Protein AF-A0A972MTY5-F1 (afdb_monomer)

Sequence (420 aa):
MEPYIEKFKHFLEVAKEVNYDPSALYAKEPLMTQVVGGGALLVALIVILSISSSMKKSAAQAAVNALDEEALESFADYQSKWQKIIKKIKSLKPEFIEKLLENKEKHYKDQLETLQDLPLPEKLKNLKAMANLYAQLASGVRNEELRQYYSEKSNELLEDVVVKEIATYMKDFDFNDENVVVLEEIVAFANAQNEELKEKILQTVMDKLQSVDFGSSLEVYRFVQNLNPEKLGDIYTYCKEQQDKLFEDGEVVVAADVLEYLLENGEKEKVVAYIRSLKVPTHLQELYYRFFDQKDSQEIDFAFMQNPLEISQKYADYVETLITDNWRDAQKLQEILDKEFMTNIIGHDRVRIVIERVDQLHNEAKQEEQTNEALELAKEAHKIALEAKEIAQKQELKSSESVQTNSEESPEETLKEEKK

Structure (mmCIF, N/CA/C/O backbone):
data_AF-A0A972MTY5-F1
#
_entry.id   AF-A0A972MTY5-F1
#
loop_
_atom_site.group_PDB
_atom_site.id
_atom_site.type_symbol
_atom_site.label_atom_id
_atom_site.label_alt_id
_atom_site.label_comp_id
_atom_site.label_asym_id
_atom_site.label_entity_id
_atom_site.label_seq_id
_atom_site.pdbx_PDB_ins_code
_atom_site.Cartn_x
_atom_site.Cartn_y
_atom_site.Cartn_z
_atom_site.occupancy
_atom_site.B_iso_or_equiv
_atom_site.auth_seq_id
_atom_site.auth_comp_id
_atom_site.auth_asym_id
_atom_site.auth_atom_id
_atom_site.pdbx_PDB_model_num
ATOM 1 N N . MET A 1 1 ? 38.916 14.566 -79.591 1.00 49.50 1 MET A N 1
ATOM 2 C CA . MET A 1 1 ? 39.755 14.979 -78.442 1.00 49.50 1 MET A CA 1
ATOM 3 C C . MET A 1 1 ? 40.842 15.969 -78.854 1.00 49.50 1 MET A C 1
ATOM 5 O O . MET A 1 1 ? 40.941 16.994 -78.198 1.00 49.50 1 MET A O 1
ATOM 9 N N . GLU A 1 2 ? 41.575 15.743 -79.952 1.00 49.50 2 GLU A N 1
ATOM 10 C CA . GLU A 1 2 ? 42.583 16.686 -80.493 1.00 49.50 2 GLU A CA 1
ATOM 11 C C . GLU A 1 2 ? 42.155 18.168 -80.574 1.00 49.50 2 GLU A C 1
ATOM 13 O O . GLU A 1 2 ? 42.863 18.996 -80.001 1.00 49.50 2 GLU A O 1
ATOM 18 N N . PRO A 1 3 ? 40.979 18.541 -81.128 1.00 66.50 3 PRO A N 1
ATOM 19 C CA . PRO A 1 3 ? 40.599 19.957 -81.246 1.00 66.50 3 PRO A CA 1
ATOM 20 C C . PRO A 1 3 ? 40.300 20.645 -79.903 1.00 66.50 3 PRO A C 1
ATOM 22 O O . PRO A 1 3 ? 40.276 21.871 -79.825 1.00 66.50 3 PRO A O 1
ATOM 25 N N . TYR A 1 4 ? 40.067 19.883 -78.830 1.00 66.50 4 TYR A N 1
ATOM 26 C CA . TYR A 1 4 ? 39.872 20.434 -77.484 1.00 66.50 4 TYR A CA 1
ATOM 27 C C . TYR A 1 4 ? 41.201 20.637 -76.755 1.00 66.50 4 TYR A C 1
ATOM 29 O O . TYR A 1 4 ? 41.344 21.593 -75.998 1.00 66.50 4 TYR A O 1
ATOM 37 N N . ILE A 1 5 ? 42.183 19.768 -77.008 1.00 71.44 5 ILE A N 1
ATOM 38 C CA . ILE A 1 5 ? 43.525 19.869 -76.425 1.00 71.44 5 ILE A CA 1
ATOM 39 C C . ILE A 1 5 ? 44.247 21.100 -76.980 1.00 71.44 5 ILE A C 1
ATOM 41 O O . ILE A 1 5 ? 44.883 21.822 -76.217 1.00 71.44 5 ILE A O 1
ATOM 45 N N . GLU A 1 6 ? 44.115 21.380 -78.278 1.00 76.25 6 GLU A N 1
ATOM 46 C CA . GLU A 1 6 ? 44.693 22.587 -78.884 1.00 76.25 6 GLU A CA 1
ATOM 47 C C . GLU A 1 6 ? 44.053 23.871 -78.349 1.00 76.25 6 GLU A C 1
ATOM 49 O O . GLU A 1 6 ? 44.768 24.781 -77.937 1.00 76.25 6 GLU A O 1
ATOM 54 N N . LYS A 1 7 ? 42.718 23.917 -78.242 1.00 77.44 7 LYS A N 1
ATOM 55 C CA . LYS A 1 7 ? 42.008 25.054 -77.630 1.00 77.44 7 LYS A CA 1
ATOM 56 C C . LYS A 1 7 ? 42.395 25.273 -76.168 1.00 77.44 7 LYS A C 1
ATOM 58 O O . LYS A 1 7 ? 42.495 26.410 -75.720 1.00 77.44 7 LYS A O 1
ATOM 63 N N . PHE A 1 8 ? 42.644 24.199 -75.422 1.00 76.94 8 PHE A N 1
ATOM 64 C CA . PHE A 1 8 ? 43.100 24.290 -74.037 1.00 76.94 8 PHE A CA 1
ATOM 65 C C . PHE A 1 8 ? 44.555 24.767 -73.926 1.00 76.94 8 PHE A C 1
ATOM 67 O O . PHE A 1 8 ? 44.861 25.592 -73.069 1.00 76.94 8 PHE A O 1
ATOM 74 N N . LYS A 1 9 ? 45.451 24.308 -74.810 1.00 81.31 9 LYS A N 1
ATOM 75 C CA . LYS A 1 9 ? 46.829 24.821 -74.889 1.00 81.31 9 LYS A CA 1
ATOM 76 C C . LYS A 1 9 ? 46.846 26.314 -75.214 1.00 81.31 9 LYS A C 1
ATOM 78 O O . LYS A 1 9 ? 47.526 27.060 -74.519 1.00 81.31 9 LYS A O 1
ATOM 83 N N . HIS A 1 10 ? 46.033 26.739 -76.180 1.00 81.94 10 HIS A N 1
ATOM 84 C CA . HIS A 1 10 ? 45.881 28.150 -76.524 1.00 81.94 10 HIS A CA 1
ATOM 85 C C . HIS A 1 10 ? 45.360 28.977 -75.341 1.00 81.94 10 HIS A C 1
ATOM 87 O O . HIS A 1 10 ? 45.930 30.009 -75.001 1.00 81.94 10 HIS A O 1
ATOM 93 N N . PHE A 1 11 ? 44.343 28.481 -74.631 1.00 83.31 11 PHE A N 1
ATOM 94 C CA . PHE A 1 11 ? 43.848 29.120 -73.411 1.00 83.31 11 PHE A CA 1
ATOM 95 C C . PHE A 1 11 ? 44.940 29.279 -72.337 1.00 83.31 11 PHE A C 1
ATOM 97 O O . PHE A 1 11 ? 45.023 30.326 -71.702 1.00 83.31 11 PHE A O 1
ATOM 104 N N . LEU A 1 12 ? 45.809 28.279 -72.146 1.00 80.44 12 LEU A N 1
ATOM 105 C CA . LEU A 1 12 ? 46.932 28.363 -71.202 1.00 80.44 12 LEU A CA 1
ATOM 106 C C . LEU A 1 12 ? 48.017 29.357 -71.639 1.00 80.44 12 LEU A C 1
ATOM 108 O O . LEU A 1 12 ? 48.672 29.957 -70.787 1.00 80.44 12 LEU A O 1
ATOM 112 N N . GLU A 1 13 ? 48.227 29.530 -72.941 1.00 83.69 13 GLU A N 1
ATOM 113 C CA . GLU A 1 13 ? 49.128 30.553 -73.480 1.00 83.69 13 GLU A CA 1
ATOM 114 C C . GLU A 1 13 ? 48.566 31.954 -73.227 1.00 83.69 13 GLU A C 1
ATOM 116 O O . GLU A 1 13 ? 49.252 32.778 -72.623 1.00 83.69 13 GLU A O 1
ATOM 121 N N . VAL A 1 14 ? 47.287 32.182 -73.546 1.00 81.62 14 VAL A N 1
ATOM 122 C CA . VAL A 1 14 ? 46.585 33.442 -73.247 1.00 81.62 14 VAL A CA 1
ATOM 123 C C . VAL A 1 14 ? 46.583 33.724 -71.743 1.00 81.62 14 VAL A C 1
ATOM 125 O O . VAL A 1 14 ? 46.808 34.860 -71.327 1.00 81.62 14 VAL A O 1
ATOM 128 N N . ALA A 1 15 ? 46.399 32.693 -70.915 1.00 78.06 15 ALA A N 1
ATOM 129 C CA . ALA A 1 15 ? 46.459 32.811 -69.464 1.00 78.06 15 ALA A CA 1
ATOM 130 C C . ALA A 1 15 ? 47.834 33.276 -68.970 1.00 78.06 15 ALA A C 1
ATOM 132 O O . ALA A 1 15 ? 47.914 34.148 -68.107 1.00 78.06 15 ALA A O 1
ATOM 133 N N . LYS A 1 16 ? 48.919 32.735 -69.538 1.00 84.56 16 LYS A N 1
ATOM 134 C CA . LYS A 1 16 ? 50.290 33.161 -69.221 1.00 84.56 16 LYS A CA 1
ATOM 135 C C . LYS A 1 16 ? 50.556 34.598 -69.649 1.00 84.56 16 LYS A C 1
ATOM 137 O O . LYS A 1 16 ? 51.180 35.336 -68.893 1.00 84.56 16 LYS A O 1
ATOM 142 N N . GLU A 1 17 ? 50.072 35.002 -70.821 1.00 86.62 17 GLU A N 1
ATOM 143 C CA . GLU A 1 17 ? 50.238 36.371 -71.324 1.00 86.62 17 GLU A CA 1
ATOM 144 C C . GLU A 1 17 ? 49.591 37.419 -70.416 1.00 86.62 17 GLU A C 1
ATOM 146 O O . GLU A 1 17 ? 50.149 38.496 -70.227 1.00 86.62 17 GLU A O 1
ATOM 151 N N . VAL A 1 18 ? 48.427 37.114 -69.836 1.00 85.56 18 VAL A N 1
ATOM 152 C CA . VAL A 1 18 ? 47.725 38.027 -68.916 1.00 85.56 18 VAL A CA 1
ATOM 153 C C . VAL A 1 18 ? 48.113 37.818 -67.449 1.00 85.56 18 VAL A C 1
ATOM 155 O O . VAL A 1 18 ? 47.413 38.287 -66.554 1.00 85.56 18 VAL A O 1
ATOM 158 N N . ASN A 1 19 ? 49.211 37.101 -67.184 1.00 83.75 19 ASN A N 1
ATOM 159 C CA . ASN A 1 19 ? 49.674 36.744 -65.840 1.00 83.75 19 ASN A CA 1
ATOM 160 C C . ASN A 1 19 ? 48.569 36.123 -64.960 1.00 83.75 19 ASN A C 1
ATOM 162 O O . ASN A 1 19 ? 48.495 36.368 -63.757 1.00 83.75 19 ASN A O 1
ATOM 166 N N . TYR A 1 20 ? 47.699 35.322 -65.577 1.00 79.12 20 TYR A N 1
ATOM 167 C CA . TYR A 1 20 ? 46.580 34.627 -64.947 1.00 79.12 20 TYR A CA 1
ATOM 168 C C . TYR A 1 20 ? 45.539 35.536 -64.268 1.00 79.12 20 TYR A C 1
ATOM 170 O O . TYR A 1 20 ? 44.773 35.041 -63.442 1.00 79.12 20 TYR A O 1
ATOM 178 N N . ASP A 1 21 ? 45.459 36.830 -64.617 1.00 81.75 21 ASP A N 1
ATOM 179 C CA . ASP A 1 21 ? 44.379 37.705 -64.140 1.00 81.75 21 ASP A CA 1
ATOM 180 C C . ASP A 1 21 ? 43.020 37.212 -64.680 1.00 81.75 21 ASP A C 1
ATOM 182 O O . ASP A 1 21 ? 42.790 37.279 -65.894 1.00 81.75 21 ASP A O 1
ATOM 186 N N . PRO A 1 22 ? 42.095 36.746 -63.814 1.00 73.75 22 PRO A N 1
ATOM 187 C CA . PRO A 1 22 ? 40.811 36.190 -64.233 1.00 73.75 22 PRO A CA 1
ATOM 188 C C . PRO A 1 22 ? 39.949 37.169 -65.034 1.00 73.75 22 PRO A C 1
ATOM 190 O O . PRO A 1 22 ? 39.215 36.746 -65.927 1.00 73.75 22 PRO A O 1
ATOM 193 N N . SER A 1 23 ? 40.044 38.471 -64.740 1.00 78.38 23 SER A N 1
ATOM 194 C CA . SER A 1 23 ? 39.240 39.499 -65.413 1.00 78.38 23 SER A CA 1
ATOM 195 C C . SER A 1 23 ? 39.732 39.724 -66.842 1.00 78.38 23 SER A C 1
ATOM 197 O O . SER A 1 23 ? 38.937 39.772 -67.782 1.00 78.38 23 SER A O 1
ATOM 199 N N . ALA A 1 24 ? 41.054 39.790 -67.020 1.00 80.06 24 ALA A N 1
ATOM 200 C CA . ALA A 1 24 ? 41.692 39.906 -68.327 1.00 80.06 24 ALA A CA 1
ATOM 201 C C . ALA A 1 24 ? 41.541 38.626 -69.173 1.00 80.06 24 ALA A C 1
ATOM 203 O O . ALA A 1 24 ? 41.353 38.706 -70.388 1.00 80.06 24 ALA A O 1
ATOM 204 N N . LEU A 1 25 ? 41.569 37.451 -68.536 1.00 79.75 25 LEU A N 1
ATOM 205 C CA . LEU A 1 25 ? 41.324 36.153 -69.174 1.00 79.75 25 LEU A CA 1
ATOM 206 C C . LEU A 1 25 ? 39.889 36.023 -69.681 1.00 79.75 25 LEU A C 1
ATOM 208 O O . LEU A 1 25 ? 39.675 35.642 -70.829 1.00 79.75 25 LEU A O 1
ATOM 212 N N . TYR A 1 26 ? 38.912 36.396 -68.852 1.00 78.88 26 TYR A N 1
ATOM 213 C CA . TYR A 1 26 ? 37.501 36.375 -69.228 1.00 78.88 26 TYR A CA 1
ATOM 214 C C . TYR A 1 26 ? 37.202 37.338 -70.383 1.00 78.88 26 TYR A C 1
ATOM 216 O O . TYR A 1 26 ? 36.397 37.021 -71.254 1.00 78.88 26 TYR A O 1
ATOM 224 N N . ALA A 1 27 ? 37.869 38.495 -70.421 1.00 82.44 27 ALA A N 1
ATOM 225 C CA . ALA A 1 27 ? 37.710 39.469 -71.498 1.00 82.44 27 ALA A CA 1
ATOM 226 C C . ALA A 1 27 ? 38.254 38.972 -72.852 1.00 82.44 27 ALA A C 1
ATOM 228 O O . ALA A 1 27 ? 37.674 39.294 -73.888 1.00 82.44 27 ALA A O 1
ATOM 229 N N . LYS A 1 28 ? 39.350 38.196 -72.856 1.00 81.25 28 LYS A N 1
ATOM 230 C CA . LYS A 1 28 ? 39.958 37.645 -74.083 1.00 81.25 28 LYS A CA 1
ATOM 231 C C . LYS A 1 28 ? 39.334 36.319 -74.525 1.00 81.25 28 LYS A C 1
ATOM 233 O O . LYS A 1 28 ? 39.113 36.118 -75.711 1.00 81.25 28 LYS A O 1
ATOM 238 N N . GLU A 1 29 ? 39.047 35.428 -73.580 1.00 81.12 29 GLU A N 1
ATOM 239 C CA . GLU A 1 29 ? 38.586 34.055 -73.822 1.00 81.12 29 GLU A CA 1
ATOM 240 C C . GLU A 1 29 ? 37.405 33.700 -72.889 1.00 81.12 29 GLU A C 1
ATOM 242 O O . GLU A 1 29 ? 37.536 32.867 -71.981 1.00 81.12 29 GLU A O 1
ATOM 247 N N . PRO A 1 30 ? 36.222 34.324 -73.070 1.00 79.88 30 PRO A N 1
ATOM 248 C CA . PRO A 1 30 ? 35.095 34.204 -72.138 1.00 79.88 30 PRO A CA 1
ATOM 249 C C . PRO A 1 30 ? 34.544 32.776 -72.047 1.00 79.88 30 PRO A C 1
ATOM 251 O O . PRO A 1 30 ? 34.302 32.269 -70.953 1.00 79.88 30 PRO A O 1
ATOM 254 N N . LEU A 1 31 ? 34.391 32.095 -73.187 1.00 78.81 31 LEU A N 1
ATOM 255 C CA . LEU A 1 31 ? 33.861 30.729 -73.257 1.00 78.81 31 LEU A CA 1
ATOM 256 C C . LEU A 1 31 ? 34.776 29.722 -72.548 1.00 78.81 31 LEU A C 1
ATOM 258 O O . LEU A 1 31 ? 34.306 28.938 -71.726 1.00 78.81 31 LEU A O 1
ATOM 262 N N . MET A 1 32 ? 36.083 29.754 -72.819 1.00 78.31 32 MET A N 1
ATOM 263 C CA . MET A 1 32 ? 37.030 28.833 -72.181 1.00 78.31 32 MET A CA 1
ATOM 264 C C . MET A 1 32 ? 37.228 29.151 -70.696 1.00 78.31 32 MET A C 1
ATOM 266 O O . MET A 1 32 ? 37.319 28.224 -69.894 1.00 78.31 32 MET A O 1
ATOM 270 N N . THR A 1 33 ? 37.189 30.428 -70.300 1.00 79.06 33 THR A N 1
ATOM 271 C CA . THR A 1 33 ? 37.231 30.822 -68.881 1.00 79.06 33 THR A CA 1
ATOM 272 C C . THR A 1 33 ? 36.019 30.283 -68.114 1.00 79.06 33 THR A C 1
ATOM 274 O O . THR A 1 33 ? 36.180 29.742 -67.020 1.00 79.06 33 THR A O 1
ATOM 277 N N . GLN A 1 34 ? 34.812 30.344 -68.694 1.00 77.81 34 GLN A N 1
ATOM 278 C CA . GLN A 1 34 ? 33.605 29.750 -68.101 1.00 77.81 34 GLN A CA 1
ATOM 279 C C . GLN A 1 34 ? 33.682 28.220 -68.023 1.00 77.81 34 GLN A C 1
ATOM 281 O O . GLN A 1 34 ? 33.310 27.645 -67.002 1.00 77.81 34 GLN A O 1
ATOM 286 N N . VAL A 1 35 ? 34.191 27.550 -69.064 1.00 80.62 35 VAL A N 1
ATOM 287 C CA . VAL A 1 35 ? 34.348 26.084 -69.086 1.00 80.62 35 VAL A CA 1
ATOM 288 C C . VAL A 1 35 ? 35.364 25.616 -68.040 1.00 80.62 35 VAL A C 1
ATOM 290 O O . VAL A 1 35 ? 35.087 24.676 -67.296 1.00 80.62 35 VAL A O 1
ATOM 293 N N . VAL A 1 36 ? 36.518 26.280 -67.935 1.00 79.94 36 VAL A N 1
ATOM 294 C CA . VAL A 1 36 ? 37.560 25.944 -66.951 1.00 79.94 36 VAL A CA 1
ATOM 295 C C . VAL A 1 36 ? 37.106 26.282 -65.529 1.00 79.94 36 VAL A C 1
ATOM 297 O O . VAL A 1 36 ? 37.266 25.455 -64.631 1.00 79.94 36 VAL A O 1
ATOM 300 N N . GLY A 1 37 ? 36.475 27.441 -65.319 1.00 79.38 37 GLY A N 1
ATOM 301 C CA . GLY A 1 37 ? 35.906 27.827 -64.024 1.00 79.38 37 GLY A CA 1
ATOM 302 C C . GLY A 1 37 ? 34.777 26.895 -63.567 1.00 79.38 37 GLY A C 1
ATOM 303 O O . GLY A 1 37 ? 34.763 26.455 -62.418 1.00 79.38 37 GLY A O 1
ATOM 304 N N . GLY A 1 38 ? 33.874 26.519 -64.477 1.00 79.44 38 GLY A N 1
ATOM 305 C CA . GLY A 1 38 ? 32.815 25.541 -64.220 1.00 79.44 38 GLY A CA 1
ATOM 306 C C . GLY A 1 38 ? 33.365 24.148 -63.905 1.00 79.44 38 GLY A C 1
ATOM 307 O O . GLY A 1 38 ? 32.914 23.508 -62.955 1.00 79.44 38 GLY A O 1
ATOM 308 N N . GLY A 1 39 ? 34.394 23.704 -64.635 1.00 81.12 39 GLY A N 1
ATOM 309 C CA . GLY A 1 39 ? 35.110 22.460 -64.347 1.00 81.12 39 GLY A CA 1
ATOM 310 C C . GLY A 1 39 ? 35.770 22.464 -62.965 1.00 81.12 39 GLY A C 1
ATOM 311 O O . GLY A 1 39 ? 35.627 21.499 -62.215 1.00 81.12 39 GLY A O 1
ATOM 312 N N . ALA A 1 40 ? 36.425 23.563 -62.584 1.00 80.75 40 ALA A N 1
ATOM 313 C CA . ALA A 1 40 ? 37.043 23.715 -61.266 1.00 80.75 40 ALA A CA 1
ATOM 314 C C . ALA A 1 40 ? 36.010 23.682 -60.124 1.00 80.75 40 ALA A C 1
ATOM 316 O O . ALA A 1 40 ? 36.234 23.007 -59.119 1.00 80.75 40 ALA A O 1
ATOM 317 N N . LEU A 1 41 ? 34.855 24.337 -60.292 1.00 80.50 41 LEU A N 1
ATOM 318 C CA . LEU A 1 41 ? 33.742 24.275 -59.334 1.00 80.50 41 LEU A CA 1
ATOM 319 C C . LEU A 1 41 ? 33.189 22.856 -59.174 1.00 80.50 41 LEU A C 1
ATOM 321 O O . LEU A 1 41 ? 32.918 22.419 -58.057 1.00 80.50 41 LEU A O 1
ATOM 325 N N . LEU A 1 42 ? 33.044 22.121 -60.277 1.00 81.75 42 LEU A N 1
ATOM 326 C CA . LEU A 1 42 ? 32.533 20.753 -60.260 1.00 81.75 42 LEU A CA 1
ATOM 327 C C . LEU A 1 42 ? 33.518 19.800 -59.563 1.00 81.75 42 LEU A C 1
ATOM 329 O O . LEU A 1 42 ? 33.106 18.984 -58.741 1.00 81.75 42 LEU A O 1
ATOM 333 N N . VAL A 1 43 ? 34.824 19.960 -59.801 1.00 82.62 43 VAL A N 1
ATOM 334 C CA . VAL A 1 43 ? 35.873 19.234 -59.066 1.00 82.62 43 VAL A CA 1
ATOM 335 C C . VAL A 1 43 ? 35.855 19.594 -57.579 1.00 82.62 43 VAL A C 1
ATOM 337 O O . VAL A 1 43 ? 35.889 18.695 -56.741 1.00 82.62 43 VAL A O 1
ATOM 340 N N . ALA A 1 44 ? 35.730 20.877 -57.227 1.00 78.81 44 ALA A N 1
ATOM 341 C CA . ALA A 1 44 ? 35.631 21.311 -55.834 1.00 78.81 44 ALA A CA 1
ATOM 342 C C . ALA A 1 44 ? 34.403 20.706 -55.130 1.00 78.81 44 ALA A C 1
ATOM 344 O O . ALA A 1 44 ? 34.522 20.201 -54.014 1.00 78.81 44 ALA A O 1
ATOM 345 N N . LEU A 1 45 ? 33.244 20.668 -55.796 1.00 79.69 45 LEU A N 1
ATOM 346 C CA . LEU A 1 45 ? 32.039 20.005 -55.289 1.00 79.69 45 LEU A CA 1
ATOM 347 C C . LEU A 1 45 ? 32.255 18.500 -55.086 1.00 79.69 45 LEU A C 1
ATOM 349 O O . LEU A 1 45 ? 31.899 17.980 -54.031 1.00 79.69 45 LEU A O 1
ATOM 353 N N . ILE A 1 46 ? 32.882 17.801 -56.038 1.00 80.75 46 ILE A N 1
ATOM 354 C CA . ILE A 1 46 ? 33.210 16.372 -55.900 1.00 80.75 46 ILE A CA 1
ATOM 355 C C . ILE A 1 46 ? 34.145 16.139 -54.709 1.00 80.75 46 ILE A C 1
ATOM 357 O O . ILE A 1 46 ? 33.938 15.194 -53.946 1.00 80.75 46 ILE A O 1
ATOM 361 N N . VAL A 1 47 ? 35.152 16.994 -54.519 1.00 76.69 47 VAL A N 1
ATOM 362 C CA . VAL A 1 47 ? 36.095 16.910 -53.394 1.00 76.69 47 VAL A CA 1
ATOM 363 C C . VAL A 1 47 ? 35.373 17.147 -52.066 1.00 76.69 47 VAL A C 1
ATOM 365 O O . VAL A 1 47 ? 35.509 16.335 -51.154 1.00 76.69 47 VAL A O 1
ATOM 368 N N . ILE A 1 48 ? 34.534 18.181 -51.959 1.00 77.25 48 ILE A N 1
ATOM 369 C CA . ILE A 1 48 ? 33.741 18.473 -50.752 1.00 77.25 48 ILE A CA 1
ATOM 370 C C . ILE A 1 48 ? 32.766 17.326 -50.434 1.00 77.25 48 ILE A C 1
ATOM 372 O O . ILE A 1 48 ? 32.662 16.887 -49.283 1.00 77.25 48 ILE A O 1
ATOM 376 N N . LEU A 1 49 ? 32.071 16.789 -51.439 1.00 73.31 49 LEU A N 1
ATOM 377 C CA . LEU A 1 49 ? 31.161 15.651 -51.275 1.00 73.31 49 LEU A CA 1
ATOM 378 C C . LEU A 1 49 ? 31.911 14.379 -50.851 1.00 73.31 49 LEU A C 1
ATOM 380 O O . LEU A 1 49 ? 31.427 13.613 -50.017 1.00 73.31 49 LEU A O 1
ATOM 384 N N . SER A 1 50 ? 33.127 14.186 -51.355 1.00 66.19 50 SER A N 1
ATOM 385 C CA . SER A 1 50 ? 33.978 13.043 -51.025 1.00 66.19 50 SER A CA 1
ATOM 386 C C . SER A 1 50 ? 34.573 13.151 -49.615 1.00 66.19 50 SER A C 1
ATOM 388 O O . SER A 1 50 ? 34.527 12.178 -48.860 1.00 66.19 50 SER A O 1
ATOM 390 N N . ILE A 1 51 ? 35.047 14.335 -49.205 1.00 68.56 51 ILE A N 1
ATOM 391 C CA . ILE A 1 51 ? 35.529 14.609 -47.840 1.00 68.56 51 ILE A CA 1
ATOM 392 C C . ILE A 1 51 ? 34.383 14.460 -46.833 1.00 68.56 51 ILE A C 1
ATOM 394 O O . ILE A 1 51 ? 34.523 13.749 -45.839 1.00 68.56 51 ILE A O 1
ATOM 398 N N . SER A 1 52 ? 33.215 15.049 -47.107 1.00 65.50 52 SER A N 1
ATOM 399 C CA . SER A 1 52 ? 32.040 14.916 -46.234 1.00 65.50 52 SER A CA 1
ATOM 400 C C . SER A 1 52 ? 31.537 13.471 -46.130 1.00 65.50 52 SER A C 1
ATOM 402 O O . SER A 1 52 ? 31.187 13.024 -45.036 1.00 65.50 52 SER A O 1
ATOM 404 N N . SER A 1 53 ? 31.561 12.701 -47.223 1.00 67.19 53 SER A N 1
ATOM 405 C CA . SER A 1 53 ? 31.273 11.261 -47.205 1.00 67.19 53 SER A CA 1
ATOM 406 C C . SER A 1 53 ? 32.294 10.484 -46.365 1.00 67.19 53 SER A C 1
ATOM 408 O O . SER A 1 53 ? 31.912 9.641 -45.555 1.00 67.19 53 SER A O 1
ATOM 410 N N . SER A 1 54 ? 33.587 10.791 -46.502 1.00 62.47 54 SER A N 1
ATOM 411 C CA . SER A 1 54 ? 34.671 10.140 -45.754 1.00 62.47 54 SER A CA 1
ATOM 412 C C . SER A 1 54 ? 34.603 10.419 -44.247 1.00 62.47 54 SER A C 1
ATOM 414 O O . SER A 1 54 ? 34.676 9.494 -43.438 1.00 62.47 54 SER A O 1
ATOM 416 N N . MET A 1 55 ? 34.349 11.670 -43.848 1.00 62.62 55 MET A N 1
ATOM 417 C CA . MET A 1 55 ? 34.172 12.038 -42.436 1.00 62.62 55 MET A CA 1
ATOM 418 C C . MET A 1 55 ? 32.968 11.327 -41.802 1.00 62.62 55 MET A C 1
ATOM 420 O O . MET A 1 55 ? 33.063 10.819 -40.684 1.00 62.62 55 MET A O 1
ATOM 424 N N . LYS A 1 56 ? 31.845 11.217 -42.529 1.00 59.31 56 LYS A N 1
ATOM 425 C CA . LYS A 1 56 ? 30.673 10.451 -42.070 1.00 59.31 56 LYS A CA 1
ATOM 426 C C . LYS A 1 56 ? 31.006 8.969 -41.855 1.00 59.31 56 LYS A C 1
ATOM 428 O O . LYS A 1 56 ? 30.546 8.400 -40.866 1.00 59.31 56 LYS A O 1
ATOM 433 N N . LYS A 1 57 ? 31.835 8.379 -42.728 1.00 59.31 57 LYS A N 1
ATOM 434 C CA . LYS A 1 57 ? 32.300 6.981 -42.644 1.00 59.31 57 LYS A CA 1
ATOM 435 C C . LYS A 1 57 ? 33.215 6.737 -41.438 1.00 59.31 57 LYS A C 1
ATOM 437 O O . LYS A 1 57 ? 32.937 5.828 -40.663 1.00 59.31 57 LYS A O 1
ATOM 442 N N . SER A 1 58 ? 34.239 7.569 -41.229 1.00 63.62 58 SER A N 1
ATOM 443 C CA . SER A 1 58 ? 35.155 7.461 -40.073 1.00 63.62 58 SER A CA 1
ATOM 444 C C . SER A 1 58 ? 34.405 7.550 -38.738 1.00 63.62 58 SER A C 1
ATOM 446 O O . SER A 1 58 ? 34.573 6.729 -37.837 1.00 63.62 58 SER A O 1
ATOM 448 N N . ALA A 1 59 ? 33.458 8.481 -38.643 1.00 63.47 59 ALA A N 1
ATOM 449 C CA . ALA A 1 59 ? 32.692 8.667 -37.423 1.00 63.47 59 ALA A CA 1
ATOM 450 C C . ALA A 1 59 ? 31.603 7.592 -37.197 1.00 63.47 59 ALA A C 1
ATOM 452 O O . ALA A 1 59 ? 31.026 7.549 -36.113 1.00 63.47 59 ALA A O 1
ATOM 453 N N . ALA A 1 60 ? 31.230 6.793 -38.205 1.00 62.03 60 ALA A N 1
ATOM 454 C CA . ALA A 1 60 ? 30.372 5.615 -38.015 1.00 62.03 60 ALA A CA 1
ATOM 455 C C . ALA A 1 60 ? 31.180 4.447 -37.432 1.00 62.03 60 ALA A C 1
ATOM 457 O O . ALA A 1 60 ? 30.713 3.760 -36.530 1.00 62.03 60 ALA A O 1
ATOM 458 N N . GLN A 1 61 ? 32.425 4.299 -37.885 1.00 65.44 61 GLN A N 1
ATOM 459 C CA . GLN A 1 61 ? 33.351 3.293 -37.381 1.00 65.44 61 GLN A CA 1
ATOM 460 C C . GLN A 1 61 ? 33.751 3.525 -35.923 1.00 65.44 61 GLN A C 1
ATOM 462 O O . GLN A 1 61 ? 33.711 2.593 -35.125 1.00 65.44 61 GLN A O 1
ATOM 467 N N . ALA A 1 62 ? 34.063 4.770 -35.556 1.00 69.56 62 ALA A N 1
ATOM 468 C CA . ALA A 1 62 ? 34.315 5.118 -34.160 1.00 69.56 62 ALA A CA 1
ATOM 469 C C . ALA A 1 62 ? 33.110 4.791 -33.256 1.00 69.56 62 ALA A C 1
ATOM 471 O O . ALA A 1 62 ? 33.297 4.398 -32.115 1.00 69.56 62 ALA A O 1
ATOM 472 N N . ALA A 1 63 ? 31.876 4.907 -33.764 1.00 67.75 63 ALA A N 1
ATOM 473 C CA . ALA A 1 63 ? 30.673 4.650 -32.972 1.00 67.75 63 ALA A CA 1
ATOM 474 C C . ALA A 1 63 ? 30.434 3.155 -32.698 1.00 67.75 63 ALA A C 1
ATOM 476 O O . ALA A 1 63 ? 30.049 2.820 -31.586 1.00 67.75 63 ALA A O 1
ATOM 477 N N . VAL A 1 64 ? 30.676 2.274 -33.679 1.00 72.81 64 VAL A N 1
ATOM 478 C CA . VAL A 1 64 ? 30.533 0.815 -33.494 1.00 72.81 64 VAL A CA 1
ATOM 479 C C . VAL A 1 64 ? 31.669 0.259 -32.641 1.00 72.81 64 VAL A C 1
ATOM 481 O O . VAL A 1 64 ? 31.419 -0.517 -31.732 1.00 72.81 64 VAL A O 1
ATOM 484 N N . ASN A 1 65 ? 32.910 0.693 -32.873 1.00 74.44 65 ASN A N 1
ATOM 485 C CA . ASN A 1 65 ? 34.038 0.251 -32.049 1.00 74.44 65 ASN A CA 1
ATOM 486 C C . ASN A 1 65 ? 33.914 0.708 -30.593 1.00 74.44 65 ASN A C 1
ATOM 488 O O . ASN A 1 65 ? 34.309 -0.034 -29.703 1.00 74.44 65 ASN A O 1
ATOM 492 N N . ALA A 1 66 ? 33.312 1.874 -30.350 1.00 72.38 66 ALA A N 1
ATOM 493 C CA . ALA A 1 66 ? 33.072 2.356 -28.999 1.00 72.38 66 ALA A CA 1
ATOM 494 C C . ALA A 1 66 ? 32.055 1.507 -28.211 1.00 72.38 66 ALA A C 1
ATOM 496 O O . ALA A 1 66 ? 31.990 1.662 -26.995 1.00 72.38 66 ALA A O 1
ATOM 497 N N . LEU A 1 67 ? 31.263 0.634 -28.856 1.00 72.56 67 LEU A N 1
ATOM 498 C CA . LEU A 1 67 ? 30.420 -0.339 -28.144 1.00 72.56 67 LEU A CA 1
ATOM 499 C C . LEU A 1 67 ? 31.230 -1.486 -27.531 1.00 72.56 67 LEU A C 1
ATOM 501 O O . LEU A 1 67 ? 30.773 -2.094 -26.576 1.00 72.56 67 LEU A O 1
ATOM 505 N N . ASP A 1 68 ? 32.410 -1.781 -28.077 1.00 70.69 68 ASP A N 1
ATOM 506 C CA . ASP A 1 68 ? 33.260 -2.882 -27.614 1.00 70.69 68 ASP A CA 1
ATOM 507 C C . ASP A 1 68 ? 34.384 -2.405 -26.672 1.00 70.69 68 ASP A C 1
ATOM 509 O O . ASP A 1 68 ? 35.229 -3.202 -26.272 1.00 70.69 68 ASP A O 1
ATOM 513 N N . GLU A 1 69 ? 34.427 -1.108 -26.342 1.00 67.12 69 GLU A N 1
ATOM 514 C CA . GLU A 1 69 ? 35.367 -0.545 -25.365 1.00 67.12 69 GLU A CA 1
ATOM 515 C C . GLU A 1 69 ? 34.973 -0.969 -23.938 1.00 67.12 69 GLU A C 1
ATOM 517 O O . GLU A 1 69 ? 33.821 -0.799 -23.546 1.00 67.12 69 GLU A O 1
ATOM 522 N N . GLU A 1 70 ? 35.942 -1.459 -23.154 1.00 54.88 70 GLU A N 1
ATOM 523 C CA . GLU A 1 70 ? 35.785 -2.064 -21.809 1.00 54.88 70 GLU A CA 1
ATOM 524 C C . GLU A 1 70 ? 35.147 -1.165 -20.723 1.00 54.88 70 GLU A C 1
ATOM 526 O O . GLU A 1 70 ? 34.913 -1.631 -19.615 1.00 54.88 70 GLU A O 1
ATOM 531 N N . ALA A 1 71 ? 34.835 0.101 -21.011 1.00 50.88 71 ALA A N 1
ATOM 532 C CA . ALA A 1 71 ? 34.354 1.086 -20.038 1.00 50.88 71 ALA A CA 1
ATOM 533 C C . ALA A 1 71 ? 32.975 1.645 -20.415 1.00 50.88 71 ALA A C 1
ATOM 535 O O . ALA A 1 71 ? 32.799 2.842 -20.656 1.00 50.88 71 ALA A O 1
ATOM 536 N N . LEU A 1 72 ? 31.979 0.772 -20.525 1.00 61.41 72 LEU A N 1
ATOM 537 C CA . LEU A 1 72 ? 30.586 1.200 -20.567 1.00 61.41 72 LEU A CA 1
ATOM 538 C C . LEU A 1 72 ? 29.981 1.093 -19.169 1.00 61.41 72 LEU A C 1
ATOM 540 O O . LEU A 1 72 ? 29.231 0.175 -18.864 1.00 61.41 72 LEU A O 1
ATOM 544 N N . GLU A 1 73 ? 30.364 2.047 -18.323 1.00 68.19 73 GLU A N 1
ATOM 545 C CA . GLU A 1 73 ? 30.054 2.054 -16.889 1.00 68.19 73 GLU A CA 1
ATOM 546 C C . GLU A 1 73 ? 28.587 2.413 -16.587 1.00 68.19 73 GLU A C 1
ATOM 548 O O . GLU A 1 73 ? 28.113 2.152 -15.486 1.00 68.19 73 GLU A O 1
ATOM 553 N N . SER A 1 74 ? 27.847 3.000 -17.542 1.00 79.69 74 SER A N 1
ATOM 554 C CA . SER A 1 74 ? 26.463 3.438 -17.323 1.00 79.69 74 SER A CA 1
ATOM 555 C C . SER A 1 74 ? 25.522 3.199 -18.511 1.00 79.69 74 SER A C 1
ATOM 557 O O . SER A 1 74 ? 25.917 3.237 -19.683 1.00 79.69 74 SER A O 1
ATOM 559 N N . PHE A 1 75 ? 24.225 3.042 -18.216 1.00 85.19 75 PHE A N 1
ATOM 560 C CA . PHE A 1 75 ? 23.173 2.945 -19.236 1.00 85.19 75 PHE A CA 1
ATOM 561 C C . PHE A 1 75 ? 23.129 4.181 -20.153 1.00 85.19 75 PHE A C 1
ATOM 563 O O . PHE A 1 75 ? 22.909 4.062 -21.361 1.00 85.19 75 PHE A O 1
ATOM 570 N N . ALA A 1 76 ? 23.371 5.376 -19.604 1.00 85.56 76 ALA A N 1
ATOM 571 C CA . ALA A 1 76 ? 23.368 6.624 -20.366 1.00 85.56 76 ALA A CA 1
ATOM 572 C C . ALA A 1 76 ? 24.485 6.653 -21.425 1.00 85.56 76 ALA A C 1
ATOM 574 O O . ALA A 1 76 ? 24.262 7.107 -22.556 1.00 85.56 76 ALA A O 1
ATOM 575 N N . ASP A 1 77 ? 25.661 6.114 -21.094 1.00 82.19 77 ASP A N 1
ATOM 576 C CA . ASP A 1 77 ? 26.772 5.990 -22.037 1.00 82.19 77 ASP A CA 1
ATOM 577 C C . ASP A 1 77 ? 26.431 5.012 -23.161 1.00 82.19 77 ASP A C 1
ATOM 579 O O . ASP A 1 77 ? 26.582 5.357 -24.341 1.00 82.19 77 ASP A O 1
ATOM 583 N N . TYR A 1 78 ? 25.877 3.844 -22.816 1.00 84.12 78 TYR A N 1
ATOM 584 C CA . TYR A 1 78 ? 25.355 2.879 -23.790 1.00 84.12 78 TYR A CA 1
ATOM 585 C C . TYR A 1 78 ? 24.339 3.530 -24.731 1.00 84.12 78 TYR A C 1
ATOM 587 O O . TYR A 1 78 ? 24.479 3.466 -25.957 1.00 84.12 78 TYR A O 1
ATOM 595 N N . GLN A 1 79 ? 23.341 4.217 -24.175 1.00 85.81 79 GLN A N 1
ATOM 596 C CA . GLN A 1 79 ? 22.284 4.864 -24.941 1.00 85.81 79 GLN A CA 1
ATOM 597 C C . GLN A 1 79 ? 22.848 5.931 -25.891 1.00 85.81 79 GLN A C 1
ATOM 599 O O . GLN A 1 79 ? 22.475 5.978 -27.065 1.00 85.81 79 GLN A O 1
ATOM 604 N N . SER A 1 80 ? 23.787 6.761 -25.429 1.00 85.88 80 SER A N 1
ATOM 605 C CA . SER A 1 80 ? 24.441 7.791 -26.247 1.00 85.88 80 SER A CA 1
ATOM 606 C C . SER A 1 80 ? 25.229 7.194 -27.418 1.00 85.88 80 SER A C 1
ATOM 608 O O . SER A 1 80 ? 25.145 7.692 -28.550 1.00 85.88 80 SER A O 1
ATOM 610 N N . LYS A 1 81 ? 25.974 6.103 -27.186 1.00 85.75 81 LYS A N 1
ATOM 611 C CA . LYS A 1 81 ? 26.726 5.407 -28.244 1.00 85.75 81 LYS A CA 1
ATOM 612 C C . LYS A 1 81 ? 25.784 4.777 -29.270 1.00 85.75 81 LYS A C 1
ATOM 614 O O . LYS A 1 81 ? 25.937 5.024 -30.470 1.00 85.75 81 LYS A O 1
ATOM 619 N N . TRP A 1 82 ? 24.742 4.090 -28.820 1.00 88.06 82 TRP A N 1
ATOM 620 C CA . TRP A 1 82 ? 23.726 3.522 -29.702 1.00 88.06 82 TRP A CA 1
ATOM 621 C C . TRP A 1 82 ? 22.965 4.573 -30.521 1.00 88.06 82 TRP A C 1
ATOM 623 O O . TRP A 1 82 ? 22.743 4.392 -31.719 1.00 88.06 82 TRP A O 1
ATOM 633 N N . GLN A 1 83 ? 22.641 5.728 -29.937 1.00 88.19 83 GLN A N 1
ATOM 634 C CA . GLN A 1 83 ? 22.020 6.844 -30.660 1.00 88.19 83 GLN A CA 1
ATOM 635 C C . GLN A 1 83 ? 22.909 7.373 -31.801 1.00 88.19 83 GLN A C 1
ATOM 637 O O . GLN A 1 83 ? 22.413 7.750 -32.869 1.00 88.19 83 GLN A O 1
ATOM 642 N N . LYS A 1 84 ? 24.240 7.373 -31.631 1.00 85.50 84 LYS A N 1
ATOM 643 C CA . LYS A 1 84 ? 25.179 7.716 -32.718 1.00 85.50 84 LYS A CA 1
ATOM 644 C C . LYS A 1 84 ? 25.136 6.684 -33.848 1.00 85.50 84 LYS A C 1
ATOM 646 O O . LYS A 1 84 ? 25.261 7.076 -35.012 1.00 85.50 84 LYS A O 1
ATOM 651 N N . ILE A 1 85 ? 24.941 5.407 -33.517 1.00 84.88 85 ILE A N 1
ATOM 652 C CA . ILE A 1 85 ? 24.808 4.313 -34.488 1.00 84.88 85 ILE A CA 1
ATOM 653 C C . ILE A 1 85 ? 23.493 4.442 -35.256 1.00 84.88 85 ILE A C 1
ATOM 655 O O . ILE A 1 85 ? 23.532 4.470 -36.485 1.00 84.88 85 ILE A O 1
ATOM 659 N N . ILE A 1 86 ? 22.360 4.645 -34.573 1.00 86.31 86 ILE A N 1
ATOM 660 C CA . ILE A 1 86 ? 21.040 4.852 -35.202 1.00 86.31 86 ILE A CA 1
ATOM 661 C C . ILE A 1 86 ? 21.099 5.960 -36.259 1.00 86.31 86 ILE A C 1
ATOM 663 O O . ILE A 1 86 ? 20.667 5.766 -37.395 1.00 86.31 86 ILE A O 1
ATOM 667 N N . LYS A 1 87 ? 21.720 7.104 -35.945 1.00 84.81 87 LYS A N 1
ATOM 668 C CA . LYS A 1 87 ? 21.852 8.232 -36.889 1.00 84.81 87 LYS A CA 1
ATOM 669 C C . LYS A 1 87 ? 22.596 7.878 -38.181 1.00 84.81 87 LYS A C 1
ATOM 671 O O . LYS A 1 87 ? 22.446 8.579 -39.181 1.00 84.81 87 LYS A O 1
ATOM 676 N N . LYS A 1 88 ? 23.421 6.827 -38.173 1.00 82.94 88 LYS A N 1
ATOM 677 C CA . LYS A 1 88 ? 24.289 6.435 -39.295 1.00 82.94 88 LYS A CA 1
ATOM 678 C C . LYS A 1 88 ? 23.976 5.052 -39.852 1.00 82.94 88 LYS A C 1
ATOM 680 O O . LYS A 1 88 ? 24.597 4.670 -40.846 1.00 82.94 88 LYS A O 1
ATOM 685 N N . ILE A 1 89 ? 23.003 4.339 -39.285 1.00 81.88 89 ILE A N 1
ATOM 686 C CA . ILE A 1 89 ? 22.773 2.912 -39.535 1.00 81.88 89 ILE A CA 1
ATOM 687 C C . ILE A 1 89 ? 22.529 2.585 -41.013 1.00 81.88 89 ILE A C 1
ATOM 689 O O . ILE A 1 89 ? 23.096 1.637 -41.545 1.00 81.88 89 ILE A O 1
ATOM 693 N N . LYS A 1 90 ? 21.809 3.457 -41.733 1.00 78.25 90 LYS A N 1
ATOM 694 C CA . LYS A 1 90 ? 21.538 3.326 -43.180 1.00 78.25 90 LYS A CA 1
ATOM 695 C C . LYS A 1 90 ? 22.778 3.486 -44.070 1.00 78.25 90 LYS A C 1
ATOM 697 O O . LYS A 1 90 ? 22.733 3.137 -45.248 1.00 78.25 90 LYS A O 1
ATOM 702 N N . SER A 1 91 ? 23.849 4.063 -43.527 1.00 76.06 91 SER A N 1
ATOM 703 C CA . SER A 1 91 ? 25.115 4.355 -44.211 1.00 76.06 91 SER A CA 1
ATOM 704 C C . SER A 1 91 ? 26.298 3.541 -43.677 1.00 76.06 91 SER A C 1
ATOM 706 O O . SER A 1 91 ? 27.433 3.791 -44.087 1.00 76.06 91 SER A O 1
ATOM 708 N N . LEU A 1 92 ? 26.049 2.591 -42.765 1.00 75.75 92 LEU A N 1
ATOM 709 C CA . LEU A 1 92 ? 27.071 1.667 -42.275 1.00 75.75 92 LEU A CA 1
ATOM 710 C C . LEU A 1 92 ? 27.574 0.786 -43.420 1.00 75.75 92 LEU A C 1
ATOM 712 O O . LEU A 1 92 ? 26.807 0.345 -44.278 1.00 75.75 92 LEU A O 1
ATOM 716 N N . LYS A 1 93 ? 28.884 0.541 -43.434 1.00 75.38 93 LYS A N 1
ATOM 717 C CA . LYS A 1 93 ? 29.492 -0.401 -44.373 1.00 75.38 93 LYS A CA 1
ATOM 718 C C . LYS A 1 93 ? 29.174 -1.850 -43.966 1.00 75.38 93 LYS A C 1
ATOM 720 O O . LYS A 1 93 ? 28.984 -2.089 -42.773 1.00 75.38 93 LYS A O 1
ATOM 725 N N . PRO A 1 94 ? 29.206 -2.806 -44.915 1.00 80.25 94 PRO A N 1
ATOM 726 C CA . PRO A 1 94 ? 28.970 -4.225 -44.638 1.00 80.25 94 PRO A CA 1
ATOM 727 C C . PRO A 1 94 ? 29.823 -4.794 -43.495 1.00 80.25 94 PRO A C 1
ATOM 729 O O . PRO A 1 94 ? 29.266 -5.415 -42.605 1.00 80.25 94 PRO A O 1
ATOM 732 N N . GLU A 1 95 ? 31.118 -4.464 -43.440 1.00 78.81 95 GLU A N 1
ATOM 733 C CA . GLU A 1 95 ? 32.042 -4.909 -42.376 1.00 78.81 95 GLU A CA 1
ATOM 734 C C . GLU A 1 95 ? 31.563 -4.563 -40.946 1.00 78.81 95 GLU A C 1
ATOM 736 O O . GLU A 1 95 ? 31.769 -5.326 -40.009 1.00 78.81 95 GLU A O 1
ATOM 741 N N . PHE A 1 96 ? 30.863 -3.435 -40.755 1.00 78.50 96 PHE A N 1
ATOM 742 C CA . PHE A 1 96 ? 30.299 -3.068 -39.444 1.00 78.50 96 PHE A CA 1
ATOM 743 C C . PHE A 1 96 ? 28.950 -3.706 -39.175 1.00 78.50 96 PHE A C 1
ATOM 745 O O . PHE A 1 96 ? 28.585 -3.893 -38.020 1.00 78.50 96 PHE A O 1
ATOM 752 N N . ILE A 1 97 ? 28.197 -4.001 -40.231 1.00 83.12 97 ILE A N 1
ATOM 753 C CA . ILE A 1 97 ? 26.958 -4.761 -40.117 1.00 83.12 97 ILE A CA 1
ATOM 754 C C . ILE A 1 97 ? 27.298 -6.188 -39.673 1.00 83.12 97 ILE A C 1
ATOM 756 O O . ILE A 1 97 ? 26.650 -6.691 -38.766 1.00 83.12 97 ILE A O 1
ATOM 760 N N . GLU A 1 98 ? 28.345 -6.793 -40.239 1.00 84.12 98 GLU A N 1
ATOM 761 C CA . GLU A 1 98 ? 28.875 -8.094 -39.810 1.00 84.12 98 GLU A CA 1
ATOM 762 C C . GLU A 1 98 ? 29.343 -8.051 -38.353 1.00 84.12 98 GLU A C 1
ATOM 764 O O . GLU A 1 98 ? 28.904 -8.871 -37.556 1.00 84.12 98 GLU A O 1
ATOM 769 N N . LYS A 1 99 ? 30.110 -7.029 -37.953 1.00 84.19 99 LYS A N 1
ATOM 770 C CA . LYS A 1 99 ? 30.535 -6.877 -36.551 1.00 84.19 99 LYS A CA 1
ATOM 771 C C . LYS A 1 99 ? 29.362 -6.733 -35.570 1.00 84.19 99 LYS A C 1
ATOM 773 O O . LYS A 1 99 ? 29.373 -7.326 -34.495 1.00 84.19 99 LYS A O 1
ATOM 778 N N . LEU A 1 100 ? 28.343 -5.942 -35.923 1.00 87.31 100 LEU A N 1
ATOM 779 C CA . LEU A 1 100 ? 27.121 -5.832 -35.118 1.00 87.31 100 LEU A CA 1
ATOM 780 C C . LEU A 1 100 ? 26.387 -7.170 -35.042 1.00 87.31 100 LEU A C 1
ATOM 782 O O . LEU A 1 100 ? 25.847 -7.492 -33.993 1.00 87.31 100 LEU A O 1
ATOM 786 N N . LEU A 1 101 ? 26.373 -7.942 -36.129 1.00 89.19 101 LEU A N 1
ATOM 787 C CA . LEU A 1 101 ? 25.748 -9.259 -36.175 1.00 89.19 101 LEU A CA 1
ATOM 788 C C . LEU A 1 101 ? 26.469 -10.269 -35.276 1.00 89.19 101 LEU A C 1
ATOM 790 O O . LEU A 1 101 ? 25.808 -10.981 -34.525 1.00 89.19 101 LEU A O 1
ATOM 794 N N . GLU A 1 102 ? 27.802 -10.288 -35.310 1.00 89.06 102 GLU A N 1
ATOM 795 C CA . GLU A 1 102 ? 28.643 -11.152 -34.473 1.00 89.06 102 GLU A CA 1
ATOM 796 C C . GLU A 1 102 ? 28.47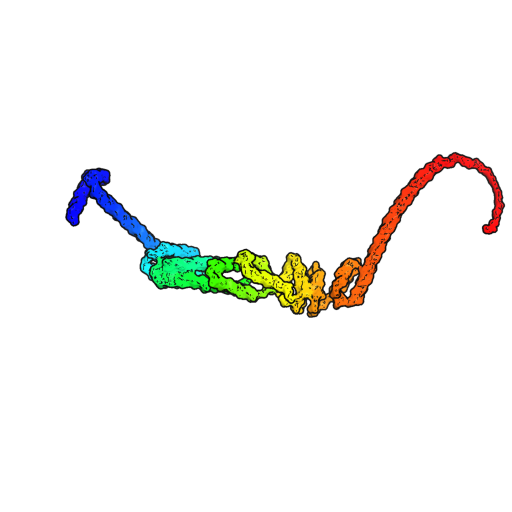7 -10.846 -32.975 1.00 89.06 102 GLU A C 1
ATOM 798 O O . GLU A 1 102 ? 28.407 -11.766 -32.162 1.00 89.06 102 GLU A O 1
ATOM 803 N N . ASN A 1 103 ? 28.352 -9.564 -32.609 1.00 89.12 103 ASN A N 1
ATOM 804 C CA . ASN A 1 103 ? 28.316 -9.117 -31.211 1.00 89.12 103 ASN A CA 1
ATOM 805 C C . ASN A 1 103 ? 26.908 -8.792 -30.673 1.00 89.12 103 ASN A C 1
ATOM 807 O O . ASN A 1 103 ? 26.788 -8.370 -29.521 1.00 89.12 103 ASN A O 1
ATOM 811 N N . LYS A 1 104 ? 25.837 -8.994 -31.455 1.00 91.06 104 LYS A N 1
ATOM 812 C CA . LYS A 1 104 ? 24.464 -8.553 -31.120 1.00 91.06 104 LYS A CA 1
ATOM 813 C C . LYS A 1 104 ? 23.962 -9.032 -29.751 1.00 91.06 104 LYS A C 1
ATOM 815 O O . LYS A 1 104 ? 23.302 -8.278 -29.037 1.00 91.06 104 LYS A O 1
ATOM 820 N N . GLU A 1 105 ? 24.297 -10.267 -29.383 1.00 92.00 105 GLU A N 1
ATOM 821 C CA . GLU A 1 105 ? 23.930 -10.879 -28.098 1.00 92.00 105 GLU A CA 1
ATOM 822 C C . GLU A 1 105 ? 24.728 -10.289 -26.939 1.00 92.00 105 GLU A C 1
ATOM 824 O O . GLU A 1 105 ? 24.176 -10.012 -25.876 1.00 92.00 105 GLU A O 1
ATOM 829 N N . LYS A 1 106 ? 26.032 -10.073 -27.152 1.00 89.56 106 LYS A N 1
ATOM 830 C CA . LYS A 1 106 ? 26.908 -9.458 -26.158 1.00 89.56 106 LYS A CA 1
ATOM 831 C C . LYS A 1 106 ? 26.412 -8.050 -25.836 1.00 89.56 106 LYS A C 1
ATOM 833 O O . LYS A 1 106 ? 26.146 -7.753 -24.683 1.00 89.56 106 LYS A O 1
ATOM 838 N N . HIS A 1 107 ? 26.184 -7.216 -26.854 1.00 88.38 107 HIS A N 1
ATOM 839 C CA . HIS A 1 107 ? 25.736 -5.840 -26.623 1.00 88.38 107 HIS A CA 1
ATOM 840 C C . HIS A 1 107 ? 24.377 -5.755 -25.921 1.00 88.38 107 HIS A C 1
ATOM 842 O O . HIS A 1 107 ? 24.151 -4.825 -25.152 1.00 88.38 107 HIS A O 1
ATOM 848 N N . TYR A 1 108 ? 23.474 -6.703 -26.185 1.00 90.88 108 TYR A N 1
ATOM 849 C CA . TYR A 1 108 ? 22.194 -6.786 -25.482 1.00 90.88 108 TYR A CA 1
ATOM 850 C C . TYR A 1 108 ? 22.382 -7.122 -24.001 1.00 90.88 108 TYR A C 1
ATOM 852 O O . TYR A 1 108 ? 21.831 -6.430 -23.146 1.00 90.88 108 TYR A O 1
ATOM 860 N N . LYS A 1 109 ? 23.193 -8.143 -23.700 1.00 89.88 109 LYS A N 1
ATOM 861 C CA . LYS A 1 109 ? 23.492 -8.562 -22.324 1.00 89.88 109 LYS A CA 1
ATOM 862 C C . LYS A 1 109 ? 24.206 -7.476 -21.538 1.00 89.88 109 LYS A C 1
ATOM 864 O O . LYS A 1 109 ? 23.718 -7.106 -20.479 1.00 89.88 109 LYS A O 1
ATOM 869 N N . ASP A 1 110 ? 25.276 -6.913 -22.089 1.00 87.38 110 ASP A N 1
ATOM 870 C CA . ASP A 1 110 ? 26.049 -5.876 -21.410 1.00 87.38 110 ASP A CA 1
ATOM 871 C C . ASP A 1 110 ? 25.162 -4.652 -21.102 1.00 87.38 110 ASP A C 1
ATOM 873 O O . ASP A 1 110 ? 25.263 -4.042 -20.040 1.00 87.38 110 ASP A O 1
ATOM 877 N N . GLN A 1 111 ? 24.231 -4.305 -22.001 1.00 88.62 111 GLN A N 1
ATOM 878 C CA . GLN A 1 111 ? 23.287 -3.217 -21.753 1.00 88.62 111 GLN A CA 1
ATOM 879 C C . GLN A 1 111 ? 22.265 -3.560 -20.656 1.00 88.62 111 GLN A C 1
ATOM 881 O O . GLN A 1 111 ? 21.940 -2.684 -19.855 1.00 88.62 111 GLN A O 1
ATOM 886 N N . LEU A 1 112 ? 21.771 -4.801 -20.588 1.00 90.44 112 LEU A N 1
ATOM 887 C CA . LEU A 1 112 ? 20.905 -5.251 -19.491 1.00 90.44 112 LEU A CA 1
ATOM 888 C C . LEU A 1 112 ? 21.637 -5.266 -18.144 1.00 90.44 112 LEU A C 1
ATOM 890 O O . LEU A 1 112 ? 21.049 -4.872 -17.140 1.00 90.44 112 LEU A O 1
ATOM 894 N N . GLU A 1 113 ? 22.910 -5.665 -18.116 1.00 89.06 113 GLU A N 1
ATOM 895 C CA . GLU A 1 113 ? 23.733 -5.665 -16.899 1.00 89.06 113 GLU A CA 1
ATOM 896 C C . GLU A 1 113 ? 23.830 -4.262 -16.285 1.00 89.06 113 GLU A C 1
ATOM 898 O O . GLU A 1 113 ? 23.731 -4.120 -15.068 1.00 89.06 113 GLU A O 1
ATOM 903 N N . THR A 1 114 ? 23.876 -3.201 -17.104 1.00 88.56 114 THR A N 1
ATOM 904 C CA . THR A 1 114 ? 23.868 -1.813 -16.592 1.00 88.56 114 THR A CA 1
ATOM 905 C C . THR A 1 114 ? 22.588 -1.405 -15.853 1.00 88.56 114 THR A C 1
ATOM 907 O O . THR A 1 114 ? 22.541 -0.326 -15.263 1.00 88.56 114 THR A O 1
ATOM 910 N N . LEU A 1 115 ? 21.539 -2.231 -15.900 1.00 90.69 115 LEU A N 1
ATOM 911 C CA . LEU A 1 115 ? 20.257 -1.974 -15.249 1.00 90.69 115 LEU A CA 1
ATOM 912 C C . LEU A 1 115 ? 20.064 -2.763 -13.954 1.00 90.69 115 LEU A C 1
ATOM 914 O O . LEU A 1 115 ? 19.101 -2.485 -13.242 1.00 90.69 115 LEU A O 1
ATOM 918 N N . GLN A 1 116 ? 20.922 -3.743 -13.656 1.00 86.12 116 GLN A N 1
ATOM 919 C CA . GLN A 1 116 ? 20.669 -4.751 -12.623 1.00 86.12 116 GLN A CA 1
ATOM 920 C C . GLN A 1 116 ? 20.404 -4.135 -11.240 1.00 86.12 116 GLN A C 1
ATOM 922 O O . GLN A 1 116 ? 19.401 -4.481 -10.609 1.00 86.12 116 GLN A O 1
ATOM 927 N N . ASP A 1 117 ? 21.242 -3.179 -10.836 1.00 87.31 117 ASP A N 1
ATOM 928 C CA . ASP A 1 117 ? 21.221 -2.557 -9.504 1.00 87.31 117 ASP A CA 1
ATOM 929 C C . ASP A 1 117 ? 20.355 -1.286 -9.423 1.00 87.31 117 ASP A C 1
ATOM 931 O O . ASP A 1 117 ? 20.311 -0.623 -8.386 1.00 87.31 117 ASP A O 1
ATOM 935 N N . LEU A 1 118 ? 19.667 -0.916 -10.509 1.00 91.75 118 LEU A N 1
ATOM 936 C CA . LEU A 1 118 ? 18.804 0.264 -10.513 1.00 91.75 118 LEU A CA 1
ATOM 937 C C . LEU A 1 118 ? 17.469 -0.015 -9.807 1.00 91.75 118 LEU A C 1
ATOM 939 O O . LEU A 1 118 ? 16.905 -1.107 -9.965 1.00 91.75 118 LEU A O 1
ATOM 943 N N . PRO A 1 119 ? 16.904 0.986 -9.102 1.00 93.06 119 PRO A N 1
ATOM 944 C CA . PRO A 1 119 ? 15.566 0.869 -8.540 1.00 93.06 119 PRO A CA 1
ATOM 945 C C . PRO A 1 119 ? 14.540 0.656 -9.660 1.00 93.06 119 PRO A C 1
ATOM 947 O O . PRO A 1 119 ? 14.713 1.146 -10.783 1.00 93.06 119 PRO A O 1
ATOM 950 N N . LEU A 1 120 ? 13.459 -0.075 -9.360 1.00 94.56 120 LEU A N 1
ATOM 951 C CA . LEU A 1 120 ? 12.469 -0.486 -10.362 1.00 94.56 120 LEU A CA 1
ATOM 952 C C . LEU A 1 120 ? 11.974 0.678 -11.246 1.00 94.56 120 LEU A C 1
ATOM 954 O O . LEU A 1 120 ? 11.968 0.504 -12.463 1.00 94.56 120 LEU A O 1
ATOM 958 N N . PRO A 1 121 ? 11.638 1.870 -10.721 1.00 94.31 121 PRO A N 1
ATOM 959 C CA . PRO A 1 121 ? 11.196 2.987 -11.558 1.00 94.31 121 PRO A CA 1
ATOM 960 C C . PRO A 1 121 ? 12.191 3.406 -12.643 1.00 94.31 121 PRO A C 1
ATOM 962 O O . PRO A 1 121 ? 11.841 3.573 -13.817 1.00 94.31 121 PRO A O 1
ATOM 965 N N . GLU A 1 122 ? 13.464 3.534 -12.267 1.00 94.12 122 GLU A N 1
ATOM 966 C CA . GLU A 1 122 ? 14.535 3.868 -13.202 1.00 94.12 122 GLU A CA 1
ATOM 967 C C . GLU A 1 122 ? 14.765 2.733 -14.195 1.00 94.12 122 GLU A C 1
ATOM 969 O O . GLU A 1 122 ? 14.933 2.977 -15.395 1.00 94.12 122 GLU A O 1
ATOM 974 N N . LYS A 1 123 ? 14.695 1.488 -13.715 1.00 94.62 123 LYS A N 1
ATOM 975 C CA . LYS A 1 123 ? 14.795 0.289 -14.542 1.00 94.62 123 LYS A CA 1
ATOM 976 C C . LYS A 1 123 ? 13.691 0.254 -15.604 1.00 94.62 123 LYS A C 1
ATOM 978 O O . LYS A 1 123 ? 14.007 0.104 -16.780 1.00 94.62 123 LYS A O 1
ATOM 983 N N . LEU A 1 124 ? 12.427 0.499 -15.248 1.00 95.06 124 LEU A N 1
ATOM 984 C CA . LEU A 1 124 ? 11.297 0.550 -16.190 1.00 95.06 124 LEU A CA 1
ATOM 985 C C . LEU A 1 124 ? 11.474 1.646 -17.248 1.00 95.06 124 LEU A C 1
ATOM 987 O O . LEU A 1 124 ? 11.279 1.412 -18.447 1.00 95.06 124 LEU A O 1
ATOM 991 N N . LYS A 1 125 ? 11.891 2.844 -16.824 1.00 94.44 125 LYS A N 1
ATOM 992 C CA . LYS A 1 125 ? 12.182 3.961 -17.731 1.00 94.44 125 LYS A CA 1
ATOM 993 C C . LYS A 1 125 ? 13.287 3.602 -18.727 1.00 94.44 125 LYS A C 1
ATOM 995 O O . LYS A 1 125 ? 13.140 3.857 -19.927 1.00 94.44 125 LYS A O 1
ATOM 1000 N N . ASN A 1 126 ? 14.374 3.004 -18.247 1.00 94.44 126 ASN A N 1
ATOM 1001 C CA . ASN A 1 126 ? 15.519 2.643 -19.075 1.00 94.44 126 ASN A CA 1
ATOM 1002 C C . ASN A 1 126 ? 15.223 1.440 -19.983 1.00 94.44 126 ASN A C 1
ATOM 1004 O O . ASN A 1 126 ? 15.584 1.480 -21.157 1.00 94.44 126 ASN A O 1
ATOM 1008 N N . LEU A 1 127 ? 14.471 0.437 -19.521 1.00 94.88 127 LEU A N 1
ATOM 1009 C CA . LEU A 1 127 ? 13.985 -0.670 -20.356 1.00 94.88 127 LEU A CA 1
ATOM 1010 C C . LEU A 1 127 ? 13.106 -0.158 -21.504 1.00 94.88 127 LEU A C 1
ATOM 1012 O O . LEU A 1 127 ? 13.316 -0.539 -22.654 1.00 94.88 127 LEU A O 1
ATOM 1016 N N . LYS A 1 128 ? 12.195 0.792 -21.247 1.00 94.38 128 LYS A N 1
ATOM 1017 C CA . LYS A 1 128 ? 11.406 1.441 -22.312 1.00 94.38 128 LYS A CA 1
ATOM 1018 C C . LYS A 1 128 ? 12.281 2.227 -23.286 1.00 94.38 128 LYS A C 1
ATOM 1020 O O . LYS A 1 128 ? 12.048 2.201 -24.496 1.00 94.38 128 LYS A O 1
ATOM 1025 N N . ALA A 1 129 ? 13.297 2.930 -22.789 1.00 93.94 129 ALA A N 1
ATOM 1026 C CA . ALA A 1 129 ? 14.256 3.624 -23.644 1.00 93.94 129 ALA A CA 1
ATOM 1027 C C . ALA A 1 129 ? 15.067 2.645 -24.512 1.00 93.94 129 ALA A C 1
ATOM 1029 O O . ALA A 1 129 ? 15.293 2.925 -25.691 1.00 93.94 129 ALA A O 1
ATOM 1030 N N . MET A 1 130 ? 15.455 1.496 -23.954 1.00 94.50 130 MET A N 1
ATOM 1031 C CA . MET A 1 130 ? 16.152 0.418 -24.652 1.00 94.50 130 MET A CA 1
ATOM 1032 C C . MET A 1 130 ? 15.259 -0.226 -25.717 1.00 94.50 130 MET A C 1
ATOM 1034 O O . MET A 1 130 ? 15.678 -0.320 -26.866 1.00 94.50 130 MET A O 1
ATOM 1038 N N . ALA A 1 131 ? 14.005 -0.557 -25.403 1.00 95.00 131 ALA A N 1
ATOM 1039 C CA . ALA A 1 131 ? 13.049 -1.079 -26.380 1.00 95.00 131 ALA A CA 1
ATOM 1040 C C . ALA A 1 131 ? 12.875 -0.113 -27.566 1.00 95.00 131 ALA A C 1
ATOM 1042 O O . ALA A 1 131 ? 13.090 -0.476 -28.721 1.00 95.00 131 ALA A O 1
ATOM 1043 N N . ASN A 1 132 ? 12.633 1.174 -27.290 1.00 94.69 132 ASN A N 1
ATOM 1044 C CA . ASN A 1 132 ? 12.530 2.207 -28.329 1.00 94.69 132 ASN A CA 1
ATOM 1045 C C . ASN A 1 132 ? 13.793 2.327 -29.193 1.00 94.69 132 ASN A C 1
ATOM 1047 O O . ASN A 1 132 ? 13.715 2.619 -30.389 1.00 94.69 132 ASN A O 1
ATOM 1051 N N . LEU A 1 133 ? 14.964 2.143 -28.588 1.00 93.88 133 LEU A N 1
ATOM 1052 C CA . LEU A 1 133 ? 16.242 2.153 -29.284 1.00 93.88 133 LEU A CA 1
ATOM 1053 C C . LEU A 1 133 ? 16.332 0.972 -30.256 1.00 93.88 133 LEU A C 1
ATOM 1055 O O . LEU A 1 133 ? 16.688 1.162 -31.419 1.00 93.88 133 LEU A O 1
ATOM 1059 N N . TYR A 1 134 ? 15.969 -0.226 -29.805 1.00 94.75 134 TYR A N 1
ATOM 1060 C CA . TYR A 1 134 ? 16.009 -1.445 -30.610 1.00 94.75 134 TYR A CA 1
ATOM 1061 C C . TYR A 1 134 ? 14.983 -1.396 -31.750 1.00 94.75 134 TYR A C 1
ATOM 1063 O O . TYR A 1 134 ? 15.332 -1.685 -32.894 1.00 94.75 134 TYR A O 1
ATOM 1071 N N . ALA A 1 135 ? 13.778 -0.874 -31.506 1.00 95.25 135 ALA A N 1
ATOM 1072 C CA . ALA A 1 135 ? 12.803 -0.593 -32.562 1.00 95.25 135 ALA A CA 1
ATOM 1073 C C . ALA A 1 135 ? 13.365 0.357 -33.642 1.00 95.25 135 ALA A C 1
ATOM 1075 O O . ALA A 1 135 ? 13.209 0.129 -34.847 1.00 95.25 135 ALA A O 1
ATOM 1076 N N . GLN A 1 136 ? 14.081 1.413 -33.235 1.00 94.19 136 GLN A N 1
ATOM 1077 C CA . GLN A 1 136 ? 14.734 2.331 -34.175 1.00 94.19 136 GLN A CA 1
ATOM 1078 C C . GLN A 1 136 ? 15.852 1.646 -34.970 1.00 94.19 136 GLN A C 1
ATOM 1080 O O . GLN A 1 136 ? 15.939 1.854 -36.184 1.00 94.19 136 GLN A O 1
ATOM 1085 N N . LEU A 1 137 ? 16.677 0.813 -34.326 1.00 91.50 137 LEU A N 1
ATOM 1086 C CA . LEU A 1 137 ? 17.710 0.022 -35.003 1.00 91.50 137 LEU A CA 1
ATOM 1087 C C . LEU A 1 137 ? 17.095 -0.917 -36.050 1.00 91.50 137 LEU A C 1
ATOM 1089 O O . LEU A 1 137 ? 17.543 -0.911 -37.200 1.00 91.50 137 LEU A O 1
ATOM 1093 N N . ALA A 1 138 ? 16.028 -1.639 -35.693 1.00 93.62 138 ALA A N 1
ATOM 1094 C CA . ALA A 1 138 ? 15.300 -2.527 -36.597 1.00 93.62 138 ALA A CA 1
ATOM 1095 C C . ALA A 1 138 ? 14.797 -1.775 -37.841 1.00 93.62 138 ALA A C 1
ATOM 1097 O O . ALA A 1 138 ? 15.051 -2.180 -38.977 1.00 93.62 138 ALA A O 1
ATOM 1098 N N . SER A 1 139 ? 14.171 -0.610 -37.647 1.00 91.06 139 SER A N 1
ATOM 1099 C CA . SER A 1 139 ? 13.662 0.216 -38.753 1.00 91.06 139 SER A CA 1
ATOM 1100 C C . SER A 1 139 ? 14.763 0.777 -39.673 1.00 91.06 139 SER A C 1
ATOM 1102 O O . SER A 1 139 ? 14.518 1.119 -40.835 1.00 91.06 139 SER A O 1
ATOM 1104 N N . GLY A 1 140 ? 15.984 0.920 -39.152 1.00 86.00 140 GLY A N 1
ATOM 1105 C CA . GLY A 1 140 ? 17.093 1.570 -39.840 1.00 86.00 140 GLY A CA 1
ATOM 1106 C C . GLY A 1 140 ? 18.038 0.615 -40.567 1.00 86.00 140 GLY A C 1
ATOM 1107 O O . GLY A 1 140 ? 18.662 1.018 -41.556 1.00 86.00 140 GLY A O 1
ATOM 1108 N N . VAL A 1 141 ? 18.169 -0.625 -40.093 1.00 87.94 141 VAL A N 1
ATOM 1109 C CA . VAL A 1 141 ? 19.140 -1.593 -40.613 1.00 87.94 141 VAL A CA 1
ATOM 1110 C C . VAL A 1 141 ? 18.639 -2.278 -41.888 1.00 87.94 141 VAL A C 1
ATOM 1112 O O . VAL A 1 141 ? 17.471 -2.642 -42.032 1.00 87.94 141 VAL A O 1
ATOM 1115 N N . ARG A 1 142 ? 19.536 -2.437 -42.868 1.00 86.00 142 ARG A N 1
ATOM 1116 C CA . ARG A 1 142 ? 19.217 -3.093 -44.151 1.00 86.00 142 ARG A CA 1
ATOM 1117 C C . ARG A 1 142 ? 19.331 -4.613 -44.096 1.00 86.00 142 ARG A C 1
ATOM 1119 O O . ARG A 1 142 ? 18.659 -5.277 -44.873 1.00 86.00 142 ARG A O 1
ATOM 1126 N N . ASN A 1 143 ? 20.196 -5.131 -43.227 1.00 90.69 143 ASN A N 1
ATOM 1127 C CA . ASN A 1 143 ? 20.372 -6.563 -43.022 1.00 90.69 143 ASN A CA 1
ATOM 1128 C C . ASN A 1 143 ? 19.136 -7.138 -42.316 1.00 90.69 143 ASN A C 1
ATOM 1130 O O . ASN A 1 143 ? 18.718 -6.603 -41.290 1.00 90.69 143 ASN A O 1
ATOM 1134 N N . GLU A 1 144 ? 18.553 -8.187 -42.895 1.00 91.69 144 GLU A N 1
ATOM 1135 C CA . GLU A 1 144 ? 17.284 -8.750 -42.427 1.00 91.69 144 GLU A CA 1
ATOM 1136 C C . GLU A 1 144 ? 17.421 -9.455 -41.075 1.00 91.69 144 GLU A C 1
ATOM 1138 O O . GLU A 1 144 ? 16.564 -9.293 -40.217 1.00 91.69 144 GLU A O 1
ATOM 1143 N N . GLU A 1 145 ? 18.533 -10.153 -40.840 1.00 93.88 145 GLU A N 1
ATOM 1144 C CA . GLU A 1 145 ? 18.771 -10.866 -39.583 1.00 93.88 145 GLU A CA 1
ATOM 1145 C C . GLU A 1 145 ? 18.901 -9.900 -38.397 1.00 93.88 145 GLU A C 1
ATOM 1147 O O . GLU A 1 145 ? 18.275 -10.100 -37.360 1.00 93.88 145 GLU A O 1
ATOM 1152 N N . LEU A 1 146 ? 19.657 -8.806 -38.555 1.00 92.88 146 LEU A N 1
ATOM 1153 C CA . LEU A 1 146 ? 19.724 -7.748 -37.542 1.00 92.88 146 LEU A CA 1
ATOM 1154 C C . LEU A 1 146 ? 18.378 -7.050 -37.357 1.00 92.88 146 LEU A C 1
ATOM 1156 O O . LEU A 1 146 ? 18.028 -6.698 -36.233 1.00 92.88 146 LEU A O 1
ATOM 1160 N N . ARG A 1 147 ? 17.627 -6.829 -38.443 1.00 94.44 147 ARG A N 1
ATOM 1161 C CA . ARG A 1 147 ? 16.297 -6.218 -38.354 1.00 94.44 147 ARG A CA 1
ATOM 1162 C C . ARG A 1 147 ? 15.371 -7.076 -37.504 1.00 94.44 147 ARG A C 1
ATOM 1164 O O . ARG A 1 147 ? 14.747 -6.542 -36.591 1.00 94.44 147 ARG A O 1
ATOM 1171 N N . GLN A 1 148 ? 15.301 -8.370 -37.806 1.00 96.75 148 GLN A N 1
ATOM 1172 C CA . GLN A 1 148 ? 14.482 -9.323 -37.072 1.00 96.75 148 GLN A CA 1
ATOM 1173 C C . GLN A 1 148 ? 14.922 -9.391 -35.609 1.00 96.75 148 GLN A C 1
ATOM 1175 O O . GLN A 1 148 ? 14.098 -9.169 -34.729 1.00 96.75 148 GLN A O 1
ATOM 1180 N N . TYR A 1 149 ? 16.223 -9.554 -35.353 1.00 96.50 149 TYR A N 1
ATOM 1181 C CA . TYR A 1 149 ? 16.773 -9.597 -33.999 1.00 96.50 149 TYR A CA 1
ATOM 1182 C C . TYR A 1 149 ? 16.408 -8.358 -33.168 1.00 96.50 149 TYR A C 1
ATOM 1184 O O . TYR A 1 149 ? 15.883 -8.478 -32.064 1.00 96.50 149 TYR A O 1
ATOM 1192 N N . TYR A 1 150 ? 16.643 -7.149 -33.690 1.00 95.81 150 TYR A N 1
ATOM 1193 C CA . TYR A 1 150 ? 16.322 -5.926 -32.951 1.00 95.81 150 TYR A CA 1
ATOM 1194 C C . TYR A 1 150 ? 14.812 -5.730 -32.768 1.00 95.81 150 TYR A C 1
ATOM 1196 O O . TYR A 1 150 ? 14.395 -5.193 -31.745 1.00 95.81 150 TYR A O 1
ATOM 1204 N N . SER A 1 151 ? 13.990 -6.173 -33.724 1.00 96.25 151 SER A N 1
ATOM 1205 C CA . SER A 1 151 ? 12.532 -6.139 -33.587 1.00 96.25 151 SER A CA 1
ATOM 1206 C C . SER A 1 151 ? 12.049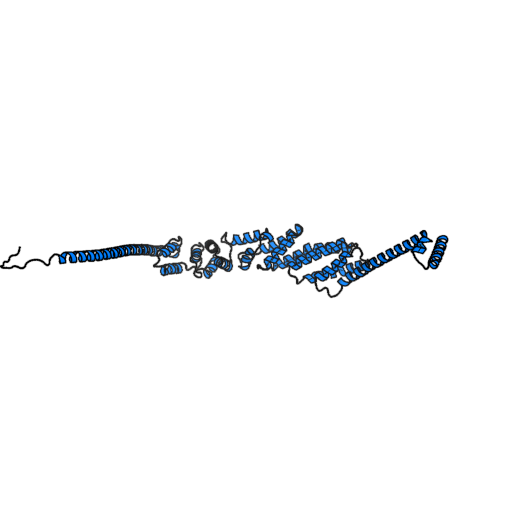 -7.094 -32.494 1.00 96.25 151 SER A C 1
ATOM 1208 O O . SER A 1 151 ? 11.243 -6.696 -31.659 1.00 96.25 151 SER A O 1
ATOM 1210 N N . GLU A 1 152 ? 12.556 -8.327 -32.475 1.00 96.62 152 GLU A N 1
ATOM 1211 C CA . GLU A 1 152 ? 12.227 -9.335 -31.462 1.00 96.62 152 GLU A CA 1
ATOM 1212 C C . GLU A 1 152 ? 12.654 -8.863 -30.070 1.00 96.62 152 GLU A C 1
ATOM 1214 O O . GLU A 1 152 ? 11.828 -8.812 -29.162 1.00 96.62 152 GLU A O 1
ATOM 1219 N N . LYS A 1 153 ? 13.901 -8.397 -29.914 1.00 96.62 153 LYS A N 1
ATOM 1220 C CA . LYS A 1 153 ? 14.406 -7.884 -28.631 1.00 96.62 153 LYS A CA 1
ATOM 1221 C C . LYS A 1 153 ? 13.680 -6.636 -28.142 1.00 96.62 153 LYS A C 1
ATOM 1223 O O . LYS A 1 153 ? 13.487 -6.483 -26.941 1.00 96.62 153 LYS A O 1
ATOM 1228 N N . SER A 1 154 ? 13.245 -5.755 -29.045 1.00 95.44 154 SER A N 1
ATOM 1229 C CA . SER A 1 154 ? 12.411 -4.609 -28.667 1.00 95.44 154 SER A CA 1
ATOM 1230 C C . SER A 1 154 ? 11.107 -5.047 -27.997 1.00 95.44 154 SER A C 1
ATOM 1232 O O . SER A 1 154 ? 10.689 -4.410 -27.032 1.00 95.44 154 SER A O 1
ATOM 1234 N N . ASN A 1 155 ? 10.468 -6.102 -28.508 1.00 93.94 155 ASN A N 1
ATOM 1235 C CA . ASN A 1 155 ? 9.217 -6.614 -27.952 1.00 93.94 155 ASN A CA 1
ATOM 1236 C C . ASN A 1 155 ? 9.473 -7.419 -26.670 1.00 93.94 155 ASN A C 1
ATOM 1238 O O . ASN A 1 155 ? 8.829 -7.148 -25.663 1.00 93.94 155 ASN A O 1
ATOM 1242 N N . GLU A 1 156 ? 10.472 -8.310 -26.666 1.00 94.81 156 GLU A N 1
ATOM 1243 C CA . GLU A 1 156 ? 10.884 -9.114 -25.498 1.00 94.81 156 GLU A CA 1
ATOM 1244 C C . GLU A 1 156 ? 11.166 -8.240 -24.265 1.00 94.81 156 GLU A C 1
ATOM 1246 O O . GLU A 1 156 ? 10.742 -8.558 -23.155 1.00 94.81 156 GLU A O 1
ATOM 1251 N N . LEU A 1 157 ? 11.831 -7.092 -24.450 1.00 94.94 157 LEU A N 1
ATOM 1252 C CA . LEU A 1 157 ? 12.105 -6.149 -23.362 1.00 94.94 157 LEU A CA 1
ATOM 1253 C C . LEU A 1 157 ? 10.828 -5.656 -22.665 1.00 94.94 157 LEU A C 1
ATOM 1255 O O . LEU A 1 157 ? 10.833 -5.469 -21.451 1.00 94.94 157 LEU A O 1
ATOM 1259 N N . LEU A 1 158 ? 9.751 -5.423 -23.416 1.00 92.31 158 LEU A N 1
ATOM 1260 C CA . LEU A 1 158 ? 8.499 -4.890 -22.878 1.00 92.31 158 LEU A CA 1
ATOM 1261 C C . LEU A 1 158 ? 7.556 -5.995 -22.400 1.00 92.31 158 LEU A C 1
ATOM 1263 O O . LEU A 1 158 ? 6.954 -5.857 -21.340 1.00 92.31 158 LEU A O 1
ATOM 1267 N N . GLU A 1 159 ? 7.421 -7.067 -23.174 1.00 92.12 159 GLU A N 1
ATOM 1268 C CA . GLU A 1 159 ? 6.428 -8.117 -22.932 1.00 92.12 159 GLU A CA 1
ATOM 1269 C C . GLU A 1 159 ? 6.896 -9.151 -21.907 1.00 92.12 159 GLU A C 1
ATOM 1271 O O . GLU A 1 159 ? 6.076 -9.626 -21.122 1.00 92.12 159 GLU A O 1
ATOM 1276 N N . ASP A 1 160 ? 8.201 -9.432 -21.851 1.00 92.62 160 ASP A N 1
ATOM 1277 C CA . ASP A 1 160 ? 8.755 -10.458 -20.965 1.00 92.62 160 ASP A CA 1
ATOM 1278 C C . ASP A 1 160 ? 9.598 -9.842 -19.846 1.00 92.62 160 ASP A C 1
ATOM 1280 O O . ASP A 1 160 ? 9.347 -10.086 -18.664 1.00 92.62 160 ASP A O 1
ATOM 1284 N N . VAL A 1 161 ? 10.602 -9.027 -20.192 1.00 94.12 161 VAL A N 1
ATOM 1285 C CA . VAL A 1 161 ? 11.583 -8.535 -19.208 1.00 94.12 161 VAL A CA 1
ATOM 1286 C C . VAL A 1 161 ? 10.932 -7.575 -18.215 1.00 94.12 161 VAL A C 1
ATOM 1288 O O . VAL A 1 161 ? 11.041 -7.790 -17.011 1.00 94.12 161 VAL A O 1
ATOM 1291 N N . VAL A 1 162 ? 10.210 -6.554 -18.688 1.00 94.81 162 VAL A N 1
ATOM 1292 C CA . VAL A 1 162 ? 9.497 -5.609 -17.809 1.00 94.81 162 VAL A CA 1
ATOM 1293 C C . VAL A 1 162 ? 8.485 -6.322 -16.915 1.00 94.81 162 VAL A C 1
ATOM 1295 O O . VAL A 1 162 ? 8.467 -6.082 -15.709 1.00 94.81 162 VAL A O 1
ATOM 1298 N N . VAL A 1 163 ? 7.664 -7.212 -17.481 1.00 93.81 163 VAL A N 1
ATOM 1299 C CA . VAL A 1 163 ? 6.652 -7.948 -16.708 1.00 93.81 163 VAL A CA 1
ATOM 1300 C C . VAL A 1 163 ? 7.322 -8.796 -15.629 1.00 93.81 163 VAL A C 1
ATOM 1302 O O . VAL A 1 163 ? 6.880 -8.791 -14.483 1.00 9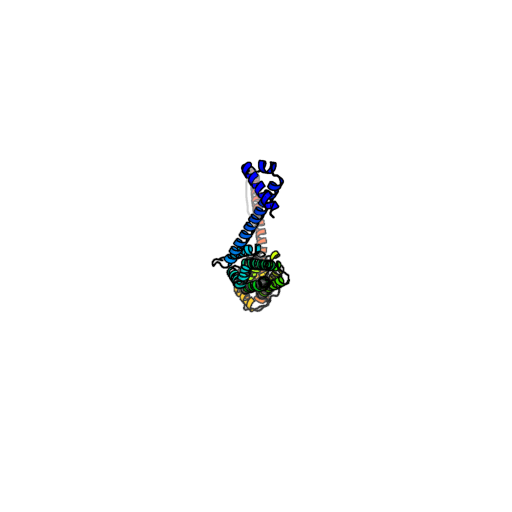3.81 163 VAL A O 1
ATOM 1305 N N . LYS A 1 164 ? 8.435 -9.463 -15.953 1.00 94.94 164 LYS A N 1
ATOM 1306 C CA . LYS A 1 164 ? 9.211 -10.250 -14.991 1.00 94.94 164 LYS A CA 1
ATOM 1307 C C . LYS A 1 164 ? 9.837 -9.396 -13.887 1.00 94.94 164 LYS A C 1
ATOM 1309 O O . LYS A 1 164 ? 9.820 -9.820 -12.733 1.00 94.94 164 LYS A O 1
ATOM 1314 N N . GLU A 1 165 ? 10.392 -8.229 -14.206 1.00 95.12 165 GLU A N 1
ATOM 1315 C CA . GLU A 1 165 ? 10.951 -7.314 -13.199 1.00 95.12 165 GLU A CA 1
ATOM 1316 C C . GLU A 1 165 ? 9.862 -6.812 -12.244 1.00 95.12 165 GLU A C 1
ATOM 1318 O O . GLU A 1 165 ? 10.054 -6.846 -11.029 1.00 95.12 165 GLU A O 1
ATOM 1323 N N . ILE A 1 166 ? 8.691 -6.436 -12.772 1.00 96.69 166 ILE A N 1
ATOM 1324 C CA . ILE A 1 166 ? 7.540 -6.034 -11.952 1.00 96.69 166 ILE A CA 1
ATOM 1325 C C . ILE A 1 166 ? 7.073 -7.206 -11.090 1.00 96.69 166 ILE A C 1
ATOM 1327 O O . ILE A 1 166 ? 6.933 -7.044 -9.886 1.00 96.69 166 ILE A O 1
ATOM 1331 N N . ALA A 1 167 ? 6.894 -8.401 -11.656 1.00 95.50 167 ALA A N 1
ATOM 1332 C CA . ALA A 1 167 ? 6.484 -9.581 -10.894 1.00 95.50 167 ALA A CA 1
ATOM 1333 C C . ALA A 1 167 ? 7.485 -9.945 -9.785 1.00 95.50 167 ALA A C 1
ATOM 1335 O O . ALA A 1 167 ? 7.084 -10.310 -8.681 1.00 95.50 167 ALA A O 1
ATOM 1336 N N . THR A 1 168 ? 8.786 -9.817 -10.060 1.00 95.06 168 THR A N 1
ATOM 1337 C CA . THR A 1 168 ? 9.850 -10.062 -9.076 1.00 95.06 168 THR A CA 1
ATOM 1338 C C . THR A 1 168 ? 9.774 -9.054 -7.936 1.00 95.06 168 THR A C 1
ATOM 1340 O O . THR A 1 168 ? 9.801 -9.451 -6.777 1.00 95.06 168 THR A O 1
ATOM 1343 N N . TYR A 1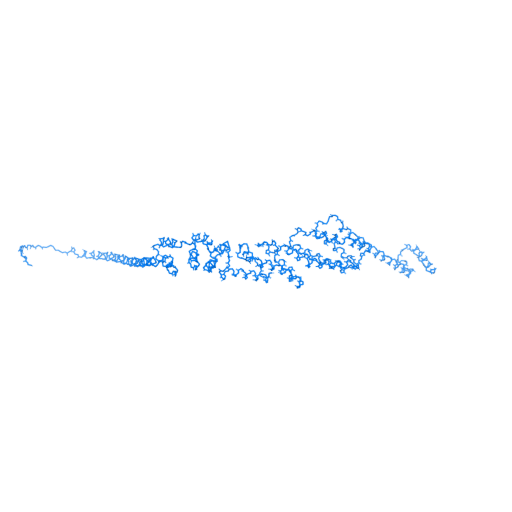 169 ? 9.604 -7.771 -8.255 1.00 95.69 169 TYR A N 1
ATOM 1344 C CA . TYR A 1 169 ? 9.434 -6.725 -7.251 1.00 95.69 169 TYR A CA 1
ATOM 1345 C C . TYR A 1 169 ? 8.138 -6.898 -6.443 1.00 95.69 169 TYR A C 1
ATOM 1347 O O . TYR A 1 169 ? 8.158 -6.804 -5.221 1.00 95.69 169 TYR A O 1
ATOM 1355 N N . MET A 1 170 ? 7.019 -7.228 -7.100 1.00 96.00 170 MET A N 1
ATOM 1356 C CA . MET A 1 170 ? 5.728 -7.419 -6.431 1.00 96.00 170 MET A CA 1
ATOM 1357 C C . MET A 1 170 ? 5.727 -8.621 -5.479 1.00 96.00 170 MET A C 1
ATOM 1359 O O . MET A 1 170 ? 5.013 -8.614 -4.475 1.00 96.00 170 MET A O 1
ATOM 1363 N N . LYS A 1 171 ? 6.529 -9.655 -5.755 1.00 93.06 171 LYS A N 1
ATOM 1364 C CA . LYS A 1 171 ? 6.644 -10.833 -4.888 1.00 93.06 171 LYS A CA 1
ATOM 1365 C C . LYS A 1 171 ? 7.067 -10.446 -3.469 1.00 93.06 171 LYS A C 1
ATOM 1367 O O . LYS A 1 171 ? 6.388 -10.834 -2.514 1.00 93.06 171 LYS A O 1
ATOM 1372 N N . ASP A 1 172 ? 8.102 -9.621 -3.373 1.00 89.94 172 ASP A N 1
ATOM 1373 C CA . ASP A 1 172 ? 8.712 -9.162 -2.122 1.00 89.94 172 ASP A CA 1
ATOM 1374 C C . ASP A 1 172 ? 8.290 -7.716 -1.786 1.00 89.94 172 ASP A C 1
ATOM 1376 O O . ASP A 1 172 ? 9.016 -6.978 -1.130 1.00 89.94 172 ASP A O 1
ATOM 1380 N N . PHE A 1 173 ? 7.117 -7.291 -2.271 1.00 93.50 173 PHE A N 1
ATOM 1381 C CA . PHE A 1 173 ? 6.599 -5.943 -2.052 1.00 93.50 173 PHE A CA 1
ATOM 1382 C C . PHE A 1 173 ? 6.246 -5.703 -0.586 1.00 93.50 173 PHE A C 1
ATOM 1384 O O . PHE A 1 173 ? 5.361 -6.375 -0.041 1.00 93.50 173 PHE A O 1
ATOM 1391 N N . ASP A 1 174 ? 6.886 -4.692 -0.004 1.00 92.12 174 ASP A N 1
ATOM 1392 C CA . ASP A 1 174 ? 6.594 -4.200 1.338 1.00 92.12 174 ASP A CA 1
ATOM 1393 C C . ASP A 1 174 ? 5.531 -3.095 1.295 1.00 92.12 174 ASP A C 1
ATOM 1395 O O . ASP A 1 174 ? 5.604 -2.160 0.496 1.00 92.12 174 ASP A O 1
ATOM 1399 N N . PHE A 1 175 ? 4.553 -3.162 2.193 1.00 93.12 175 PHE A N 1
ATOM 1400 C CA . PHE A 1 175 ? 3.467 -2.186 2.280 1.00 93.12 175 PHE A CA 1
ATOM 1401 C C . PHE A 1 175 ? 3.903 -0.963 3.091 1.00 93.12 175 PHE A C 1
ATOM 1403 O O . PHE A 1 175 ? 3.577 -0.838 4.266 1.00 93.12 175 PHE A O 1
ATOM 1410 N N . ASN A 1 176 ? 4.678 -0.072 2.473 1.00 92.38 176 ASN A N 1
ATOM 1411 C CA . ASN A 1 176 ? 5.208 1.136 3.107 1.00 92.38 176 ASN A CA 1
ATOM 1412 C C . ASN A 1 176 ? 5.058 2.381 2.213 1.00 92.38 176 ASN A C 1
ATOM 1414 O O . ASN A 1 176 ? 4.728 2.284 1.031 1.00 92.38 176 ASN A O 1
ATOM 1418 N N . ASP A 1 177 ? 5.322 3.554 2.790 1.00 88.81 177 ASP A N 1
ATOM 1419 C CA . ASP A 1 177 ? 5.137 4.851 2.125 1.00 88.81 177 ASP A CA 1
ATOM 1420 C C . ASP A 1 177 ? 6.050 5.033 0.898 1.00 88.81 177 ASP A C 1
ATOM 1422 O O . ASP A 1 177 ? 5.654 5.664 -0.081 1.00 88.81 177 ASP A O 1
ATOM 1426 N N . GLU A 1 178 ? 7.256 4.458 0.913 1.00 91.06 178 GLU A N 1
ATOM 1427 C CA . GLU A 1 178 ? 8.194 4.524 -0.218 1.00 91.06 178 GLU A CA 1
ATOM 1428 C C . GLU A 1 178 ? 7.655 3.747 -1.427 1.00 91.06 178 GLU A C 1
ATOM 1430 O O . GLU A 1 178 ? 7.677 4.229 -2.563 1.00 91.06 178 GLU A O 1
ATOM 1435 N N . ASN A 1 179 ? 7.088 2.568 -1.177 1.00 95.06 179 ASN A N 1
ATOM 1436 C CA . ASN A 1 179 ? 6.556 1.688 -2.207 1.00 95.06 179 ASN A CA 1
ATOM 1437 C C . ASN A 1 179 ? 5.202 2.157 -2.768 1.00 95.06 179 ASN A C 1
ATOM 1439 O O . ASN A 1 179 ? 4.805 1.695 -3.840 1.00 95.06 179 ASN A O 1
ATOM 1443 N N . VAL A 1 180 ? 4.522 3.121 -2.128 1.00 95.50 180 VAL A N 1
ATOM 1444 C CA . VAL A 1 180 ? 3.379 3.828 -2.741 1.00 95.50 180 VAL A CA 1
ATOM 1445 C C . VAL A 1 180 ? 3.823 4.528 -4.026 1.00 95.50 180 VAL A C 1
ATOM 1447 O O . VAL A 1 180 ? 3.167 4.391 -5.058 1.00 95.50 180 VAL A O 1
ATOM 1450 N N . VAL A 1 181 ? 4.965 5.223 -3.996 1.00 94.25 181 VAL A N 1
ATOM 1451 C CA . VAL A 1 181 ? 5.496 5.943 -5.166 1.00 94.25 181 VAL A CA 1
ATOM 1452 C C . VAL A 1 181 ? 5.839 4.965 -6.288 1.00 94.25 181 VAL A C 1
ATOM 1454 O O . VAL A 1 181 ? 5.481 5.193 -7.443 1.00 94.25 181 VAL A O 1
ATOM 1457 N N . VAL A 1 182 ? 6.463 3.835 -5.948 1.00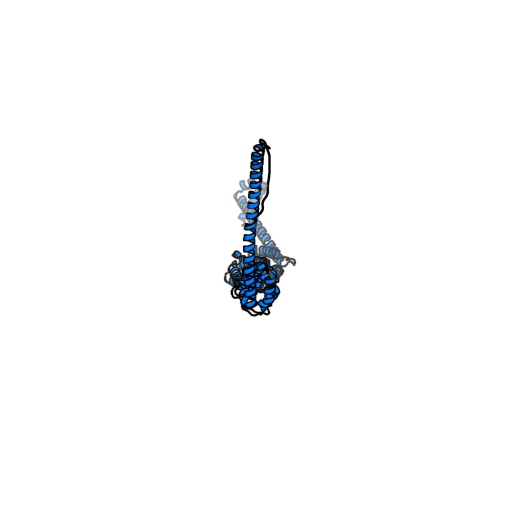 95.88 182 VAL A N 1
ATOM 1458 C CA . VAL A 1 182 ? 6.814 2.810 -6.939 1.00 95.88 182 VAL A CA 1
ATOM 1459 C C . VAL A 1 182 ? 5.562 2.192 -7.563 1.00 95.88 182 VAL A C 1
ATOM 1461 O O . VAL A 1 182 ? 5.515 1.990 -8.777 1.00 95.88 182 VAL A O 1
ATOM 1464 N N . LEU A 1 183 ? 4.519 1.937 -6.767 1.00 97.06 183 LEU A N 1
ATOM 1465 C CA . LEU A 1 183 ? 3.238 1.446 -7.272 1.00 97.06 183 LEU A CA 1
ATOM 1466 C C . LEU A 1 183 ? 2.597 2.441 -8.252 1.00 97.06 183 LEU A C 1
ATOM 1468 O O . LEU A 1 183 ? 2.151 2.038 -9.327 1.00 97.06 183 LEU A O 1
ATOM 1472 N N . GLU A 1 184 ? 2.594 3.736 -7.926 1.00 96.56 184 GLU A N 1
ATOM 1473 C CA . GLU A 1 184 ? 2.116 4.786 -8.835 1.00 96.56 184 GLU A CA 1
ATOM 1474 C C . GLU A 1 184 ? 2.883 4.782 -10.164 1.00 96.56 184 GLU A C 1
ATOM 1476 O O . GLU A 1 184 ? 2.283 4.921 -11.232 1.00 96.56 184 GLU A O 1
ATOM 1481 N N . GLU A 1 185 ? 4.201 4.584 -10.126 1.00 96.75 185 GLU A N 1
ATOM 1482 C CA . GLU A 1 185 ? 5.041 4.533 -11.323 1.00 96.75 185 GLU A CA 1
ATOM 1483 C C . GLU A 1 185 ? 4.812 3.266 -12.158 1.00 96.75 185 GLU A C 1
ATOM 1485 O O . GLU A 1 185 ? 4.789 3.355 -13.388 1.00 96.75 185 GLU A O 1
ATOM 1490 N N . ILE A 1 186 ? 4.565 2.111 -11.528 1.00 97.50 186 ILE A N 1
ATOM 1491 C CA . ILE A 1 186 ? 4.153 0.880 -12.223 1.00 97.50 186 ILE A CA 1
ATOM 1492 C C . ILE A 1 186 ? 2.825 1.107 -12.956 1.00 97.50 186 ILE A C 1
ATOM 1494 O O . ILE A 1 186 ? 2.708 0.784 -14.141 1.00 97.50 186 ILE A O 1
ATOM 1498 N N . VAL A 1 187 ? 1.833 1.699 -12.285 1.00 97.31 187 VAL A N 1
ATOM 1499 C CA . VAL A 1 187 ? 0.511 1.969 -12.872 1.00 97.31 187 VAL A CA 1
ATOM 1500 C C . VAL A 1 187 ? 0.607 2.988 -14.004 1.00 97.31 187 VAL A C 1
ATOM 1502 O O . VAL A 1 187 ? 0.058 2.771 -15.087 1.00 97.31 187 VAL A O 1
ATOM 1505 N N . ALA A 1 188 ? 1.357 4.073 -13.805 1.00 96.69 188 ALA A N 1
ATOM 1506 C CA . ALA A 1 188 ? 1.610 5.064 -14.845 1.00 96.69 188 ALA A CA 1
ATOM 1507 C C . ALA A 1 188 ? 2.328 4.444 -16.053 1.00 96.69 188 ALA A C 1
ATOM 1509 O O . ALA A 1 188 ? 1.983 4.734 -17.203 1.00 96.69 188 ALA A O 1
ATOM 1510 N N . PHE A 1 189 ? 3.301 3.559 -15.810 1.00 96.19 189 PHE A N 1
ATOM 1511 C CA . PHE A 1 189 ? 3.982 2.826 -16.866 1.00 96.19 189 PHE A CA 1
ATOM 1512 C C . PHE A 1 189 ? 3.012 1.941 -17.649 1.00 96.19 189 PHE A C 1
ATOM 1514 O O . PHE A 1 189 ? 3.034 2.001 -18.881 1.00 96.19 189 PHE A O 1
ATOM 1521 N N . ALA A 1 190 ? 2.180 1.155 -16.959 1.00 96.38 190 ALA A N 1
ATOM 1522 C CA . ALA A 1 190 ? 1.199 0.249 -17.556 1.00 96.38 190 ALA A CA 1
ATOM 1523 C C . ALA A 1 190 ? 0.191 1.011 -18.425 1.00 96.38 190 ALA A C 1
ATOM 1525 O O . ALA A 1 190 ? -0.019 0.663 -19.585 1.00 96.38 190 ALA A O 1
ATOM 1526 N N . ASN A 1 191 ? -0.347 2.119 -17.909 1.00 95.12 191 ASN A N 1
ATOM 1527 C CA . ASN A 1 191 ? -1.294 2.981 -18.621 1.00 95.12 191 ASN A CA 1
ATOM 1528 C C . ASN A 1 191 ? -0.713 3.629 -19.889 1.00 95.12 191 ASN A C 1
ATOM 1530 O O . ASN A 1 191 ? -1.466 4.063 -20.757 1.00 95.12 191 ASN A O 1
ATOM 1534 N N . ALA A 1 192 ? 0.614 3.697 -20.014 1.00 94.19 192 ALA A N 1
ATOM 1535 C CA . ALA A 1 192 ? 1.295 4.214 -21.196 1.00 94.19 192 ALA A CA 1
ATOM 1536 C C . ALA A 1 192 ? 1.636 3.135 -22.247 1.00 94.19 192 ALA A C 1
ATOM 1538 O O . ALA A 1 192 ? 2.346 3.452 -23.209 1.00 94.19 192 ALA A O 1
ATOM 1539 N N . GLN A 1 193 ? 1.212 1.880 -22.050 1.00 92.62 193 GLN A N 1
ATOM 1540 C CA . GLN A 1 193 ? 1.416 0.770 -22.991 1.00 92.62 193 GLN A CA 1
ATOM 1541 C C . GLN A 1 193 ? 0.147 0.462 -23.799 1.00 92.62 193 GLN A C 1
ATOM 1543 O O . GLN A 1 193 ? -0.881 1.120 -23.653 1.00 92.62 193 GLN A O 1
ATOM 1548 N N . ASN A 1 194 ? 0.229 -0.538 -24.681 1.00 92.69 194 ASN A N 1
ATOM 1549 C CA . ASN A 1 194 ? -0.957 -1.119 -25.309 1.00 92.69 194 ASN A CA 1
ATOM 1550 C C . ASN A 1 194 ? -1.824 -1.861 -24.267 1.00 92.69 194 ASN A C 1
ATOM 1552 O O . ASN A 1 194 ? -1.337 -2.217 -23.194 1.00 92.69 194 ASN A O 1
ATOM 1556 N N . GLU A 1 195 ? -3.099 -2.096 -24.589 1.00 94.25 195 GLU A N 1
ATOM 1557 C CA . GLU A 1 195 ? -4.052 -2.690 -23.637 1.00 94.25 195 GLU A CA 1
ATOM 1558 C C . GLU A 1 195 ? -3.638 -4.089 -23.155 1.00 94.25 195 GLU A C 1
ATOM 1560 O O . GLU A 1 195 ? -3.775 -4.376 -21.972 1.00 94.25 195 GLU A O 1
ATOM 1565 N N . GLU A 1 196 ? -3.060 -4.935 -24.016 1.00 93.81 196 GLU A N 1
ATOM 1566 C CA . GLU A 1 196 ? -2.640 -6.290 -23.623 1.00 93.81 196 GLU A CA 1
ATOM 1567 C C . GLU A 1 196 ? -1.526 -6.264 -22.563 1.00 93.81 196 GLU A C 1
ATOM 1569 O O . GLU A 1 196 ? -1.593 -6.963 -21.551 1.00 93.81 196 GLU A O 1
ATOM 1574 N N . LEU A 1 197 ? -0.489 -5.449 -22.772 1.00 92.69 197 LEU A N 1
ATOM 1575 C CA . LEU A 1 197 ? 0.615 -5.331 -21.822 1.00 92.69 197 LEU A CA 1
ATOM 1576 C C . LEU A 1 197 ? 0.175 -4.615 -20.543 1.00 92.69 197 LEU A C 1
ATOM 1578 O O . LEU A 1 197 ? 0.593 -4.991 -19.448 1.00 92.69 197 LEU A O 1
ATOM 1582 N N . LYS A 1 198 ? -0.688 -3.604 -20.673 1.00 95.50 198 LYS A N 1
ATOM 1583 C CA . LYS A 1 198 ? -1.304 -2.929 -19.532 1.00 95.50 198 LYS A CA 1
ATOM 1584 C C . LYS A 1 198 ? -2.039 -3.933 -18.646 1.00 95.50 198 LYS A C 1
ATOM 1586 O O . LYS A 1 198 ? -1.785 -3.960 -17.447 1.00 95.50 198 LYS A O 1
ATOM 1591 N N . GLU A 1 199 ? -2.893 -4.772 -19.229 1.00 95.44 199 GLU A N 1
ATOM 1592 C CA . GLU A 1 199 ? -3.646 -5.794 -18.499 1.00 95.44 199 GLU A CA 1
ATOM 1593 C C . GLU A 1 199 ? -2.710 -6.766 -17.771 1.00 95.44 199 GLU A C 1
ATOM 1595 O O . GLU A 1 199 ? -2.858 -6.963 -16.568 1.00 95.44 199 GLU A O 1
ATOM 1600 N N . LYS A 1 200 ? -1.675 -7.289 -18.445 1.00 95.25 200 LYS A N 1
ATOM 1601 C CA . LYS A 1 200 ? -0.686 -8.191 -17.820 1.00 95.25 200 LYS A CA 1
ATOM 1602 C C . LYS A 1 200 ? 0.016 -7.560 -16.611 1.00 95.25 200 LYS A C 1
ATOM 1604 O O . LYS A 1 200 ? 0.170 -8.208 -15.572 1.00 95.25 200 LYS A O 1
ATOM 1609 N N . ILE A 1 201 ? 0.444 -6.300 -16.731 1.00 96.19 201 ILE A N 1
ATOM 1610 C CA . ILE A 1 201 ? 1.127 -5.585 -15.643 1.00 96.19 201 ILE A CA 1
ATOM 1611 C C . ILE A 1 201 ? 0.167 -5.327 -14.477 1.00 96.19 201 ILE A C 1
ATOM 1613 O O . ILE A 1 201 ? 0.502 -5.628 -13.332 1.00 96.19 201 ILE A O 1
ATOM 1617 N N . LEU A 1 202 ? -1.027 -4.795 -14.752 1.00 96.50 202 LEU A N 1
ATOM 1618 C CA . LEU A 1 202 ? -1.999 -4.477 -13.704 1.00 96.50 202 LEU A CA 1
ATOM 1619 C C . LEU A 1 202 ? -2.522 -5.739 -13.008 1.00 96.50 202 LEU A C 1
ATOM 1621 O O . LEU A 1 202 ? -2.693 -5.722 -11.792 1.00 96.50 202 LEU A O 1
ATOM 1625 N N . GLN A 1 203 ? -2.690 -6.848 -13.733 1.00 95.81 203 GLN A N 1
ATOM 1626 C CA . GLN A 1 203 ? -3.067 -8.127 -13.133 1.00 95.81 203 GLN A CA 1
ATOM 1627 C C . GLN A 1 203 ? -1.991 -8.632 -12.167 1.00 95.81 203 GLN A C 1
ATOM 1629 O O . GLN A 1 203 ? -2.319 -9.068 -11.071 1.00 95.81 203 GLN A O 1
ATOM 1634 N N . THR A 1 204 ? -0.708 -8.488 -12.514 1.00 95.81 204 THR A N 1
ATOM 1635 C CA . THR A 1 204 ? 0.409 -8.866 -11.625 1.00 95.81 204 THR A CA 1
ATOM 1636 C C . THR A 1 204 ? 0.363 -8.097 -10.301 1.00 95.81 204 THR A C 1
ATOM 1638 O O . THR A 1 204 ? 0.569 -8.665 -9.228 1.00 95.81 204 THR A O 1
ATOM 1641 N N . VAL A 1 205 ? 0.074 -6.795 -10.368 1.00 96.94 205 VAL A N 1
ATOM 1642 C CA . VAL A 1 205 ? -0.122 -5.959 -9.177 1.00 96.94 205 VAL A CA 1
ATOM 1643 C C . VAL A 1 205 ? -1.333 -6.439 -8.379 1.00 96.94 205 VAL A C 1
ATOM 1645 O O . VAL A 1 205 ? -1.265 -6.558 -7.156 1.00 96.94 205 VAL A O 1
ATOM 1648 N N . MET A 1 206 ? -2.433 -6.742 -9.067 1.00 96.62 206 MET A N 1
ATOM 1649 C CA . MET A 1 206 ? -3.684 -7.114 -8.424 1.00 96.62 206 MET A CA 1
ATOM 1650 C C . MET A 1 206 ? -3.630 -8.477 -7.740 1.00 96.62 206 MET A C 1
ATOM 1652 O O . MET A 1 206 ? -4.111 -8.602 -6.618 1.00 96.62 206 MET A O 1
ATOM 1656 N N . ASP A 1 207 ? -2.954 -9.455 -8.337 1.00 95.44 207 ASP A N 1
ATOM 1657 C CA . ASP A 1 207 ? -2.719 -10.766 -7.727 1.00 95.44 207 ASP A CA 1
ATOM 1658 C C . ASP A 1 207 ? -1.972 -10.631 -6.392 1.00 95.44 207 ASP A C 1
ATOM 1660 O O . ASP A 1 207 ? -2.318 -11.281 -5.402 1.00 95.44 207 ASP A O 1
ATOM 1664 N N . LYS A 1 208 ? -0.974 -9.736 -6.324 1.00 95.25 208 LYS A N 1
ATOM 1665 C CA . LYS A 1 208 ? -0.274 -9.455 -5.066 1.00 95.25 208 LYS A CA 1
ATOM 1666 C C . LYS A 1 208 ? -1.209 -8.815 -4.043 1.00 95.25 208 LYS A C 1
ATOM 1668 O O . LYS A 1 208 ? -1.232 -9.270 -2.903 1.00 95.25 208 LYS A O 1
ATOM 1673 N N . LEU A 1 209 ? -1.990 -7.807 -4.426 1.00 96.06 209 LEU A N 1
ATOM 1674 C CA . LEU A 1 209 ? -2.925 -7.136 -3.513 1.00 96.06 209 LEU A CA 1
ATOM 1675 C C . LEU A 1 209 ? -4.030 -8.073 -3.005 1.00 96.06 209 LEU A C 1
ATOM 1677 O O . LEU A 1 209 ? -4.415 -7.991 -1.845 1.00 96.06 209 LEU A O 1
ATOM 1681 N N . GLN A 1 210 ? -4.508 -9.000 -3.834 1.00 95.31 210 GLN A N 1
ATOM 1682 C CA . GLN A 1 210 ? -5.496 -10.014 -3.447 1.00 95.31 210 GLN A CA 1
ATOM 1683 C C . GLN A 1 210 ? -4.945 -11.061 -2.473 1.00 95.31 210 GLN A C 1
ATOM 1685 O O . GLN A 1 210 ? -5.715 -11.686 -1.749 1.00 95.31 210 GLN A O 1
ATOM 1690 N N . SER A 1 211 ? -3.624 -11.251 -2.429 1.00 93.38 211 SER A N 1
ATOM 1691 C CA . SER A 1 211 ? -2.979 -12.175 -1.488 1.00 93.38 211 SER A CA 1
ATOM 1692 C C . SER A 1 211 ? -2.800 -11.611 -0.072 1.00 93.38 211 SER A C 1
ATOM 1694 O O . SER A 1 211 ? -2.344 -12.330 0.815 1.00 93.38 211 SER A O 1
ATOM 1696 N N . VAL A 1 212 ? -3.112 -10.329 0.137 1.00 93.19 212 VAL A N 1
ATOM 1697 C CA . VAL A 1 212 ? -2.800 -9.595 1.368 1.00 93.19 212 VAL A CA 1
ATOM 1698 C C . VAL A 1 212 ? -4.012 -9.555 2.283 1.00 93.19 212 VAL A C 1
ATOM 1700 O O . VAL A 1 212 ? -5.114 -9.210 1.862 1.00 93.19 212 VAL A O 1
ATOM 1703 N N . ASP A 1 213 ? -3.785 -9.846 3.560 1.00 93.38 213 ASP A N 1
ATOM 1704 C CA . ASP A 1 213 ? -4.752 -9.561 4.612 1.00 93.38 213 ASP A CA 1
ATOM 1705 C C . ASP A 1 213 ? -4.604 -8.101 5.064 1.00 93.38 213 ASP A C 1
ATOM 1707 O O . ASP A 1 213 ? -3.644 -7.734 5.746 1.00 93.38 213 ASP A O 1
ATOM 1711 N N . PHE A 1 214 ? -5.562 -7.261 4.675 1.00 94.44 214 PHE A N 1
ATOM 1712 C CA . PHE A 1 214 ? -5.559 -5.827 4.969 1.00 94.44 214 PHE A CA 1
ATOM 1713 C C . PHE A 1 214 ? -5.749 -5.501 6.457 1.00 94.44 214 PHE A C 1
ATOM 1715 O O . PHE A 1 214 ? -5.423 -4.390 6.876 1.00 94.44 214 PHE A O 1
ATOM 1722 N N . GLY A 1 215 ? -6.256 -6.448 7.253 1.00 93.19 215 GLY A N 1
ATOM 1723 C CA . GLY A 1 215 ? -6.407 -6.301 8.699 1.00 93.19 215 GLY A CA 1
ATOM 1724 C C . GLY A 1 215 ? -5.152 -6.682 9.480 1.00 93.19 215 GLY A C 1
ATOM 1725 O O . GLY A 1 215 ? -5.057 -6.363 10.662 1.00 93.19 215 GLY A O 1
ATOM 1726 N N . SER A 1 216 ? -4.179 -7.335 8.839 1.00 92.50 216 SER A N 1
ATOM 1727 C CA . SER A 1 216 ? -3.079 -8.020 9.531 1.00 92.50 216 SER A CA 1
ATOM 1728 C C . SER A 1 216 ? -2.031 -7.110 10.176 1.00 92.50 216 SER A C 1
ATOM 1730 O O . SER A 1 216 ? -1.373 -7.538 11.125 1.00 92.50 216 SER A O 1
ATOM 1732 N N . SER A 1 217 ? -1.844 -5.878 9.688 1.00 95.12 217 SER A N 1
ATOM 1733 C CA . SER A 1 217 ? -0.803 -4.980 10.200 1.00 95.12 217 SER A CA 1
ATOM 1734 C C . SER A 1 217 ? -1.130 -3.495 10.024 1.00 95.12 217 SER A C 1
ATOM 1736 O O . SER A 1 217 ? -1.898 -3.091 9.144 1.00 95.12 217 SER A O 1
ATOM 1738 N N . LEU A 1 218 ? -0.507 -2.664 10.866 1.00 95.62 218 LEU A N 1
ATOM 1739 C CA . LEU A 1 218 ? -0.636 -1.210 10.794 1.00 95.62 218 LEU A CA 1
ATOM 1740 C C . LEU A 1 218 ? 0.008 -0.637 9.525 1.00 95.62 218 LEU A C 1
ATOM 1742 O O . LEU A 1 218 ? -0.502 0.330 8.963 1.00 95.62 218 LEU A O 1
ATOM 1746 N N . GLU A 1 219 ? 1.103 -1.231 9.059 1.00 95.12 219 GLU A N 1
ATOM 1747 C CA . GLU A 1 219 ? 1.794 -0.837 7.832 1.00 95.12 219 GLU A CA 1
ATOM 1748 C C . GLU A 1 219 ? 0.875 -0.976 6.618 1.00 95.12 219 GLU A C 1
ATOM 1750 O O . GLU A 1 219 ? 0.705 -0.010 5.878 1.00 95.12 219 GLU A O 1
ATOM 1755 N N . VAL A 1 220 ? 0.193 -2.118 6.467 1.00 95.38 220 VAL A N 1
ATOM 1756 C CA . VAL A 1 220 ? -0.778 -2.324 5.378 1.00 95.38 220 VAL A CA 1
ATOM 1757 C C . VAL A 1 220 ? -1.931 -1.327 5.484 1.00 95.38 220 VAL A C 1
ATOM 1759 O O . VAL A 1 220 ? -2.318 -0.709 4.490 1.00 95.38 220 VAL A O 1
ATOM 1762 N N . TYR A 1 221 ? -2.450 -1.107 6.694 1.00 95.25 221 TYR A N 1
ATOM 1763 C CA . TYR A 1 221 ? -3.528 -0.146 6.908 1.00 95.25 221 TYR A CA 1
ATOM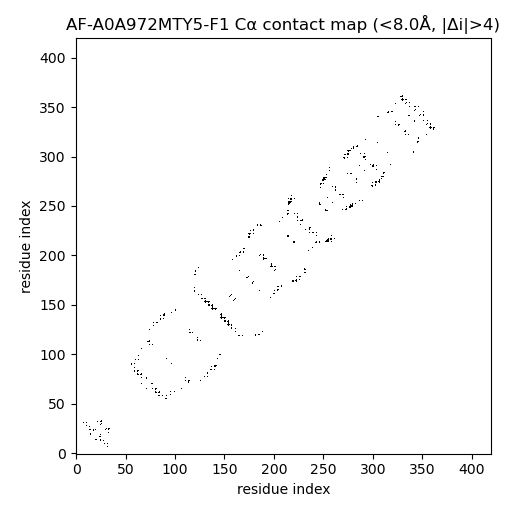 1764 C C . TYR A 1 2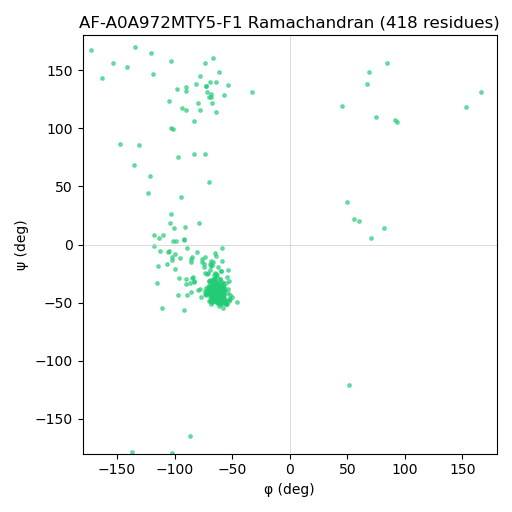21 ? -3.122 1.281 6.500 1.00 95.25 221 TYR A C 1
ATOM 1766 O O . TYR A 1 221 ? -3.859 1.965 5.784 1.00 95.25 221 TYR A O 1
ATOM 1774 N N . ARG A 1 222 ? -1.935 1.733 6.922 1.00 94.88 222 ARG A N 1
ATOM 1775 C CA . ARG A 1 222 ? -1.400 3.063 6.593 1.00 94.88 222 ARG A CA 1
ATOM 1776 C C . ARG A 1 222 ? -1.033 3.193 5.121 1.00 94.88 222 ARG A C 1
ATOM 1778 O O . ARG A 1 222 ? -1.298 4.237 4.534 1.00 94.88 222 ARG A O 1
ATOM 1785 N N . PHE A 1 223 ? -0.504 2.133 4.518 1.00 96.12 223 PHE A N 1
ATOM 1786 C CA . PHE A 1 223 ? -0.226 2.084 3.088 1.00 96.12 223 PHE A CA 1
ATOM 1787 C C . PHE A 1 223 ? -1.473 2.451 2.278 1.00 96.12 223 PHE A C 1
ATOM 1789 O O . PHE A 1 223 ? -1.400 3.337 1.431 1.00 96.12 223 PHE A O 1
ATOM 1796 N N . VAL A 1 224 ? -2.633 1.855 2.594 1.00 96.06 224 VAL A N 1
ATOM 1797 C CA . VAL A 1 224 ? -3.901 2.172 1.908 1.00 96.06 224 VAL A CA 1
ATOM 1798 C C . VAL A 1 224 ? -4.312 3.635 2.095 1.00 96.06 224 VAL A C 1
ATOM 1800 O O . VAL A 1 224 ? -4.775 4.263 1.145 1.00 96.06 224 VAL A O 1
ATOM 1803 N N . GLN A 1 225 ? -4.118 4.200 3.290 1.00 93.81 225 GLN A N 1
ATOM 1804 C CA . GLN A 1 225 ? -4.445 5.606 3.578 1.00 93.81 225 GLN A CA 1
ATOM 1805 C C . GLN A 1 225 ? -3.596 6.591 2.763 1.00 93.81 225 GLN A C 1
ATOM 1807 O O . GLN A 1 225 ? -4.054 7.688 2.452 1.00 93.81 225 GLN A O 1
ATOM 1812 N N . ASN A 1 226 ? -2.381 6.189 2.393 1.00 95.69 226 ASN A N 1
ATOM 1813 C CA . ASN A 1 226 ? -1.440 7.018 1.646 1.00 95.69 226 ASN A CA 1
ATOM 1814 C C . ASN A 1 226 ? -1.579 6.885 0.120 1.00 95.69 226 ASN A C 1
ATOM 1816 O O . ASN A 1 226 ? -0.890 7.591 -0.618 1.00 95.69 226 ASN A O 1
ATOM 1820 N N . LEU A 1 227 ? -2.469 6.019 -0.374 1.00 96.62 227 LEU A N 1
ATOM 1821 C CA . LEU A 1 227 ? -2.695 5.844 -1.808 1.00 96.62 227 LEU A CA 1
ATOM 1822 C C . LEU A 1 227 ? -3.370 7.068 -2.438 1.00 96.62 227 LEU A C 1
ATOM 1824 O O . LEU A 1 227 ? -4.327 7.629 -1.903 1.00 96.62 227 LEU A O 1
ATOM 1828 N N . ASN A 1 228 ? -2.922 7.435 -3.641 1.00 96.06 228 ASN A N 1
ATOM 1829 C CA . ASN A 1 228 ? -3.509 8.526 -4.409 1.00 96.06 228 ASN A CA 1
ATOM 1830 C C . ASN A 1 228 ? -4.589 8.015 -5.394 1.00 96.06 228 ASN A C 1
ATOM 1832 O O . ASN A 1 228 ? -4.249 7.294 -6.340 1.00 96.06 228 ASN A O 1
ATOM 1836 N N . PRO A 1 229 ? -5.864 8.427 -5.250 1.00 95.94 229 PRO A N 1
ATOM 1837 C CA . PRO A 1 229 ? -6.953 7.957 -6.110 1.00 95.94 229 PRO A CA 1
ATOM 1838 C C . PRO A 1 229 ? -6.787 8.353 -7.582 1.00 95.94 229 PRO A C 1
ATOM 1840 O O . PRO A 1 229 ? -7.113 7.567 -8.469 1.00 95.94 229 PRO A O 1
ATOM 1843 N N . GLU A 1 230 ? -6.244 9.541 -7.866 1.00 95.38 230 GLU A N 1
ATOM 1844 C CA . GLU A 1 230 ? -6.091 10.045 -9.238 1.00 95.38 230 GLU A CA 1
ATOM 1845 C C . GLU A 1 230 ? -5.032 9.270 -10.027 1.00 95.38 230 GLU A C 1
ATOM 1847 O O . GLU A 1 230 ? -5.139 9.127 -11.245 1.00 95.38 230 GLU A O 1
ATOM 1852 N N . LYS A 1 231 ? -4.003 8.766 -9.338 1.00 95.69 231 LYS A N 1
ATOM 1853 C CA . LYS A 1 231 ? -2.892 8.042 -9.968 1.00 95.69 231 LYS A CA 1
ATOM 1854 C C . LYS A 1 231 ? -3.135 6.541 -10.072 1.00 95.69 231 LYS A C 1
ATOM 1856 O O . LYS A 1 231 ? -2.612 5.912 -10.989 1.00 95.69 231 LYS A O 1
ATOM 1861 N N . LEU A 1 232 ? -3.895 5.972 -9.136 1.00 95.81 232 LEU A N 1
ATOM 1862 C CA . LEU A 1 232 ? -4.026 4.522 -8.983 1.00 95.81 232 LEU A CA 1
ATOM 1863 C C . LEU A 1 232 ? -5.373 3.961 -9.455 1.00 95.81 232 LEU A C 1
ATOM 1865 O O . LEU A 1 232 ? -5.453 2.757 -9.694 1.00 95.81 232 LEU A O 1
ATOM 1869 N N . GLY A 1 233 ? -6.405 4.793 -9.632 1.00 93.81 233 GLY A N 1
ATOM 1870 C CA . GLY A 1 233 ? -7.685 4.379 -10.218 1.00 93.81 233 GLY A CA 1
ATOM 1871 C C . GLY A 1 233 ? -8.275 3.134 -9.546 1.00 93.81 233 GLY A C 1
ATOM 1872 O O . GLY A 1 233 ? -8.489 3.118 -8.336 1.00 93.81 233 GLY A O 1
ATOM 1873 N N . ASP A 1 234 ? -8.494 2.069 -10.319 1.00 93.69 234 ASP A N 1
ATOM 1874 C CA . ASP A 1 234 ? -9.117 0.826 -9.839 1.00 93.69 234 ASP A CA 1
ATOM 1875 C C . ASP A 1 234 ? -8.326 0.133 -8.717 1.00 93.69 234 ASP A C 1
ATOM 1877 O O . ASP A 1 234 ? -8.925 -0.488 -7.840 1.00 93.69 234 ASP A O 1
ATOM 1881 N N . ILE A 1 235 ? -6.994 0.279 -8.688 1.00 96.50 235 ILE A N 1
ATOM 1882 C CA . ILE A 1 235 ? -6.163 -0.252 -7.596 1.00 96.50 235 ILE A CA 1
ATOM 1883 C C . ILE A 1 235 ? -6.489 0.457 -6.279 1.00 96.50 235 ILE A C 1
ATOM 1885 O O . ILE A 1 235 ? -6.618 -0.198 -5.246 1.00 96.50 235 ILE A O 1
ATOM 1889 N N . TYR A 1 236 ? -6.657 1.784 -6.312 1.00 97.44 236 TYR A N 1
ATOM 1890 C CA . TYR A 1 236 ? -7.073 2.545 -5.134 1.00 97.44 236 TYR A CA 1
ATOM 1891 C C . TYR A 1 236 ? -8.453 2.093 -4.660 1.00 97.44 236 TYR A C 1
ATOM 1893 O O . TYR A 1 236 ? -8.617 1.783 -3.482 1.00 97.44 236 TYR A O 1
ATOM 1901 N N . THR A 1 237 ? -9.418 2.016 -5.582 1.00 97.50 237 THR A N 1
ATOM 1902 C CA . THR A 1 237 ? -10.793 1.603 -5.274 1.00 97.50 237 THR A CA 1
ATOM 1903 C C . THR A 1 237 ? -10.810 0.236 -4.600 1.00 97.50 237 THR A C 1
ATOM 1905 O O . THR A 1 237 ? -11.384 0.096 -3.524 1.00 97.50 237 THR A O 1
ATOM 1908 N N . TYR A 1 238 ? -10.098 -0.744 -5.166 1.00 97.31 238 TYR A N 1
ATOM 1909 C CA . TYR A 1 238 ? -9.985 -2.077 -4.583 1.00 97.31 238 TYR A CA 1
ATOM 1910 C C . TYR A 1 238 ? -9.410 -2.042 -3.160 1.00 97.31 238 TYR A C 1
ATOM 1912 O O . TYR A 1 238 ? -10.036 -2.550 -2.232 1.00 97.31 238 TYR A O 1
ATOM 1920 N N . CYS A 1 239 ? -8.241 -1.422 -2.962 1.00 97.19 239 CYS A N 1
ATOM 1921 C CA . CYS A 1 239 ? -7.589 -1.366 -1.651 1.00 97.19 239 CYS A CA 1
ATOM 1922 C C . CYS A 1 239 ? -8.463 -0.671 -0.601 1.00 97.19 239 CYS A C 1
ATOM 1924 O O . CYS A 1 239 ? -8.534 -1.116 0.546 1.00 97.19 239 CYS A O 1
ATOM 1926 N N . LYS A 1 240 ? -9.142 0.412 -0.992 1.00 96.50 240 LYS A N 1
ATOM 1927 C CA . LYS A 1 240 ? -10.004 1.171 -0.092 1.00 96.50 240 LYS A CA 1
ATOM 1928 C C . LYS A 1 240 ? -11.236 0.367 0.318 1.00 96.50 240 LYS A C 1
ATOM 1930 O O . LYS A 1 240 ? -11.533 0.296 1.506 1.00 96.50 240 LYS A O 1
ATOM 1935 N N . GLU A 1 241 ? -11.877 -0.314 -0.631 1.00 95.94 241 GLU A N 1
ATOM 1936 C CA . GLU A 1 241 ? -12.988 -1.224 -0.342 1.00 95.94 241 GLU A CA 1
ATOM 1937 C C . GLU A 1 241 ? -12.578 -2.363 0.600 1.00 95.94 241 GLU A C 1
ATOM 1939 O O . GLU A 1 241 ? -13.342 -2.711 1.497 1.00 95.94 241 GLU A O 1
ATOM 1944 N N . GLN A 1 242 ? -11.386 -2.949 0.428 1.00 95.88 242 GLN A N 1
ATOM 1945 C CA . GLN A 1 242 ? -10.897 -3.987 1.346 1.00 95.88 242 GLN A CA 1
ATOM 1946 C C . GLN A 1 242 ? -10.670 -3.438 2.758 1.00 95.88 242 GLN A C 1
ATOM 1948 O O . GLN A 1 242 ? -11.044 -4.086 3.731 1.00 95.88 242 GLN A O 1
ATOM 1953 N N . GLN A 1 243 ? -10.104 -2.234 2.879 1.00 95.12 243 GLN A N 1
ATOM 1954 C CA . GLN A 1 243 ? -9.897 -1.586 4.174 1.00 95.12 243 GLN A CA 1
ATOM 1955 C C . GLN A 1 243 ? -11.216 -1.234 4.877 1.00 95.12 243 GLN A C 1
ATOM 1957 O O . GLN A 1 243 ? -11.306 -1.337 6.100 1.00 95.12 243 GLN A O 1
ATOM 1962 N N . ASP A 1 244 ? -12.230 -0.796 4.133 1.00 92.81 244 ASP A N 1
ATOM 1963 C CA . ASP A 1 244 ? -13.519 -0.422 4.718 1.00 92.81 244 ASP A CA 1
ATOM 1964 C C . ASP A 1 244 ? -14.285 -1.663 5.211 1.00 92.81 244 ASP A C 1
ATOM 1966 O O . ASP A 1 244 ? -14.808 -1.652 6.329 1.00 92.81 244 ASP A O 1
ATOM 1970 N N . LYS A 1 245 ? -14.209 -2.778 4.468 1.00 93.38 245 LYS A N 1
ATOM 1971 C CA . LYS A 1 245 ? -14.792 -4.080 4.849 1.00 93.38 245 LYS A CA 1
ATOM 1972 C C . LYS A 1 245 ? -14.259 -4.656 6.159 1.00 93.38 245 LYS A C 1
ATOM 1974 O O . LYS A 1 245 ? -14.970 -5.430 6.794 1.00 93.38 245 LYS A O 1
ATOM 1979 N N . LEU A 1 246 ? -13.060 -4.257 6.602 1.00 94.62 246 LEU A N 1
ATOM 1980 C CA . LEU A 1 246 ? -12.457 -4.729 7.860 1.00 94.62 246 LEU A CA 1
ATOM 1981 C C . LEU A 1 246 ? -13.365 -4.536 9.088 1.00 94.62 246 LEU A C 1
ATOM 1983 O O . LEU A 1 246 ? -13.177 -5.205 10.100 1.00 94.62 246 LEU A O 1
ATOM 1987 N N . PHE A 1 247 ? -14.330 -3.614 9.017 1.00 93.25 247 PHE A N 1
ATOM 1988 C CA . PHE A 1 247 ? -15.160 -3.210 10.152 1.00 93.25 247 PHE A CA 1
ATOM 1989 C C . PHE A 1 247 ? -16.658 -3.505 9.968 1.00 93.25 247 PHE A C 1
ATOM 1991 O O . PHE A 1 247 ? -17.459 -3.043 10.779 1.00 93.25 247 PHE A O 1
ATOM 1998 N N . GLU A 1 248 ? -17.060 -4.234 8.920 1.00 89.50 248 GLU A N 1
ATOM 1999 C CA . GLU A 1 248 ? -18.479 -4.376 8.546 1.00 89.50 248 GLU A CA 1
ATOM 2000 C C . GLU A 1 248 ? -19.158 -5.653 9.074 1.00 89.50 248 GLU A C 1
ATOM 2002 O O . GLU A 1 248 ? -20.297 -5.590 9.539 1.00 89.50 248 GLU A O 1
ATOM 2007 N N . ASP A 1 249 ? -18.503 -6.817 8.995 1.00 83.69 249 ASP A N 1
ATOM 2008 C CA . ASP A 1 249 ? -19.156 -8.124 9.213 1.00 83.69 249 ASP A CA 1
ATOM 2009 C C . ASP A 1 249 ? -18.884 -8.769 10.587 1.00 83.69 249 ASP A C 1
ATOM 2011 O O . ASP A 1 249 ? -19.589 -9.709 10.988 1.00 83.69 249 ASP A O 1
ATOM 2015 N N . GLY A 1 250 ? -17.899 -8.242 11.321 1.00 88.12 250 GLY A N 1
ATOM 2016 C CA . GLY A 1 250 ? -17.443 -8.747 12.615 1.00 88.12 250 GLY A CA 1
ATOM 2017 C C . GLY A 1 250 ? -16.700 -10.087 12.549 1.00 88.12 250 GLY A C 1
ATOM 2018 O O . GLY A 1 250 ? -16.401 -10.654 13.593 1.00 88.12 250 GLY A O 1
ATOM 2019 N N . GLU A 1 251 ? -16.419 -10.634 11.369 1.00 92.44 251 GLU A N 1
ATOM 2020 C CA . GLU A 1 251 ? -15.685 -11.899 11.199 1.00 92.44 251 GLU A CA 1
ATOM 2021 C C . GLU A 1 251 ? -14.209 -11.668 10.865 1.00 92.44 251 GLU A C 1
ATOM 2023 O O . GLU A 1 251 ? -13.371 -12.539 11.108 1.00 92.44 251 GLU A O 1
ATOM 2028 N N . VAL A 1 252 ? -13.884 -10.480 10.355 1.00 93.75 252 VAL A N 1
ATOM 2029 C CA . VAL A 1 252 ? -12.514 -10.077 10.042 1.00 93.75 252 VAL A CA 1
ATOM 2030 C C . VAL A 1 252 ? -11.708 -9.801 11.313 1.00 93.75 252 VAL A C 1
ATOM 2032 O O . VAL A 1 252 ? -12.173 -9.142 12.242 1.00 93.75 252 VAL A O 1
ATOM 2035 N N . VAL A 1 253 ? -10.467 -10.293 11.334 1.00 94.94 253 VAL A N 1
ATOM 2036 C CA . VAL A 1 253 ? -9.486 -10.024 12.390 1.00 94.94 253 VAL A CA 1
ATOM 2037 C C . VAL A 1 253 ? -8.686 -8.779 12.022 1.00 94.94 253 VAL A C 1
ATOM 2039 O O . VAL A 1 253 ? -7.940 -8.771 11.047 1.00 94.94 253 VAL A O 1
ATOM 2042 N N . VAL A 1 254 ? -8.824 -7.729 12.825 1.00 97.12 254 VAL A N 1
ATOM 2043 C CA . VAL A 1 254 ? -8.070 -6.479 12.694 1.00 97.12 254 VAL A CA 1
ATOM 2044 C C . VAL A 1 254 ? -6.998 -6.419 13.773 1.00 97.12 254 VAL A C 1
ATOM 2046 O O . VAL A 1 254 ? -7.289 -6.485 14.967 1.00 97.12 254 VAL A O 1
ATOM 2049 N N . ALA A 1 255 ? -5.743 -6.262 13.363 1.00 96.88 255 ALA A N 1
ATOM 2050 C CA . ALA A 1 255 ? -4.609 -6.174 14.265 1.00 96.88 255 ALA A CA 1
ATOM 2051 C C . ALA A 1 255 ? -4.817 -5.081 15.319 1.00 96.88 255 ALA A C 1
ATOM 2053 O O . ALA A 1 255 ? -5.249 -3.965 15.024 1.00 96.88 255 ALA A O 1
ATOM 2054 N N . ALA A 1 256 ? -4.457 -5.383 16.565 1.00 96.00 256 ALA A N 1
ATOM 2055 C CA . ALA A 1 256 ? -4.655 -4.446 17.663 1.00 96.00 256 ALA A CA 1
ATOM 2056 C C . ALA A 1 256 ? -3.897 -3.121 17.462 1.00 96.00 256 ALA A C 1
ATOM 2058 O O . ALA A 1 256 ? -4.394 -2.082 17.879 1.00 96.00 256 ALA A O 1
ATOM 2059 N N . ASP A 1 257 ? -2.756 -3.134 16.769 1.00 96.75 257 ASP A N 1
ATOM 2060 C CA . ASP A 1 257 ? -2.001 -1.918 16.435 1.00 96.75 257 ASP A CA 1
ATOM 2061 C C . ASP A 1 257 ? -2.790 -0.988 15.491 1.00 96.75 257 ASP A C 1
ATOM 2063 O O . ASP A 1 257 ? -2.685 0.232 15.591 1.00 96.75 257 ASP A O 1
ATOM 2067 N N . VAL A 1 258 ? -3.635 -1.544 14.611 1.00 96.94 258 VAL A N 1
ATOM 2068 C CA . VAL A 1 258 ? -4.556 -0.765 13.763 1.00 96.94 258 VAL A CA 1
ATOM 2069 C C . VAL A 1 258 ? -5.643 -0.119 14.616 1.00 96.94 258 VAL A C 1
ATOM 2071 O O . VAL A 1 258 ? -5.946 1.060 14.445 1.00 96.94 258 VAL A O 1
ATOM 2074 N N . LEU A 1 259 ? -6.224 -0.871 15.553 1.00 96.25 259 LEU A N 1
ATOM 2075 C CA . LEU A 1 259 ? -7.247 -0.345 16.460 1.00 96.25 259 LEU A CA 1
ATOM 2076 C C . LEU A 1 259 ? -6.674 0.742 17.373 1.00 96.25 259 LEU A C 1
ATOM 2078 O O . LEU A 1 259 ? -7.307 1.773 17.565 1.00 96.25 259 LEU A O 1
ATOM 2082 N N . GLU A 1 260 ? -5.462 0.550 17.890 1.00 95.19 260 GLU A N 1
ATOM 2083 C CA . GLU A 1 260 ? -4.758 1.549 18.695 1.00 95.19 260 GLU A CA 1
ATOM 2084 C C . GLU A 1 260 ? -4.492 2.825 17.893 1.00 95.19 260 GLU A C 1
ATOM 2086 O O . GLU A 1 260 ? -4.833 3.913 18.354 1.00 95.19 260 GLU A O 1
ATOM 2091 N N . TYR A 1 261 ? -4.014 2.693 16.655 1.00 95.69 261 TYR A N 1
ATOM 2092 C CA . TYR A 1 261 ? -3.866 3.824 15.745 1.00 95.69 261 TYR A CA 1
ATOM 2093 C C . TYR A 1 261 ? -5.191 4.573 15.524 1.00 95.69 261 TYR A C 1
ATOM 2095 O O . TYR A 1 261 ? -5.217 5.802 15.557 1.00 95.69 261 TYR A O 1
ATOM 2103 N N . LEU A 1 262 ? -6.309 3.866 15.339 1.00 94.81 262 LEU A N 1
ATOM 2104 C CA . LEU A 1 262 ? -7.625 4.502 15.203 1.00 94.81 262 LEU A CA 1
ATOM 2105 C C . LEU A 1 262 ? -8.025 5.283 16.462 1.00 94.81 262 LEU A C 1
ATOM 2107 O O . LEU A 1 262 ? -8.502 6.413 16.351 1.00 94.81 262 LEU A O 1
ATOM 2111 N N . LEU A 1 263 ? -7.789 4.726 17.653 1.00 93.56 263 LEU A N 1
ATOM 2112 C CA . LEU A 1 263 ? -8.050 5.421 18.918 1.00 93.56 263 LEU A CA 1
ATOM 2113 C C . LEU A 1 263 ? -7.226 6.709 19.039 1.00 93.56 263 LEU A C 1
ATOM 2115 O O . LEU A 1 263 ? -7.767 7.749 19.412 1.00 93.56 263 LEU A O 1
ATOM 2119 N N . GLU A 1 264 ? -5.941 6.655 18.689 1.00 93.62 264 GLU A N 1
ATOM 2120 C CA . GLU A 1 264 ? -5.034 7.809 18.729 1.00 93.62 264 GLU A CA 1
ATOM 2121 C C . GLU A 1 264 ? -5.418 8.910 17.728 1.00 93.62 264 GLU A C 1
ATOM 2123 O O . GLU A 1 264 ? -5.134 10.084 17.965 1.00 93.62 264 GLU A O 1
ATOM 2128 N N . ASN A 1 265 ? -6.100 8.551 16.637 1.00 94.25 265 ASN A N 1
ATOM 2129 C CA . ASN A 1 265 ? -6.521 9.476 15.582 1.00 94.25 265 ASN A CA 1
ATOM 2130 C C . ASN A 1 265 ? -8.000 9.895 15.682 1.00 94.25 265 ASN A C 1
ATOM 2132 O O . ASN A 1 265 ? -8.534 10.491 14.749 1.00 94.25 265 ASN A O 1
ATOM 2136 N N . GLY A 1 266 ? -8.659 9.638 16.817 1.00 91.94 266 GLY A N 1
ATOM 2137 C CA . GLY A 1 266 ? -10.016 10.127 17.089 1.00 91.94 266 GLY A CA 1
ATOM 2138 C C . GLY A 1 266 ? -11.146 9.301 16.467 1.00 91.94 266 GLY A C 1
ATOM 2139 O O . GLY A 1 266 ? -12.284 9.752 16.470 1.00 91.94 266 GLY A O 1
ATOM 2140 N N . GLU A 1 267 ? -10.866 8.089 15.987 1.00 93.56 267 GLU A N 1
ATOM 2141 C CA . GLU A 1 267 ? -11.837 7.161 15.379 1.00 93.56 267 GLU A CA 1
ATOM 2142 C C . GLU A 1 267 ? -12.392 6.168 16.419 1.00 93.56 267 GLU A C 1
ATOM 2144 O O . GLU A 1 267 ? -12.541 4.963 16.181 1.00 93.56 267 GLU A O 1
ATOM 2149 N N . LYS A 1 268 ? -12.670 6.664 17.629 1.00 93.31 268 LYS A N 1
ATOM 2150 C CA . LYS A 1 268 ? -13.056 5.842 18.785 1.00 93.31 268 LYS A CA 1
ATOM 2151 C C . LYS A 1 268 ? -14.345 5.066 18.531 1.00 93.31 268 LYS A C 1
ATOM 2153 O O . LYS A 1 268 ? -14.434 3.885 18.863 1.00 93.31 268 LYS A O 1
ATOM 2158 N N . GLU A 1 269 ? -15.330 5.709 17.917 1.00 93.69 269 GLU A N 1
ATOM 2159 C CA . GLU A 1 269 ? -16.636 5.128 17.612 1.00 93.69 269 GLU A CA 1
ATOM 2160 C C . GLU A 1 269 ? -16.498 3.908 16.693 1.00 93.69 269 GLU A C 1
ATOM 2162 O O . GLU A 1 269 ? -17.205 2.914 16.876 1.00 93.69 269 GLU A O 1
ATOM 2167 N N . LYS A 1 270 ? -15.543 3.947 15.756 1.00 94.31 270 LYS A N 1
ATOM 2168 C CA . LYS A 1 270 ? -15.246 2.842 14.841 1.00 94.31 270 LYS A CA 1
ATOM 2169 C C . LYS A 1 270 ? -14.680 1.632 15.585 1.00 94.31 270 LYS A C 1
ATOM 2171 O O . LYS A 1 270 ? -15.123 0.508 15.358 1.00 94.31 270 LYS A O 1
ATOM 2176 N N . VAL A 1 271 ? -13.759 1.859 16.525 1.00 95.19 271 VAL A N 1
ATOM 2177 C CA . VAL A 1 271 ? -13.174 0.795 17.363 1.00 95.19 271 VAL A CA 1
ATOM 2178 C C . VAL A 1 271 ? -14.219 0.192 18.305 1.00 95.19 271 VAL A C 1
ATOM 2180 O O . VAL A 1 271 ? -14.312 -1.028 18.423 1.00 95.19 271 VAL A O 1
ATOM 2183 N N . VAL A 1 272 ? -15.058 1.028 18.923 1.00 94.38 272 VAL A N 1
ATOM 2184 C CA . VAL A 1 272 ? -16.180 0.587 19.769 1.00 94.38 272 VAL A CA 1
ATOM 2185 C C . VAL A 1 272 ? -17.162 -0.279 18.975 1.00 94.38 272 VAL A C 1
ATOM 2187 O O . VAL A 1 272 ? -17.562 -1.346 19.444 1.00 94.38 272 VAL A O 1
ATOM 2190 N N . ALA A 1 273 ? -17.538 0.147 17.765 1.00 95.19 273 ALA A N 1
ATOM 2191 C CA . ALA A 1 273 ? -18.435 -0.614 16.898 1.00 95.19 273 ALA A CA 1
ATOM 2192 C C . ALA A 1 273 ? -17.831 -1.966 16.484 1.00 95.19 273 ALA A C 1
ATOM 2194 O O . ALA A 1 273 ? -18.527 -2.986 16.518 1.00 95.19 273 ALA A O 1
ATOM 2195 N N . TYR A 1 274 ? -16.537 -1.991 16.159 1.00 96.19 274 TYR A N 1
ATOM 2196 C CA . TYR A 1 274 ? -15.812 -3.216 15.830 1.00 96.19 274 TYR A CA 1
ATOM 2197 C C . TYR A 1 274 ? -15.792 -4.200 17.004 1.00 96.19 274 TYR A C 1
ATOM 2199 O O . TYR A 1 274 ? -16.257 -5.326 16.862 1.00 96.19 274 TYR A O 1
ATOM 2207 N N . ILE A 1 275 ? -15.359 -3.767 18.196 1.00 95.69 275 ILE A N 1
ATOM 2208 C CA . ILE A 1 275 ? -15.308 -4.634 19.385 1.00 95.69 275 ILE A CA 1
ATOM 2209 C C . ILE A 1 275 ? -16.696 -5.184 19.721 1.00 95.69 275 ILE A C 1
ATOM 2211 O O . ILE A 1 275 ? -16.820 -6.366 20.022 1.00 95.69 275 ILE A O 1
ATOM 2215 N N . ARG A 1 276 ? -17.751 -4.364 19.637 1.00 93.62 276 ARG A N 1
ATOM 2216 C CA . ARG A 1 276 ? -19.127 -4.794 19.934 1.00 93.62 276 ARG A CA 1
ATOM 2217 C C . ARG A 1 276 ? -19.648 -5.851 18.953 1.00 93.62 276 ARG A C 1
ATOM 2219 O O . ARG A 1 276 ? -20.444 -6.699 19.347 1.00 93.62 276 ARG A O 1
ATOM 2226 N N . SER A 1 277 ? -19.249 -5.773 17.684 1.00 95.06 277 SER A N 1
ATOM 2227 C CA . SER A 1 277 ? -19.746 -6.645 16.609 1.00 95.06 277 SER A CA 1
ATOM 2228 C C . SER A 1 277 ? -18.858 -7.858 16.325 1.00 95.06 277 SER A C 1
ATOM 2230 O O . SER A 1 277 ? -19.307 -8.771 15.632 1.00 95.06 277 SER A O 1
ATOM 2232 N N . LEU A 1 278 ? -17.636 -7.893 16.869 1.00 96.50 278 LEU A N 1
ATOM 2233 C CA . LEU A 1 278 ? -16.660 -8.957 16.652 1.00 96.50 278 LEU A CA 1
ATOM 2234 C C . LEU A 1 278 ? -17.214 -10.334 17.055 1.00 96.50 278 LEU A C 1
ATOM 2236 O O . LEU A 1 278 ? -17.680 -10.532 18.175 1.00 96.50 278 LEU A O 1
ATOM 2240 N N . LYS A 1 279 ? -17.110 -11.299 16.142 1.00 95.69 279 LYS A N 1
ATOM 2241 C CA . LYS A 1 279 ? -17.599 -12.682 16.248 1.00 95.69 279 LYS A CA 1
ATOM 2242 C C . LYS A 1 279 ? -16.474 -13.711 16.379 1.00 95.69 279 LYS A C 1
ATOM 2244 O O . LYS A 1 279 ? -16.746 -14.909 16.355 1.00 95.69 279 LYS A O 1
ATOM 2249 N N . VAL A 1 280 ? -15.229 -13.265 16.549 1.00 95.88 280 VAL A N 1
ATOM 2250 C CA . VAL A 1 280 ? -14.048 -14.128 16.702 1.00 95.88 280 VAL A CA 1
ATOM 2251 C C . VAL A 1 280 ? -13.625 -14.170 18.180 1.00 95.88 280 VAL A C 1
ATOM 2253 O O . VAL A 1 280 ? -12.957 -13.241 18.637 1.00 95.88 280 VAL A O 1
ATOM 2256 N N . PRO A 1 281 ? -13.964 -15.226 18.954 1.00 94.75 281 PRO A N 1
ATOM 2257 C CA . PRO A 1 281 ? -13.775 -15.225 20.410 1.00 94.75 281 PRO A CA 1
ATOM 2258 C C . PRO A 1 281 ? -12.313 -15.136 20.848 1.00 94.75 281 PRO A C 1
ATOM 2260 O O . PRO A 1 281 ? -11.994 -14.425 21.796 1.00 94.75 281 PRO A O 1
ATOM 2263 N N . THR A 1 282 ? -11.410 -15.835 20.153 1.00 95.00 282 THR A N 1
ATOM 2264 C CA . THR A 1 282 ? -9.974 -15.814 20.472 1.00 95.00 282 THR A CA 1
ATOM 2265 C C . THR A 1 282 ? -9.388 -14.422 20.293 1.00 95.00 282 THR A C 1
ATOM 2267 O O . THR A 1 282 ? -8.679 -13.938 21.167 1.00 95.00 282 THR A O 1
ATOM 2270 N N . HIS A 1 283 ? -9.746 -13.754 19.200 1.00 96.25 283 HIS A N 1
ATOM 2271 C CA . HIS A 1 283 ? -9.285 -12.404 18.932 1.00 96.25 283 HIS A CA 1
ATOM 2272 C C . HIS A 1 283 ? -9.913 -11.396 19.903 1.00 96.25 283 HIS A C 1
ATOM 2274 O O . HIS A 1 283 ? -9.203 -10.580 20.480 1.00 96.25 283 HIS A O 1
ATOM 2280 N N . LEU A 1 284 ? -11.216 -11.500 20.191 1.00 96.69 284 LEU A N 1
ATOM 2281 C CA . LEU A 1 284 ? -11.870 -10.659 21.199 1.00 96.69 284 LEU A CA 1
ATOM 2282 C C . LEU A 1 284 ? -11.198 -10.794 22.577 1.00 96.69 284 LEU A C 1
ATOM 2284 O O . LEU A 1 284 ? -11.006 -9.796 23.269 1.00 96.69 284 LEU A O 1
ATOM 2288 N N . GLN A 1 285 ? -10.789 -12.009 22.958 1.00 95.81 285 GLN A N 1
ATOM 2289 C CA . GLN A 1 285 ? -10.054 -12.268 24.196 1.00 95.81 285 GLN A CA 1
ATOM 2290 C C . GLN A 1 285 ? -8.669 -11.601 24.214 1.00 95.81 285 GLN A C 1
ATOM 2292 O O . GLN A 1 285 ? -8.265 -11.069 25.250 1.00 95.81 285 GLN A O 1
ATOM 2297 N N . GLU A 1 286 ? -7.942 -11.619 23.096 1.00 94.94 286 GLU A N 1
ATOM 2298 C CA . GLU A 1 286 ? -6.660 -10.914 22.953 1.00 94.94 286 GLU A CA 1
ATOM 2299 C C . GLU A 1 286 ? -6.843 -9.399 23.086 1.00 94.94 286 GLU A C 1
ATOM 2301 O O . GLU A 1 286 ? -6.120 -8.749 23.845 1.00 94.94 286 GLU A O 1
ATOM 2306 N N . LEU A 1 287 ? -7.847 -8.844 22.400 1.00 95.62 287 LEU A N 1
ATOM 2307 C CA . LEU A 1 287 ? -8.181 -7.424 22.479 1.00 95.62 287 LEU A CA 1
ATOM 2308 C C . LEU A 1 287 ? -8.594 -7.020 23.895 1.00 95.62 287 LEU A C 1
ATOM 2310 O O . LEU A 1 287 ? -8.181 -5.961 24.361 1.00 95.62 287 LEU A O 1
ATOM 2314 N N . TYR A 1 288 ? -9.353 -7.867 24.597 1.00 95.12 288 TYR A N 1
ATOM 2315 C CA . TYR A 1 288 ? -9.731 -7.639 25.991 1.00 95.12 288 TYR A CA 1
ATOM 2316 C C . TYR A 1 288 ? -8.491 -7.448 26.866 1.00 95.12 288 TYR A C 1
ATOM 2318 O O . TYR A 1 288 ? -8.399 -6.452 27.574 1.00 95.12 288 TYR A O 1
ATOM 2326 N N . TYR A 1 289 ? -7.492 -8.333 26.771 1.00 93.06 289 TYR A N 1
ATOM 2327 C CA . TYR A 1 289 ? -6.270 -8.197 27.573 1.00 93.06 289 TYR A CA 1
ATOM 2328 C C . TYR A 1 289 ? -5.453 -6.947 27.246 1.00 93.06 289 TYR A C 1
ATOM 2330 O O . TYR A 1 289 ? -4.689 -6.486 28.093 1.00 93.06 289 TYR A O 1
ATOM 2338 N N . ARG A 1 290 ? -5.586 -6.415 26.030 1.00 92.94 290 ARG A N 1
ATOM 2339 C CA . ARG A 1 290 ? -4.832 -5.243 25.588 1.00 92.94 290 ARG A CA 1
ATOM 2340 C C . ARG A 1 290 ? -5.535 -3.919 25.881 1.00 92.94 290 ARG A C 1
ATOM 2342 O O . ARG A 1 290 ? -4.853 -2.933 26.144 1.00 92.94 290 ARG A O 1
ATOM 2349 N N . PHE A 1 291 ? -6.865 -3.880 25.815 1.00 93.44 291 PHE A N 1
ATOM 2350 C CA . PHE A 1 291 ? -7.624 -2.628 25.854 1.00 93.44 291 PHE A CA 1
ATOM 2351 C C . PHE A 1 291 ? -8.521 -2.459 27.079 1.00 93.44 291 PHE A C 1
ATOM 2353 O O . PHE A 1 291 ? -8.683 -1.324 27.524 1.00 93.44 291 PHE A O 1
ATOM 2360 N N . PHE A 1 292 ? -9.088 -3.538 27.623 1.00 92.56 292 PHE A N 1
ATOM 2361 C CA . PHE A 1 292 ? -10.054 -3.441 28.718 1.00 92.56 292 PHE A CA 1
ATOM 2362 C C . PHE A 1 292 ? -9.384 -2.963 30.009 1.00 92.56 292 PHE A C 1
ATOM 2364 O O . PHE A 1 292 ? -8.405 -3.569 30.444 1.00 92.56 292 PHE A O 1
ATOM 2371 N N . ASP A 1 293 ? -9.917 -1.906 30.627 1.00 87.31 293 ASP A N 1
ATOM 2372 C CA . ASP A 1 293 ? -9.380 -1.300 31.859 1.00 87.31 293 ASP A CA 1
ATOM 2373 C C . ASP A 1 293 ? -7.898 -0.866 31.733 1.00 87.31 293 ASP A C 1
ATOM 2375 O O . ASP A 1 293 ? -7.158 -0.769 32.709 1.00 87.31 293 ASP A O 1
ATOM 2379 N N . GLN A 1 294 ? -7.419 -0.652 30.500 1.00 81.31 294 GLN A N 1
ATOM 2380 C CA . GLN A 1 294 ? -6.046 -0.206 30.209 1.00 81.31 294 GLN A CA 1
ATOM 2381 C C . GLN A 1 294 ? -5.994 1.189 29.579 1.00 81.31 294 GLN A C 1
ATOM 2383 O O . GLN A 1 294 ? -4.936 1.820 29.542 1.00 81.31 294 GLN A O 1
ATOM 2388 N N . LYS A 1 295 ? -7.112 1.667 29.031 1.00 70.69 295 LYS A N 1
ATOM 2389 C CA . LYS A 1 295 ? -7.224 2.969 28.366 1.00 70.69 295 LYS A CA 1
ATOM 2390 C C . LYS A 1 295 ? -8.240 3.818 29.126 1.00 70.69 295 LYS A C 1
ATOM 2392 O O . LYS A 1 295 ? -9.232 3.283 29.608 1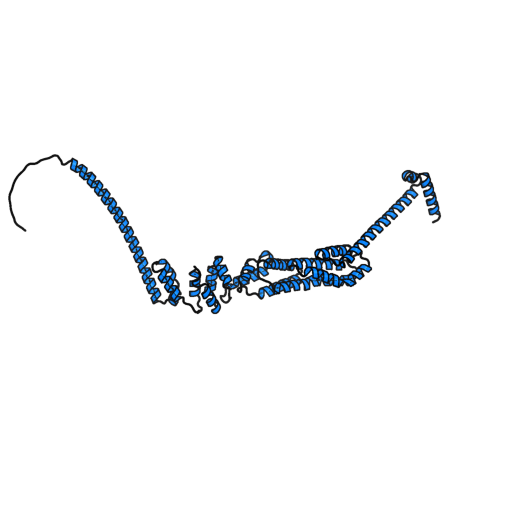.00 70.69 295 LYS A O 1
ATOM 2397 N N . ASP A 1 296 ? -8.041 5.138 29.167 1.00 71.25 296 ASP A N 1
ATOM 2398 C CA . ASP A 1 296 ? -8.987 6.109 29.751 1.00 71.25 296 ASP A CA 1
ATOM 2399 C C . ASP A 1 296 ? -10.262 6.250 28.887 1.00 71.25 296 ASP A C 1
ATOM 2401 O O . ASP A 1 296 ? -10.622 7.331 28.420 1.00 71.25 296 ASP A O 1
ATOM 2405 N N . SER A 1 297 ? -10.937 5.138 28.591 1.00 82.31 297 SER A N 1
ATOM 2406 C CA . SER A 1 297 ? -12.099 5.096 27.712 1.00 82.31 297 SER A CA 1
ATOM 2407 C C . SER A 1 297 ? -13.082 4.015 28.144 1.00 82.31 297 SER A C 1
ATOM 2409 O O . SER A 1 297 ? -13.117 2.910 27.604 1.00 82.31 297 SER A O 1
ATOM 2411 N N . GLN A 1 298 ? -13.967 4.390 29.070 1.00 86.94 298 GLN A N 1
ATOM 2412 C CA . GLN A 1 298 ? -15.069 3.543 29.544 1.00 86.94 298 GLN A CA 1
ATOM 2413 C C . GLN A 1 298 ? -15.955 3.022 28.403 1.00 86.94 298 GLN A C 1
ATOM 2415 O O . GLN A 1 298 ? -16.565 1.965 28.514 1.00 86.94 298 GLN A O 1
ATOM 2420 N N . GLU A 1 299 ? -16.053 3.749 27.289 1.00 89.81 299 GLU A N 1
ATOM 2421 C CA . GLU A 1 299 ? -16.836 3.308 26.132 1.00 89.81 299 GLU A CA 1
ATOM 2422 C C . GLU A 1 299 ? -16.270 2.049 25.472 1.00 89.81 299 GLU A C 1
ATOM 2424 O O . GLU A 1 299 ? -17.049 1.218 25.006 1.00 89.81 299 GLU A O 1
ATOM 2429 N N . ILE A 1 300 ? -14.945 1.881 25.471 1.00 92.44 300 ILE A N 1
ATOM 2430 C CA . ILE A 1 300 ? -14.292 0.661 24.987 1.00 92.44 300 ILE A CA 1
ATOM 2431 C C . ILE A 1 300 ? -14.595 -0.491 25.945 1.00 92.44 300 ILE A C 1
ATOM 2433 O O . ILE A 1 300 ? -15.007 -1.562 25.502 1.00 92.44 300 ILE A O 1
ATOM 2437 N N . ASP A 1 301 ? -14.481 -0.252 27.253 1.00 91.88 301 ASP A N 1
ATOM 2438 C CA . ASP A 1 301 ? -14.798 -1.254 28.276 1.00 91.88 301 ASP A CA 1
ATOM 2439 C C . ASP A 1 301 ? -16.253 -1.725 28.155 1.00 91.88 301 ASP A C 1
ATOM 2441 O O . ASP A 1 301 ? -16.544 -2.923 28.168 1.00 91.88 301 ASP A O 1
ATOM 2445 N N . PHE A 1 302 ? -17.181 -0.790 27.939 1.00 91.06 302 PHE A N 1
ATOM 2446 C CA . PHE A 1 302 ? -18.584 -1.107 27.689 1.00 91.06 302 PHE A CA 1
ATOM 2447 C C . PHE A 1 302 ? -18.811 -1.831 26.359 1.00 91.06 302 PHE A C 1
ATOM 2449 O O . PHE A 1 302 ? -19.735 -2.637 26.279 1.00 91.06 302 PHE A O 1
ATOM 2456 N N . ALA A 1 303 ? -17.996 -1.588 25.330 1.00 93.00 303 ALA A N 1
ATOM 2457 C CA . ALA A 1 303 ? -18.090 -2.315 24.066 1.00 93.00 303 ALA A CA 1
ATOM 2458 C C . ALA A 1 303 ? -17.810 -3.811 24.258 1.00 93.00 303 ALA A C 1
ATOM 2460 O O . ALA A 1 303 ? -18.558 -4.638 23.738 1.00 93.00 303 ALA A O 1
ATOM 2461 N N . PHE A 1 304 ? -16.789 -4.151 25.054 1.00 93.75 304 PHE A N 1
ATOM 2462 C CA . PHE A 1 304 ? -16.494 -5.535 25.433 1.00 93.75 304 PHE A CA 1
ATOM 2463 C C . PHE A 1 304 ? -17.666 -6.168 26.184 1.00 93.75 304 PHE A C 1
ATOM 2465 O O . PHE A 1 304 ? -18.127 -7.243 25.818 1.00 93.75 304 PHE A O 1
ATOM 2472 N N . MET A 1 305 ? -18.209 -5.463 27.177 1.00 91.62 305 MET A N 1
ATOM 2473 C CA . MET A 1 305 ? -19.348 -5.936 27.969 1.00 91.62 305 MET A CA 1
ATOM 2474 C C . MET A 1 305 ? -20.642 -6.137 27.166 1.00 91.62 305 MET A C 1
ATOM 2476 O O . MET A 1 305 ? -21.509 -6.907 27.576 1.00 91.62 305 MET A O 1
ATOM 2480 N N . GLN A 1 306 ? -20.801 -5.416 26.056 1.00 91.00 306 GLN A N 1
ATOM 2481 C CA . GLN A 1 306 ? -21.947 -5.531 25.152 1.00 91.00 306 GLN A CA 1
ATOM 2482 C C . GLN A 1 306 ? -21.785 -6.628 24.103 1.00 91.00 306 GLN A C 1
ATOM 2484 O O . GLN A 1 306 ? -22.769 -6.968 23.442 1.00 91.00 306 GLN A O 1
ATOM 2489 N N . ASN A 1 307 ? -20.572 -7.141 23.902 1.00 91.88 307 ASN A N 1
ATOM 2490 C CA . ASN A 1 307 ? -20.350 -8.192 22.928 1.00 91.88 307 ASN A CA 1
ATOM 2491 C C . ASN A 1 307 ? -21.033 -9.490 23.416 1.00 91.88 307 ASN A C 1
ATOM 2493 O O . ASN A 1 307 ? -20.847 -9.882 24.568 1.00 91.88 307 ASN A O 1
ATOM 2497 N N . PRO A 1 308 ? -21.842 -10.162 22.574 1.00 87.38 308 PRO A N 1
ATOM 2498 C CA . PRO A 1 308 ? -22.572 -11.364 22.974 1.00 87.38 308 PRO A CA 1
ATOM 2499 C C . PRO A 1 308 ? -21.691 -12.614 23.116 1.00 87.38 308 PRO A C 1
ATOM 2501 O O . PRO A 1 308 ? -22.181 -13.644 23.579 1.00 87.38 308 PRO A O 1
ATOM 2504 N N . LEU A 1 309 ? -20.432 -12.574 22.674 1.00 89.56 309 LEU A N 1
ATOM 2505 C CA . LEU A 1 309 ? -19.518 -13.698 22.794 1.00 89.56 309 LEU A CA 1
ATOM 2506 C C . LEU A 1 309 ? -19.055 -13.898 24.233 1.00 89.56 309 LEU A C 1
ATOM 2508 O O . LEU A 1 309 ? -18.630 -12.970 24.914 1.00 89.56 309 LEU A O 1
ATOM 2512 N N . GLU A 1 310 ? -19.039 -15.156 24.656 1.00 80.19 310 GLU A N 1
ATOM 2513 C CA . GLU A 1 310 ? -18.458 -15.535 25.936 1.00 80.19 310 GLU A CA 1
ATOM 2514 C C . GLU A 1 310 ? -16.927 -15.581 25.833 1.00 80.19 310 GLU A C 1
ATOM 2516 O O . GLU A 1 310 ? -16.358 -16.412 25.119 1.00 80.19 310 GLU A O 1
ATOM 2521 N N . ILE A 1 311 ? -16.258 -14.701 26.580 1.00 87.12 311 ILE A N 1
ATOM 2522 C CA . ILE A 1 311 ? -14.808 -14.716 26.803 1.00 87.12 311 ILE A CA 1
ATOM 2523 C C . ILE A 1 311 ? -14.509 -14.843 28.307 1.00 87.12 311 ILE A C 1
ATOM 2525 O O . ILE A 1 311 ? -15.381 -14.656 29.158 1.00 87.12 311 ILE A O 1
ATOM 2529 N N . SER A 1 312 ? -13.269 -15.173 28.672 1.00 81.75 312 SER A N 1
ATOM 2530 C CA . SER A 1 312 ? -12.822 -15.253 30.069 1.00 81.75 312 SER A CA 1
ATOM 2531 C C . SER A 1 312 ? -12.661 -13.850 30.672 1.00 81.75 312 SER A C 1
ATOM 2533 O O . SER A 1 312 ? -11.550 -13.336 30.822 1.00 81.75 312 SER A O 1
ATOM 2535 N N . GLN A 1 313 ? -13.787 -13.244 31.036 1.00 78.81 313 GLN A N 1
ATOM 2536 C CA . GLN A 1 313 ? -13.906 -11.867 31.518 1.00 78.81 313 GLN A CA 1
ATOM 2537 C C . GLN A 1 313 ? -14.095 -11.755 33.036 1.00 78.81 313 GLN A C 1
ATOM 2539 O O . GLN A 1 313 ? -14.598 -12.667 33.691 1.00 78.81 313 GLN A O 1
ATOM 2544 N N . LYS A 1 314 ? -13.751 -10.584 33.587 1.00 82.06 314 LYS A N 1
ATOM 2545 C CA . LYS A 1 314 ? -14.040 -10.194 34.979 1.00 82.06 314 LYS A CA 1
ATOM 2546 C C . LYS A 1 314 ? -14.833 -8.886 35.057 1.00 82.06 314 LYS A C 1
ATOM 2548 O O . LYS A 1 314 ? -14.523 -8.004 35.850 1.00 82.06 314 LYS A O 1
ATOM 2553 N N . TYR A 1 315 ? -15.859 -8.750 34.216 1.00 89.38 315 TYR A N 1
ATOM 2554 C CA . TYR A 1 315 ? -16.640 -7.511 34.140 1.00 89.38 315 TYR A CA 1
ATOM 2555 C C . TYR A 1 315 ? -17.315 -7.131 35.464 1.00 89.38 315 TYR A C 1
ATOM 2557 O O . TYR A 1 315 ? -17.412 -5.946 35.761 1.00 89.38 315 TYR A O 1
ATOM 2565 N N . ALA A 1 316 ? -17.752 -8.109 36.267 1.00 86.44 316 ALA A N 1
ATOM 2566 C CA . ALA A 1 316 ? -18.421 -7.846 37.541 1.00 86.44 316 ALA A CA 1
ATOM 2567 C C . ALA A 1 316 ? -17.530 -7.054 38.512 1.00 86.44 316 ALA A C 1
ATOM 2569 O O . ALA A 1 316 ? -17.940 -5.990 38.967 1.00 86.44 316 ALA A O 1
ATOM 2570 N N . ASP A 1 317 ? -16.296 -7.512 38.743 1.00 87.50 317 ASP A N 1
ATOM 2571 C CA . ASP A 1 317 ? -15.335 -6.852 39.641 1.00 87.50 317 ASP A CA 1
ATOM 2572 C C . ASP A 1 317 ? -15.030 -5.411 39.186 1.00 87.50 317 ASP A C 1
ATOM 2574 O O . ASP A 1 317 ? -14.975 -4.483 39.999 1.00 87.50 317 ASP A O 1
ATOM 2578 N N . TYR A 1 318 ? -14.871 -5.208 37.873 1.00 90.06 318 TYR A N 1
ATOM 2579 C CA . TYR A 1 318 ? -14.647 -3.883 37.289 1.00 90.06 318 TYR A CA 1
ATOM 2580 C C . TYR A 1 318 ? -15.849 -2.956 37.519 1.00 90.06 318 TYR A C 1
ATOM 2582 O O . TYR A 1 318 ? -15.689 -1.840 38.012 1.00 90.06 318 TYR A O 1
ATOM 2590 N N . VAL A 1 319 ? -17.069 -3.419 37.220 1.00 88.94 319 VAL A N 1
ATOM 2591 C CA . VAL A 1 319 ? -18.289 -2.616 37.405 1.00 88.94 319 VAL A CA 1
ATOM 2592 C C . VAL A 1 319 ? -18.518 -2.300 38.886 1.00 88.94 319 VAL A C 1
ATOM 2594 O O . VAL A 1 319 ? -18.894 -1.178 39.222 1.00 88.94 319 VAL A O 1
ATOM 2597 N N . GLU A 1 320 ? -18.256 -3.244 39.792 1.00 88.06 320 GLU A N 1
ATOM 2598 C CA . GLU A 1 320 ? -18.345 -3.004 41.236 1.00 88.06 320 GLU A CA 1
ATOM 2599 C C . GLU A 1 320 ? -17.355 -1.944 41.721 1.00 88.06 320 GLU A C 1
ATOM 2601 O O . GLU A 1 320 ? -17.721 -1.094 42.541 1.00 88.06 320 GLU A O 1
ATOM 2606 N N . THR A 1 321 ? -16.128 -1.966 41.200 1.00 88.88 321 THR A N 1
ATOM 2607 C CA . THR A 1 321 ? -15.112 -0.946 41.487 1.00 88.88 321 THR A CA 1
ATOM 2608 C C . THR A 1 321 ? -15.579 0.414 40.977 1.00 88.88 321 THR A C 1
ATOM 2610 O O . THR A 1 321 ? -15.632 1.371 41.746 1.00 88.88 321 THR A O 1
ATOM 2613 N N . LEU A 1 322 ? -16.065 0.474 39.734 1.00 89.00 322 LEU A N 1
ATOM 2614 C CA . LEU A 1 322 ? -16.568 1.702 39.126 1.00 89.00 322 LEU A CA 1
ATOM 2615 C C . LEU A 1 322 ? -17.739 2.315 39.915 1.00 89.00 322 LEU A C 1
ATOM 2617 O O . LEU A 1 322 ? -17.781 3.527 40.125 1.00 89.00 322 LEU A O 1
ATOM 2621 N N . ILE A 1 323 ? -18.674 1.491 40.393 1.00 89.56 323 ILE A N 1
ATOM 2622 C CA . ILE A 1 323 ? -19.779 1.928 41.261 1.00 89.56 323 ILE A CA 1
ATOM 2623 C C . ILE A 1 323 ? -19.253 2.447 42.602 1.00 89.56 323 ILE A C 1
ATOM 2625 O O . ILE A 1 323 ? -19.730 3.464 43.103 1.00 89.56 323 ILE A O 1
ATOM 2629 N N . THR A 1 324 ? -18.294 1.741 43.200 1.00 89.88 324 THR A N 1
ATOM 2630 C CA . THR A 1 324 ? -17.741 2.091 44.514 1.00 89.88 324 THR A CA 1
ATOM 2631 C C . THR A 1 324 ? -17.003 3.426 44.460 1.00 89.88 324 THR A C 1
ATOM 2633 O O . THR A 1 324 ? -17.229 4.284 45.316 1.00 89.88 324 THR A O 1
ATOM 2636 N N . ASP A 1 325 ? -16.197 3.642 43.422 1.00 90.25 325 ASP A N 1
ATOM 2637 C CA . ASP A 1 325 ? -15.427 4.873 43.232 1.00 90.25 325 ASP A CA 1
ATOM 2638 C C . ASP A 1 325 ? -16.328 6.087 42.960 1.00 90.25 325 ASP A C 1
ATOM 2640 O O . ASP A 1 325 ? -16.012 7.206 43.366 1.00 90.25 325 ASP A O 1
ATOM 2644 N N . ASN A 1 326 ? -17.496 5.865 42.348 1.00 91.31 326 ASN A N 1
ATOM 2645 C CA . ASN A 1 326 ? -18.470 6.907 42.018 1.00 91.31 326 ASN A CA 1
ATOM 2646 C C . ASN A 1 326 ? -19.690 6.921 42.961 1.00 91.31 326 ASN A C 1
ATOM 2648 O O . ASN A 1 326 ? -20.704 7.537 42.648 1.00 91.31 326 ASN A O 1
ATOM 2652 N N . TRP A 1 327 ? -19.611 6.304 44.149 1.00 90.38 327 TRP A N 1
ATOM 2653 C CA . TRP A 1 327 ? -20.755 6.091 45.061 1.00 90.38 327 TRP A CA 1
ATOM 2654 C C . TRP A 1 327 ? -21.484 7.370 45.536 1.00 90.38 327 TRP A C 1
ATOM 2656 O O . TRP A 1 327 ? -22.567 7.310 46.126 1.00 90.38 327 TRP A O 1
ATOM 2666 N N . ARG A 1 328 ? -20.875 8.543 45.338 1.00 91.00 328 ARG A N 1
ATOM 2667 C CA . ARG A 1 328 ? -21.440 9.855 45.694 1.00 91.00 328 ARG A CA 1
ATOM 2668 C C . ARG A 1 328 ? -21.937 10.662 44.495 1.00 91.00 328 ARG A C 1
ATOM 2670 O O . ARG A 1 328 ? -22.529 11.713 44.710 1.00 91.00 328 ARG A O 1
ATOM 2677 N N . ASP A 1 329 ? -21.705 10.196 43.274 1.00 91.00 329 ASP A N 1
ATOM 2678 C CA . ASP A 1 329 ? -22.101 10.885 42.050 1.00 91.00 329 ASP A CA 1
ATOM 2679 C C . ASP A 1 329 ? -23.366 10.237 41.476 1.00 91.00 329 ASP A C 1
ATOM 2681 O O . ASP A 1 329 ? -23.324 9.192 40.824 1.00 91.00 329 ASP A O 1
ATOM 2685 N N . ALA A 1 330 ? -24.515 10.858 41.748 1.00 89.81 330 ALA A N 1
ATOM 2686 C CA . ALA A 1 330 ? -25.809 10.353 41.302 1.00 89.81 330 ALA A CA 1
ATOM 2687 C C . ALA A 1 330 ? -25.905 10.267 39.773 1.00 89.81 330 ALA A C 1
ATOM 2689 O O . ALA A 1 330 ? -26.447 9.294 39.250 1.00 89.81 330 ALA A O 1
ATOM 2690 N N . GLN A 1 331 ? -25.352 11.254 39.062 1.00 91.06 331 GLN A N 1
ATOM 2691 C CA . GLN A 1 331 ? -25.402 11.300 37.606 1.00 91.06 331 GLN A CA 1
ATOM 2692 C C . GLN A 1 331 ? -24.557 10.171 37.016 1.00 91.06 331 GLN A C 1
ATOM 2694 O O . GLN A 1 331 ? -25.033 9.428 36.158 1.00 91.06 331 GLN A O 1
ATOM 2699 N N . LYS A 1 332 ? -23.330 9.986 37.513 1.00 88.75 332 LYS A N 1
ATOM 2700 C CA . LYS A 1 332 ? -22.435 8.953 36.988 1.00 88.75 332 LYS A CA 1
ATOM 2701 C C . LYS A 1 332 ? -22.947 7.541 37.255 1.00 88.75 332 LYS A C 1
ATOM 2703 O O . LYS A 1 332 ? -22.850 6.675 36.387 1.00 88.75 332 LYS A O 1
ATOM 2708 N N . LEU A 1 333 ? -23.517 7.305 38.436 1.00 90.12 333 LEU A N 1
ATOM 2709 C CA . LEU A 1 333 ? -24.150 6.027 38.761 1.00 90.12 333 LEU A CA 1
ATOM 2710 C C . LEU A 1 333 ? -25.348 5.746 37.847 1.00 90.12 333 LEU A C 1
ATOM 2712 O O . LEU A 1 333 ? -25.471 4.627 37.351 1.00 90.12 333 LEU A O 1
ATOM 2716 N N . GLN A 1 334 ? -26.185 6.751 37.576 1.00 89.56 334 GLN A N 1
ATOM 2717 C CA . GLN A 1 334 ? -27.303 6.628 36.638 1.00 89.56 334 GLN A CA 1
ATOM 2718 C C . GLN A 1 334 ? -26.805 6.260 35.227 1.00 89.56 334 GLN A C 1
ATOM 2720 O O . GLN A 1 334 ? -27.278 5.286 34.651 1.00 89.56 334 GLN A O 1
ATOM 2725 N N . GLU A 1 335 ? -25.779 6.948 34.712 1.00 89.75 335 GLU A N 1
ATOM 2726 C CA . GLU A 1 335 ? -25.177 6.657 33.397 1.00 89.75 335 GLU A CA 1
ATOM 2727 C C . GLU A 1 335 ? -24.658 5.215 33.266 1.00 89.75 335 GLU A C 1
ATOM 2729 O O . GLU A 1 335 ? -24.719 4.616 32.188 1.00 89.75 335 GLU A O 1
ATOM 2734 N N . ILE A 1 336 ? -24.106 4.659 34.349 1.00 87.19 336 ILE A N 1
ATOM 2735 C CA . ILE A 1 336 ? -23.644 3.267 34.387 1.00 87.19 336 ILE A CA 1
ATOM 2736 C C . ILE A 1 336 ? -24.851 2.326 34.349 1.00 87.19 336 ILE A C 1
ATOM 2738 O O . ILE A 1 336 ? -24.867 1.404 33.536 1.00 87.19 336 ILE A O 1
ATOM 2742 N N . LEU A 1 337 ? -25.857 2.567 35.196 1.00 86.19 337 LEU A N 1
ATOM 2743 C CA . LEU A 1 337 ? -27.027 1.701 35.372 1.00 86.19 337 LEU A CA 1
ATOM 2744 C C . LEU A 1 337 ? -27.987 1.690 34.181 1.00 86.19 337 LEU A C 1
ATOM 2746 O O . LEU A 1 337 ? -28.596 0.655 33.915 1.00 86.19 337 LEU A O 1
ATOM 2750 N N . ASP A 1 338 ? -28.106 2.801 33.454 1.00 87.38 338 ASP A N 1
ATOM 2751 C CA . ASP A 1 338 ? -29.010 2.940 32.305 1.00 87.38 338 ASP A CA 1
ATOM 2752 C C . ASP A 1 338 ? -28.630 2.015 31.128 1.00 87.38 338 ASP A C 1
ATOM 2754 O O . ASP A 1 338 ? -29.361 1.884 30.144 1.00 87.38 338 ASP A O 1
ATOM 2758 N N . LYS A 1 339 ? -27.484 1.334 31.212 1.00 85.50 339 LYS A N 1
ATOM 2759 C CA . LYS A 1 339 ? -27.022 0.367 30.219 1.00 85.50 339 LYS A CA 1
ATOM 2760 C C . LYS A 1 339 ? -27.719 -0.985 30.394 1.00 85.50 339 LYS A C 1
ATOM 2762 O O . LYS A 1 339 ? -27.551 -1.664 31.405 1.00 85.50 339 LYS A O 1
ATOM 2767 N N . GLU A 1 340 ? -28.404 -1.440 29.342 1.00 82.75 340 GLU A N 1
ATOM 2768 C CA . GLU A 1 340 ? -29.250 -2.651 29.347 1.00 82.75 340 GLU A CA 1
ATOM 2769 C C . GLU A 1 340 ? -28.550 -3.931 29.849 1.00 82.75 340 GLU A C 1
ATOM 2771 O O . GLU A 1 340 ? -29.176 -4.797 30.458 1.00 82.75 340 GLU A O 1
ATOM 2776 N N . PHE A 1 341 ? -27.241 -4.053 29.633 1.00 82.38 341 PHE A N 1
ATOM 2777 C CA . PHE A 1 341 ? -26.462 -5.252 29.945 1.00 82.38 341 PHE A CA 1
ATOM 2778 C C . PHE A 1 341 ? -25.960 -5.323 31.400 1.00 82.38 341 PHE A C 1
ATOM 2780 O O . PHE A 1 341 ? -25.517 -6.386 31.830 1.00 82.38 341 PHE A O 1
ATOM 2787 N N . MET A 1 342 ? -26.060 -4.244 32.190 1.00 86.81 342 MET A N 1
ATOM 2788 C CA . MET A 1 342 ? -25.563 -4.201 33.579 1.00 86.81 342 MET A CA 1
ATOM 2789 C C . MET A 1 342 ? -26.153 -5.298 34.461 1.00 86.81 342 MET A C 1
ATOM 2791 O O . MET A 1 342 ? -25.455 -5.920 35.262 1.00 86.81 342 MET A O 1
ATOM 2795 N N . THR A 1 343 ? -27.441 -5.571 34.274 1.00 84.38 343 THR A N 1
ATOM 2796 C CA . THR A 1 343 ? -28.163 -6.587 35.041 1.00 84.38 343 THR A CA 1
ATOM 2797 C C . THR A 1 343 ? -27.577 -7.984 34.835 1.00 84.38 343 THR A C 1
ATOM 2799 O O . THR A 1 343 ? -27.499 -8.756 35.789 1.00 84.38 343 THR A O 1
ATOM 2802 N N . ASN A 1 344 ? -27.109 -8.292 33.623 1.00 84.38 344 ASN A N 1
ATOM 2803 C CA . ASN A 1 344 ? -26.490 -9.581 33.312 1.00 84.38 344 ASN A CA 1
ATOM 2804 C C . ASN A 1 344 ? -25.074 -9.708 33.895 1.00 84.38 344 ASN A C 1
ATOM 2806 O O . ASN A 1 344 ? -24.582 -10.822 34.039 1.00 84.38 344 ASN A O 1
ATOM 2810 N N . ILE A 1 345 ? -24.424 -8.588 34.233 1.00 85.50 345 ILE A N 1
ATOM 2811 C CA . ILE A 1 345 ? -23.044 -8.563 34.733 1.00 85.50 345 ILE A CA 1
ATOM 2812 C C . ILE A 1 345 ? -22.993 -8.634 36.260 1.00 85.50 345 ILE A C 1
ATOM 2814 O O . ILE A 1 345 ? -22.348 -9.525 36.802 1.00 85.50 345 ILE A O 1
ATOM 2818 N N . ILE A 1 346 ? -23.656 -7.702 36.954 1.00 85.00 346 ILE A N 1
ATOM 2819 C CA . ILE A 1 346 ? -23.595 -7.589 38.427 1.00 85.00 346 ILE A CA 1
ATOM 2820 C C . ILE A 1 346 ? -24.859 -8.098 39.138 1.00 85.00 346 ILE A C 1
ATOM 2822 O O . ILE A 1 346 ? -24.900 -8.162 40.366 1.00 85.00 346 ILE A O 1
ATOM 2826 N N . GLY A 1 347 ? -25.898 -8.472 38.385 1.00 85.50 347 GLY A N 1
ATOM 2827 C CA . GLY A 1 347 ? -27.148 -9.011 38.920 1.00 85.50 347 GLY A CA 1
ATOM 2828 C C . GLY A 1 347 ? -28.172 -7.959 39.369 1.00 85.50 347 GLY A C 1
ATOM 2829 O O . GLY A 1 347 ? -27.847 -6.827 39.734 1.00 85.50 347 GLY A O 1
ATOM 2830 N N . HIS A 1 348 ? -29.447 -8.366 39.381 1.00 85.06 348 HIS A N 1
ATOM 2831 C CA . HIS A 1 348 ? -30.596 -7.509 39.711 1.00 85.06 348 HIS A CA 1
ATOM 2832 C C . HIS A 1 348 ? -30.528 -6.882 41.111 1.00 85.06 348 HIS A C 1
ATOM 2834 O O . HIS A 1 348 ? -30.827 -5.698 41.265 1.00 85.06 348 HIS A O 1
ATOM 2840 N N . ASP A 1 349 ? -30.141 -7.656 42.129 1.00 85.81 349 ASP A N 1
ATOM 2841 C CA . ASP A 1 349 ? -30.105 -7.169 43.514 1.00 85.81 349 ASP A CA 1
ATOM 2842 C C . ASP A 1 349 ? -29.084 -6.043 43.677 1.00 85.81 349 ASP A C 1
ATOM 2844 O O . ASP A 1 349 ? -29.348 -5.047 44.352 1.00 85.81 349 ASP A O 1
ATOM 2848 N N . ARG A 1 350 ? -27.930 -6.168 43.009 1.00 84.31 350 ARG A N 1
ATOM 2849 C CA . ARG A 1 350 ? -26.887 -5.147 43.051 1.00 84.31 350 ARG A CA 1
ATOM 2850 C C . ARG A 1 350 ? -27.334 -3.880 42.332 1.00 84.31 350 ARG A C 1
ATOM 2852 O O . ARG A 1 350 ? -27.240 -2.811 42.924 1.00 84.31 350 ARG A O 1
ATOM 2859 N N . VAL A 1 351 ? -27.886 -4.005 41.122 1.00 86.56 351 VAL A N 1
ATOM 2860 C CA . VAL A 1 351 ? -28.477 -2.883 40.366 1.00 86.56 351 VAL A CA 1
ATOM 2861 C C . VAL A 1 351 ? -29.501 -2.133 41.220 1.00 86.56 351 VAL A C 1
ATOM 2863 O O . VAL A 1 351 ? -29.431 -0.912 41.338 1.00 86.56 351 VAL A O 1
ATOM 2866 N N . ARG A 1 352 ? -30.405 -2.857 41.891 1.00 86.25 352 ARG A N 1
ATOM 2867 C CA . ARG A 1 352 ? -31.422 -2.264 42.766 1.00 86.25 352 ARG A CA 1
ATOM 2868 C C . ARG A 1 352 ? -30.815 -1.440 43.904 1.00 86.25 352 ARG A C 1
ATOM 2870 O O . ARG A 1 352 ? -31.275 -0.329 44.143 1.00 86.25 352 ARG A O 1
ATOM 2877 N N . ILE A 1 353 ? -29.796 -1.962 44.590 1.00 88.12 353 ILE A N 1
ATOM 2878 C CA . ILE A 1 353 ? -29.123 -1.247 45.687 1.00 88.12 353 ILE A CA 1
ATOM 2879 C C . ILE A 1 353 ? -28.533 0.082 45.195 1.00 88.12 353 ILE A C 1
ATOM 2881 O O . ILE A 1 353 ? -28.617 1.092 45.893 1.00 88.12 353 ILE A O 1
ATOM 2885 N N . VAL A 1 354 ? -27.941 0.096 43.997 1.00 88.75 354 VAL A N 1
ATOM 2886 C CA . VAL A 1 354 ? -27.359 1.320 43.430 1.00 88.75 354 VAL A CA 1
ATOM 2887 C C . VAL A 1 354 ? -28.454 2.317 43.044 1.00 88.75 354 VAL A C 1
ATOM 2889 O O . VAL A 1 354 ? -28.313 3.492 43.365 1.00 88.75 354 VAL A O 1
ATOM 2892 N N . ILE A 1 355 ? -29.570 1.871 42.451 1.00 88.62 355 ILE A N 1
ATOM 2893 C CA . ILE A 1 355 ? -30.729 2.739 42.155 1.00 88.62 355 ILE A CA 1
ATOM 2894 C C . ILE A 1 355 ? -31.255 3.396 43.438 1.00 88.62 355 ILE A C 1
ATOM 2896 O O . ILE A 1 355 ? -31.415 4.613 43.488 1.00 88.62 355 ILE A O 1
ATOM 2900 N N . GLU A 1 356 ? -31.454 2.615 44.504 1.00 89.12 356 GLU A N 1
ATOM 2901 C CA . GLU A 1 356 ? -31.905 3.144 45.798 1.00 89.12 356 GLU A CA 1
ATOM 2902 C C . GLU A 1 356 ? -30.929 4.202 46.349 1.00 89.12 356 GLU A C 1
ATOM 2904 O O . GLU A 1 356 ? -31.355 5.189 46.955 1.00 89.12 356 GLU A O 1
ATOM 2909 N N . ARG A 1 357 ? -29.619 4.044 46.113 1.00 91.12 357 ARG A N 1
ATOM 2910 C CA . ARG A 1 357 ? -28.623 5.057 46.483 1.00 91.12 357 ARG A CA 1
ATOM 2911 C C . ARG A 1 357 ? -28.717 6.314 45.618 1.00 91.12 357 ARG A C 1
ATOM 2913 O O . ARG A 1 357 ? -28.603 7.413 46.159 1.00 91.12 357 ARG A O 1
ATOM 2920 N N . VAL A 1 358 ? -28.920 6.171 44.312 1.00 91.56 358 VAL A N 1
ATOM 2921 C CA . VAL A 1 358 ? -29.107 7.305 43.396 1.00 91.56 358 VAL A CA 1
ATOM 2922 C C . VAL A 1 358 ? -30.327 8.132 43.811 1.00 91.56 358 VAL A C 1
ATOM 2924 O O . VAL A 1 358 ? -30.233 9.356 43.906 1.00 91.56 358 VAL A O 1
ATOM 2927 N N . ASP A 1 359 ? -31.439 7.487 44.168 1.00 88.94 359 ASP A N 1
ATOM 2928 C CA . ASP A 1 359 ? -32.634 8.168 44.683 1.00 88.94 359 ASP A CA 1
ATOM 2929 C C . ASP A 1 359 ? -32.358 8.919 45.997 1.00 88.94 359 ASP A C 1
ATOM 2931 O O . ASP A 1 359 ? -32.836 10.039 46.200 1.00 88.94 359 ASP A O 1
ATOM 2935 N N . GLN A 1 360 ? -31.573 8.330 46.905 1.00 92.12 360 GLN A N 1
ATOM 2936 C CA . GLN A 1 360 ? -31.160 9.005 48.141 1.00 92.12 360 GLN A CA 1
ATOM 2937 C C . GLN A 1 360 ? -30.334 10.259 47.852 1.00 92.12 360 GLN A C 1
ATOM 2939 O O . GLN A 1 360 ? -30.646 11.314 48.398 1.00 92.12 360 GLN A O 1
ATOM 2944 N N . LEU A 1 361 ? -29.333 10.166 46.972 1.00 91.62 361 LEU A N 1
ATOM 2945 C CA . LEU A 1 361 ? -28.471 11.295 46.613 1.00 91.62 361 LEU A CA 1
ATOM 2946 C C . LEU A 1 361 ? -29.266 12.454 45.996 1.00 91.62 361 LEU A C 1
ATOM 2948 O O . LEU A 1 361 ? -29.043 13.609 46.352 1.00 91.62 361 LEU A O 1
ATOM 2952 N N . HIS A 1 362 ? -30.239 12.166 45.128 1.00 91.12 362 HIS A N 1
ATOM 2953 C CA . HIS A 1 362 ? -31.120 13.201 44.578 1.00 91.12 362 HIS A CA 1
ATOM 2954 C C . HIS A 1 362 ? -31.969 13.888 45.658 1.00 91.12 362 HIS A C 1
ATOM 2956 O O . HIS A 1 362 ? -32.156 15.106 45.629 1.00 91.12 362 HIS A O 1
ATOM 2962 N N . ASN A 1 363 ? -32.479 13.125 46.629 1.00 91.00 363 ASN A N 1
ATOM 2963 C CA . ASN A 1 363 ? -33.240 13.685 47.744 1.00 91.00 363 ASN A CA 1
ATOM 2964 C C . ASN A 1 363 ? -32.362 14.531 48.678 1.00 91.00 363 ASN A C 1
ATOM 2966 O O . ASN A 1 363 ? -32.805 15.593 49.111 1.00 91.00 363 ASN A O 1
ATOM 2970 N N . GLU A 1 364 ? -31.135 14.082 48.962 1.00 90.19 364 GLU A N 1
ATOM 2971 C CA . GLU A 1 364 ? -30.132 14.831 49.730 1.00 90.19 364 GLU A CA 1
ATOM 2972 C C . GLU A 1 364 ? -29.827 16.175 49.041 1.00 90.19 364 GLU A C 1
ATOM 2974 O O . GLU A 1 364 ? -29.978 17.225 49.664 1.00 90.19 364 GLU A O 1
ATOM 2979 N N . ALA A 1 365 ? -29.533 16.169 47.735 1.00 88.25 365 ALA A N 1
ATOM 2980 C CA . ALA A 1 365 ? -29.251 17.384 46.964 1.00 88.25 365 ALA A CA 1
ATOM 2981 C C . ALA A 1 365 ? -30.426 18.380 46.965 1.00 88.25 365 ALA A C 1
ATOM 2983 O O . ALA A 1 365 ? -30.242 19.583 47.157 1.00 88.25 365 ALA A O 1
ATOM 2984 N N . LYS A 1 366 ? -31.660 17.883 46.815 1.00 88.25 366 LYS A N 1
ATOM 2985 C CA . LYS A 1 366 ? -32.867 18.719 46.871 1.00 88.25 366 LYS A CA 1
ATOM 2986 C C . LYS A 1 366 ? -33.097 19.326 48.257 1.00 88.25 366 LYS A C 1
ATOM 2988 O O . LYS A 1 366 ? -33.564 20.458 48.368 1.00 88.25 366 LYS A O 1
ATOM 2993 N N . GLN A 1 367 ? -32.808 18.581 49.323 1.00 86.75 367 GLN A N 1
ATOM 2994 C CA . GLN A 1 367 ? -32.889 19.111 50.685 1.00 86.75 367 GLN A CA 1
ATOM 2995 C C . GLN A 1 367 ? -31.832 20.190 50.918 1.00 86.75 367 GLN A C 1
ATOM 2997 O O . GLN A 1 367 ? -32.160 21.231 51.483 1.00 86.75 367 GLN A O 1
ATOM 3002 N N . GLU A 1 368 ? -30.599 19.985 50.449 1.00 88.50 368 GLU A N 1
ATOM 3003 C CA . GLU A 1 368 ? -29.543 20.996 50.534 1.00 88.50 368 GLU A CA 1
ATOM 3004 C C . GLU A 1 368 ? -29.949 22.298 49.833 1.00 88.50 368 GLU A C 1
ATOM 3006 O O . GLU A 1 368 ? -29.832 23.371 50.428 1.00 88.50 368 GLU A O 1
ATOM 3011 N N . GLU A 1 369 ? -30.515 22.217 48.627 1.00 90.56 369 GLU A N 1
ATOM 3012 C CA . GLU A 1 369 ? -31.051 23.373 47.898 1.00 90.56 369 GLU A CA 1
ATOM 3013 C C . GLU A 1 369 ? -32.099 24.132 48.729 1.00 90.56 369 GLU A C 1
ATOM 3015 O O . GLU A 1 369 ? -31.946 25.327 48.984 1.00 90.56 369 GLU A O 1
ATOM 3020 N N . GLN A 1 370 ? -33.101 23.426 49.262 1.00 87.25 370 GLN A N 1
ATOM 3021 C CA . GLN A 1 370 ? -34.139 24.024 50.110 1.00 87.25 370 GLN A CA 1
ATOM 3022 C C . GLN A 1 370 ? -33.573 24.652 51.389 1.00 87.25 370 GLN A C 1
ATOM 3024 O O . GLN A 1 370 ? -34.025 25.715 51.822 1.00 87.25 370 GLN A O 1
ATOM 3029 N N . THR A 1 371 ? -32.586 24.011 52.019 1.00 83.75 371 THR A N 1
ATOM 3030 C CA . THR A 1 371 ? -31.943 24.563 53.218 1.00 83.75 371 THR A CA 1
ATOM 3031 C C . THR A 1 371 ? -31.115 25.802 52.907 1.00 83.75 371 THR A C 1
ATOM 3033 O O . THR A 1 371 ? -31.126 26.741 53.702 1.00 83.75 371 THR A O 1
ATOM 3036 N N . ASN A 1 372 ? -30.454 25.850 51.749 1.00 86.75 372 ASN A N 1
ATOM 3037 C CA . ASN A 1 372 ? -29.705 27.018 51.300 1.00 86.75 372 ASN A CA 1
ATOM 3038 C C . ASN A 1 372 ? -30.638 28.189 50.977 1.00 86.75 372 ASN A C 1
ATOM 3040 O O . ASN A 1 372 ? -30.376 29.305 51.424 1.00 86.75 372 ASN A O 1
ATOM 3044 N N . GLU A 1 373 ? -31.761 27.946 50.296 1.00 85.62 373 GLU A N 1
ATOM 3045 C CA . GLU A 1 373 ? -32.792 28.968 50.068 1.00 85.62 373 GLU A CA 1
ATOM 3046 C C . GLU A 1 373 ? -33.352 29.514 51.389 1.00 85.62 373 GLU A C 1
ATOM 3048 O O . GLU A 1 373 ? -33.450 30.728 51.583 1.00 85.62 373 GLU A O 1
ATOM 3053 N N . ALA A 1 374 ? -33.668 28.630 52.341 1.00 82.31 374 ALA A N 1
ATOM 3054 C CA . ALA A 1 374 ? -34.148 29.030 53.661 1.00 82.31 374 ALA A CA 1
ATOM 3055 C C . ALA A 1 374 ? -33.095 29.826 54.451 1.00 82.31 374 ALA A C 1
ATOM 3057 O O . ALA A 1 374 ? -33.439 30.772 55.163 1.00 82.31 374 ALA A O 1
ATOM 3058 N N . LEU A 1 375 ? -31.814 29.469 54.326 1.00 84.69 375 LEU A N 1
ATOM 3059 C CA . LEU A 1 375 ? -30.703 30.179 54.955 1.00 84.69 375 LEU A CA 1
ATOM 3060 C C . LEU A 1 375 ? -30.527 31.584 54.361 1.00 84.69 375 LEU A C 1
ATOM 3062 O O . LEU A 1 375 ? -30.329 32.536 55.117 1.00 84.69 375 LEU A O 1
ATOM 3066 N N . GLU A 1 376 ? -30.621 31.737 53.040 1.00 88.50 376 GLU A N 1
ATOM 3067 C CA . GLU A 1 376 ? -30.574 33.048 52.381 1.00 88.50 376 GLU A CA 1
ATOM 3068 C C . GLU A 1 376 ? -31.762 33.924 52.797 1.00 88.50 376 GLU A C 1
ATOM 3070 O O . GLU A 1 376 ? -31.561 35.055 53.244 1.00 88.50 376 GLU A O 1
ATOM 3075 N N . LEU A 1 377 ? -32.980 33.375 52.811 1.00 83.50 377 LEU A N 1
ATOM 3076 C CA . LEU A 1 377 ? -34.160 34.072 53.336 1.00 83.50 377 LEU A CA 1
ATOM 3077 C C . LEU A 1 377 ? -33.987 34.482 54.806 1.00 83.50 377 LEU A C 1
ATOM 3079 O O . LEU A 1 377 ? -34.368 35.585 55.198 1.00 83.50 377 LEU A O 1
ATOM 3083 N N . ALA A 1 378 ? -33.388 33.625 55.638 1.00 80.81 378 ALA A N 1
ATOM 3084 C CA . ALA A 1 378 ? -33.113 33.943 57.036 1.00 80.81 378 ALA A CA 1
ATOM 3085 C C . ALA A 1 378 ? -32.071 35.066 57.184 1.00 80.81 378 ALA A C 1
ATOM 3087 O O . ALA A 1 378 ? -32.227 35.931 58.051 1.00 80.81 378 ALA A O 1
ATOM 3088 N N . LYS A 1 379 ? -31.033 35.097 56.338 1.00 84.75 379 LYS A N 1
ATOM 3089 C CA . LYS A 1 379 ? -30.055 36.198 56.295 1.00 84.75 379 LYS A CA 1
ATOM 3090 C C . LYS A 1 379 ? -30.715 37.510 55.876 1.00 84.75 379 LYS A C 1
ATOM 3092 O O . LYS A 1 379 ? -30.465 38.537 56.509 1.00 84.75 379 LYS A O 1
ATOM 3097 N N . GLU A 1 380 ? -31.578 37.483 54.862 1.00 84.62 380 GLU A N 1
ATOM 3098 C CA . GLU A 1 380 ? -32.346 38.656 54.434 1.00 84.62 380 GLU A CA 1
ATOM 3099 C C . GLU A 1 380 ? -33.281 39.153 55.542 1.00 84.62 380 GLU A C 1
ATOM 3101 O O . GLU A 1 380 ? -33.264 40.337 55.885 1.00 84.62 380 GLU A O 1
ATOM 3106 N N . ALA A 1 381 ? -34.031 38.252 56.180 1.00 81.88 381 ALA A N 1
ATOM 3107 C CA . ALA A 1 381 ? -34.900 38.588 57.303 1.00 81.88 381 ALA A CA 1
ATOM 3108 C C . ALA A 1 381 ? -34.111 39.176 58.486 1.00 81.88 381 ALA A C 1
ATOM 3110 O O . ALA A 1 381 ? -34.551 40.147 59.104 1.00 81.88 381 ALA A O 1
ATOM 3111 N N . HIS A 1 382 ? -32.924 38.637 58.786 1.00 79.62 382 HIS A N 1
ATOM 3112 C CA . HIS A 1 382 ? -32.048 39.169 59.829 1.00 79.62 382 HIS A CA 1
ATOM 3113 C C . HIS A 1 382 ? -31.551 40.583 59.500 1.00 79.62 382 HIS A C 1
ATOM 3115 O O . HIS A 1 382 ? -31.559 41.456 60.370 1.00 79.62 382 HIS A O 1
ATOM 3121 N N . LYS A 1 383 ? -31.177 40.837 58.241 1.00 85.38 383 LYS A N 1
ATOM 3122 C CA . LYS A 1 383 ? -30.789 42.170 57.767 1.00 85.38 383 LYS A CA 1
ATOM 3123 C C . LYS A 1 383 ? -31.935 43.174 57.925 1.00 85.38 383 LYS A C 1
ATOM 3125 O O . LYS A 1 383 ? -31.729 44.237 58.505 1.00 85.38 383 LYS A O 1
ATOM 3130 N N . ILE A 1 384 ? -33.147 42.810 57.504 1.00 80.31 384 ILE A N 1
ATOM 3131 C CA . ILE A 1 384 ? -34.348 43.649 57.661 1.00 80.31 384 ILE A CA 1
ATOM 3132 C C . ILE A 1 384 ? -34.640 43.913 59.145 1.00 80.31 384 ILE A C 1
ATOM 3134 O O . ILE A 1 384 ? -34.981 45.033 59.519 1.00 80.31 384 ILE A O 1
ATOM 3138 N N . ALA A 1 385 ? -34.482 42.912 60.014 1.00 80.94 385 ALA A N 1
ATOM 3139 C CA . ALA A 1 385 ? -34.688 43.074 61.451 1.00 80.94 385 ALA A CA 1
ATOM 3140 C C . ALA A 1 385 ? -33.670 44.035 62.091 1.00 80.94 385 ALA A C 1
ATOM 3142 O O . ALA A 1 385 ? -34.039 44.825 62.962 1.00 80.94 385 ALA A O 1
ATOM 3143 N N . LEU A 1 386 ? -32.405 44.004 61.656 1.00 81.88 386 LEU A N 1
ATOM 3144 C CA . LEU A 1 386 ? -31.392 44.975 62.078 1.00 81.88 386 LEU A CA 1
ATOM 3145 C C . LEU A 1 386 ? -31.738 46.388 61.596 1.00 81.88 386 LEU A C 1
ATOM 3147 O O . LEU A 1 386 ? -31.731 47.314 62.405 1.00 81.88 386 LEU A O 1
ATOM 3151 N N . GLU A 1 387 ? -32.126 46.547 60.330 1.00 77.62 387 GLU A N 1
ATOM 3152 C CA . GLU A 1 387 ? -32.567 47.834 59.775 1.00 77.62 387 GLU A CA 1
ATOM 3153 C C . GLU A 1 387 ? -33.799 48.381 60.523 1.00 77.62 387 GLU A C 1
ATOM 3155 O O . GLU A 1 387 ? -33.838 49.551 60.904 1.00 77.62 387 GLU A O 1
ATOM 3160 N N . ALA A 1 388 ? -34.783 47.530 60.825 1.00 76.31 388 ALA A N 1
ATOM 3161 C CA . ALA A 1 388 ? -35.962 47.897 61.606 1.00 76.31 388 ALA A CA 1
ATOM 3162 C C . ALA A 1 388 ? -35.609 48.287 63.050 1.00 76.31 388 ALA A C 1
ATOM 3164 O O . ALA A 1 388 ? -36.159 49.254 63.576 1.00 76.31 388 ALA A O 1
ATOM 3165 N N . LYS A 1 389 ? -34.663 47.583 63.685 1.00 79.00 389 LYS A N 1
ATOM 3166 C CA . LYS A 1 389 ? -34.154 47.927 65.020 1.00 79.00 389 LYS A CA 1
ATOM 3167 C C . LYS A 1 389 ? -33.430 49.273 65.016 1.00 79.00 389 LYS A C 1
ATOM 3169 O O . LYS A 1 389 ? -33.640 50.070 65.926 1.00 79.00 389 LYS A O 1
ATOM 3174 N N . GLU A 1 390 ? -32.623 49.558 63.998 1.00 76.06 390 GLU A N 1
ATOM 3175 C CA . GLU A 1 390 ? -31.980 50.866 63.839 1.00 76.06 390 GLU A CA 1
ATOM 3176 C C . GLU A 1 390 ? -33.005 51.989 63.629 1.00 76.06 390 GLU A C 1
ATOM 3178 O O . GLU A 1 390 ? -32.854 53.082 64.179 1.00 76.06 390 GLU A O 1
ATOM 3183 N N . ILE A 1 391 ? -34.070 51.735 62.864 1.00 72.69 391 ILE A N 1
ATOM 3184 C CA . ILE A 1 391 ? -35.177 52.684 62.682 1.00 72.69 391 ILE A CA 1
ATOM 3185 C C . ILE A 1 391 ? -35.924 52.905 64.003 1.00 72.69 391 ILE A C 1
ATOM 3187 O O . ILE A 1 391 ? -36.189 54.055 64.358 1.00 72.69 391 ILE A O 1
ATOM 3191 N N . ALA A 1 392 ? -36.219 51.841 64.753 1.00 70.38 392 ALA A N 1
ATOM 3192 C CA . ALA A 1 392 ? -36.881 51.919 66.052 1.00 70.38 392 ALA A CA 1
ATOM 3193 C C . ALA A 1 392 ? -36.035 52.691 67.075 1.00 70.38 392 ALA A C 1
ATOM 3195 O O . ALA A 1 392 ? -36.551 53.587 67.731 1.00 70.38 392 ALA A O 1
ATOM 3196 N N . GLN A 1 393 ? -34.721 52.457 67.137 1.00 69.88 393 GLN A N 1
ATOM 3197 C CA . GLN A 1 393 ? -33.816 53.234 67.993 1.00 69.88 393 GLN A CA 1
ATOM 3198 C C . GLN A 1 393 ? -33.757 54.715 67.588 1.00 69.88 393 GLN A C 1
ATOM 3200 O O . GLN A 1 393 ? -33.758 55.596 68.447 1.00 69.88 393 GLN A O 1
ATOM 3205 N N . LYS A 1 394 ? -33.775 55.020 66.282 1.00 67.19 394 LYS A N 1
ATOM 3206 C CA . LYS A 1 394 ? -33.890 56.404 65.785 1.00 67.19 394 LYS A CA 1
ATOM 3207 C C . LYS A 1 394 ? -35.236 57.052 66.139 1.00 67.19 394 LYS A C 1
ATOM 3209 O O . LYS A 1 394 ? -35.295 58.274 66.265 1.00 67.19 394 LYS A O 1
ATOM 3214 N N . GLN A 1 395 ? -36.311 56.278 66.280 1.00 63.34 395 GLN A N 1
ATOM 3215 C CA . GLN A 1 395 ? -37.623 56.762 66.728 1.00 63.34 395 GLN A CA 1
ATOM 3216 C C . GLN A 1 395 ? -37.691 56.923 68.252 1.00 63.34 395 GLN A C 1
ATOM 3218 O O . GLN A 1 395 ? -38.220 57.927 68.724 1.00 63.34 395 GLN A O 1
ATOM 3223 N N . GLU A 1 396 ? -37.095 56.006 69.016 1.00 59.66 396 GLU A N 1
ATOM 3224 C CA . GLU A 1 396 ? -37.003 56.089 70.475 1.00 59.66 396 GLU A CA 1
ATOM 3225 C C . GLU A 1 396 ? -36.194 57.309 70.916 1.00 59.66 396 GLU A C 1
ATOM 3227 O O . GLU A 1 396 ? -36.666 58.062 71.765 1.00 59.66 396 GLU A O 1
ATOM 3232 N N . LEU A 1 397 ? -35.060 57.589 70.262 1.00 57.53 397 LEU A N 1
ATOM 3233 C CA . LEU A 1 397 ? -34.273 58.809 70.483 1.00 57.53 397 LEU A CA 1
ATOM 3234 C C . LEU A 1 397 ? -35.092 60.088 70.233 1.00 57.53 397 LEU A C 1
ATOM 3236 O O . LEU A 1 397 ? -34.994 61.041 71.005 1.00 57.53 397 LEU A O 1
ATOM 3240 N N . LYS A 1 398 ? -35.965 60.089 69.214 1.00 55.50 398 LYS A N 1
ATOM 3241 C CA . LYS A 1 398 ? -36.904 61.197 68.959 1.00 55.50 398 LYS A CA 1
ATOM 3242 C C . LYS A 1 398 ? -38.005 61.308 70.020 1.00 55.50 398 LYS A C 1
ATOM 3244 O O . LYS A 1 398 ? -38.483 62.407 70.275 1.00 55.50 398 LYS A O 1
ATOM 3249 N N . SER A 1 399 ? -38.418 60.200 70.637 1.00 52.19 399 SER A N 1
ATOM 3250 C CA . SER A 1 399 ? -39.422 60.203 71.711 1.00 52.19 399 SER A CA 1
ATOM 3251 C C . SER A 1 399 ? -38.839 60.520 73.096 1.00 52.19 399 SER A C 1
ATOM 3253 O O . SER A 1 399 ? -39.501 61.189 73.886 1.00 52.19 399 SER A O 1
ATOM 3255 N N . SER A 1 400 ? -37.588 60.151 73.388 1.00 48.34 400 SER A N 1
ATOM 3256 C CA . SER A 1 400 ? -36.914 60.487 74.650 1.00 48.34 400 SER A CA 1
ATOM 3257 C C . SER A 1 400 ? -36.553 61.970 74.770 1.00 48.34 400 SER A C 1
ATOM 3259 O O . SER A 1 400 ? -36.504 62.488 75.882 1.00 48.34 400 SER A O 1
ATOM 3261 N N . GLU A 1 401 ? -36.396 62.688 73.652 1.00 49.91 401 GLU A N 1
ATOM 3262 C CA . GLU A 1 401 ? -36.304 64.158 73.662 1.00 49.91 401 GLU A CA 1
ATOM 3263 C C . GLU A 1 401 ? -37.629 64.841 74.059 1.00 49.91 401 GLU A C 1
ATOM 3265 O O . GLU A 1 401 ? -37.625 66.019 74.403 1.00 49.91 401 GLU A O 1
ATOM 3270 N N . SER A 1 402 ? -38.762 64.121 74.070 1.00 47.88 402 SER A N 1
ATOM 3271 C CA . SER A 1 402 ? -40.084 64.702 74.362 1.00 47.88 402 SER A CA 1
ATOM 3272 C C . SER A 1 402 ? -40.607 64.497 75.797 1.00 47.88 402 SER A C 1
ATOM 3274 O O . SER A 1 402 ? -41.614 65.105 76.148 1.00 47.88 402 SER A O 1
ATOM 3276 N N . VAL A 1 403 ? -39.949 63.684 76.645 1.00 46.78 403 VAL A N 1
ATOM 3277 C CA . VAL A 1 403 ? -40.518 63.220 77.942 1.00 46.78 403 VAL A CA 1
ATOM 3278 C C . VAL A 1 403 ? -39.802 63.759 79.203 1.00 46.78 403 VAL A C 1
ATOM 3280 O O . VAL A 1 403 ? -40.313 63.605 80.306 1.00 46.78 403 VAL A O 1
ATOM 3283 N N . GLN A 1 404 ? -38.682 64.488 79.107 1.00 41.97 404 GLN A N 1
ATOM 3284 C CA . GLN A 1 404 ? -37.973 65.029 80.292 1.00 41.97 404 GLN A CA 1
ATOM 3285 C C . GLN A 1 404 ? -38.569 66.310 80.926 1.00 41.97 404 GLN A C 1
ATOM 3287 O O . GLN A 1 404 ? -37.909 66.975 81.722 1.00 41.97 404 GLN A O 1
ATOM 3292 N N . THR A 1 405 ? -39.833 66.646 80.661 1.00 42.16 405 THR A N 1
ATOM 3293 C CA . THR A 1 405 ? -40.532 67.742 81.353 1.00 42.16 405 THR A CA 1
ATOM 3294 C C . THR A 1 405 ? -41.900 67.278 81.856 1.00 42.16 405 THR A C 1
ATOM 3296 O O . THR A 1 405 ? -42.879 67.438 81.131 1.00 42.16 405 THR A O 1
ATOM 3299 N N . ASN A 1 406 ? -41.977 66.670 83.053 1.00 38.94 406 ASN A N 1
ATOM 3300 C CA . ASN A 1 406 ? -42.953 67.016 84.112 1.00 38.94 406 ASN A CA 1
ATOM 3301 C C . ASN A 1 406 ? -43.083 65.984 85.266 1.00 38.94 406 ASN A C 1
ATOM 3303 O O . ASN A 1 406 ? -43.357 64.810 85.042 1.00 38.94 406 ASN A O 1
ATOM 3307 N N . SER A 1 407 ? -43.013 66.544 86.488 1.00 34.66 407 SER A N 1
ATOM 3308 C CA . SER A 1 407 ? -43.730 66.236 87.752 1.00 34.66 407 SER A CA 1
ATOM 3309 C C . SER A 1 407 ? -43.393 65.010 88.628 1.00 34.66 407 SER A C 1
ATOM 3311 O O . SER A 1 407 ? -43.792 63.888 88.331 1.00 34.66 407 SER A O 1
ATOM 3313 N N . GLU A 1 408 ? -42.808 65.303 89.804 1.00 32.34 408 GLU A N 1
ATOM 3314 C CA . GLU A 1 408 ? -42.986 64.612 91.097 1.00 32.34 408 GLU A CA 1
ATOM 3315 C C . GLU A 1 408 ? -44.154 65.255 91.876 1.00 32.34 408 GLU A C 1
ATOM 3317 O O . GLU A 1 408 ? -44.163 66.475 92.028 1.00 32.34 408 GLU A O 1
ATOM 3322 N N . GLU A 1 409 ? -45.080 64.458 92.424 1.00 35.75 409 GLU A N 1
ATOM 3323 C CA . GLU A 1 409 ? -45.630 64.641 93.783 1.00 35.75 409 GLU A CA 1
ATOM 3324 C C . GLU A 1 409 ? -46.331 63.351 94.279 1.00 35.75 409 GLU A C 1
ATOM 3326 O O . GLU A 1 409 ? -46.911 62.593 93.505 1.00 35.75 409 GLU A O 1
ATOM 3331 N N . SER A 1 410 ? -46.179 63.107 95.583 1.00 29.27 410 SER A N 1
ATOM 3332 C CA . SER A 1 410 ? -46.491 61.925 96.425 1.00 29.27 410 SER A CA 1
ATOM 3333 C C . SER A 1 410 ? -47.959 61.938 96.946 1.00 29.27 410 SER A C 1
ATOM 3335 O O . SER A 1 410 ? -48.689 62.829 96.511 1.00 29.27 410 SER A O 1
ATOM 3337 N N . PRO A 1 411 ? -48.427 61.154 97.961 1.00 48.00 411 PRO A N 1
ATOM 3338 C CA . PRO A 1 411 ? -47.958 59.896 98.597 1.00 48.00 411 PRO A CA 1
ATOM 3339 C C . PRO A 1 411 ? -49.078 58.838 98.897 1.00 48.00 411 PRO A C 1
ATOM 3341 O O . PRO A 1 411 ? -50.259 59.108 98.704 1.00 48.00 411 PRO A O 1
ATOM 3344 N N . GLU A 1 412 ? -48.659 57.701 99.502 1.00 30.09 412 GLU A N 1
ATOM 3345 C CA . GLU A 1 412 ? -49.358 56.879 100.544 1.00 30.09 412 GLU A CA 1
ATOM 3346 C C . GLU A 1 412 ? -50.642 56.087 100.168 1.00 30.09 412 GLU A C 1
ATOM 3348 O O . GLU A 1 412 ? -51.446 56.522 99.362 1.00 30.09 412 GLU A O 1
ATOM 3353 N N . GLU A 1 413 ? -51.017 54.923 100.720 1.00 30.77 413 GLU A N 1
ATOM 3354 C CA . GLU A 1 413 ? -50.457 53.857 101.573 1.00 30.77 413 GLU A CA 1
ATOM 3355 C C . GLU A 1 413 ? -51.531 52.719 101.612 1.00 30.77 413 GLU A C 1
ATOM 3357 O O . GLU A 1 413 ? -52.693 52.951 101.281 1.00 30.77 413 GLU A O 1
ATOM 3362 N N . THR A 1 414 ? -51.175 51.525 102.113 1.00 33.88 414 THR A N 1
ATOM 3363 C CA . THR A 1 414 ? -52.027 50.424 102.660 1.00 33.88 414 THR A CA 1
ATOM 3364 C C . THR A 1 414 ? -52.568 49.260 101.784 1.00 33.88 414 THR A C 1
ATOM 3366 O O . THR A 1 414 ? -53.536 49.365 101.044 1.00 33.88 414 THR A O 1
ATOM 3369 N N . LEU A 1 415 ? -51.948 48.084 102.012 1.00 35.41 415 LEU A N 1
ATOM 3370 C CA . LEU A 1 415 ? -52.501 46.790 102.493 1.00 35.41 415 LEU A CA 1
ATOM 3371 C C . LEU A 1 415 ? -53.813 46.193 101.923 1.00 35.41 415 LEU A C 1
ATOM 3373 O O . LEU A 1 415 ? -54.898 46.674 102.232 1.00 35.41 415 LEU A O 1
ATOM 3377 N N . LYS A 1 416 ? -53.687 44.989 101.331 1.00 37.53 416 LYS A N 1
ATOM 3378 C CA . LYS A 1 416 ? -54.373 43.689 101.621 1.00 37.53 416 LYS A CA 1
ATOM 3379 C C . LYS A 1 416 ? -54.416 42.851 100.334 1.00 37.53 416 LYS A C 1
ATOM 3381 O O . LYS A 1 416 ? -54.746 43.364 99.278 1.00 37.53 416 LYS A O 1
ATOM 3386 N N . GLU A 1 417 ? -53.804 41.672 100.299 1.00 36.34 417 GLU A N 1
ATOM 3387 C CA . GLU A 1 417 ? -54.345 40.368 100.722 1.00 36.34 417 GLU A CA 1
ATOM 3388 C C . GLU A 1 417 ? -55.497 39.843 99.840 1.00 36.34 417 GLU A C 1
ATOM 3390 O O . GLU A 1 417 ? -56.413 40.568 99.480 1.00 36.34 417 GLU A O 1
ATOM 3395 N N . GLU A 1 418 ? -55.416 38.537 99.577 1.00 35.75 418 GLU A N 1
ATOM 3396 C CA . GLU A 1 418 ? -56.383 37.629 98.946 1.00 35.75 418 GLU A CA 1
ATOM 3397 C C . GLU A 1 418 ? -56.331 37.363 97.430 1.00 35.75 418 GLU A C 1
ATOM 3399 O O . GLU A 1 418 ? -56.794 38.096 96.562 1.00 35.75 418 GLU A O 1
ATOM 3404 N N . LYS A 1 419 ? -55.825 36.149 97.185 1.00 42.81 419 LYS A N 1
ATOM 3405 C CA . LYS A 1 419 ? -56.193 35.198 96.141 1.00 42.81 419 LYS A CA 1
ATOM 3406 C C . LYS A 1 419 ? -57.683 35.238 95.771 1.00 42.81 419 LYS A C 1
ATOM 3408 O O . LYS A 1 419 ? -58.534 34.951 96.614 1.00 42.81 419 LYS A O 1
ATOM 3413 N N . LYS A 1 420 ? -57.945 35.297 94.468 1.00 41.34 420 LYS A N 1
ATOM 3414 C CA . LYS A 1 420 ? -58.617 34.202 93.760 1.00 41.34 420 LYS A CA 1
ATOM 3415 C C . LYS A 1 420 ? -58.217 34.172 92.297 1.00 41.34 420 LYS A C 1
ATOM 3417 O O . LYS A 1 420 ? -58.132 35.268 91.707 1.00 41.34 420 LYS A O 1
#

Nearest PDB structures (foldseek):
  6kzh-assembly1_A  TM=2.859E-01  e=1.843E+00  Homo sapiens
  4dx0-assembly1_A-2  TM=2.891E-01  e=2.580E+00  Nicotiana tabacum
  5nwk-assembly1_G  TM=2.755E-01  e=4.273E+00  Nicotiana tabacum
  3m51-assembly1_A  TM=2.354E-01  e=4.848E+00  Nicotiana tabacum
  2o98-assembly1_A  TM=1.432E-01  e=4.648E+00  Nicotiana tabacum

Solvent-accessible surface area (backbone atoms only — not comparable to full-atom values): 23585 Å² total; per-residue (Å²): 111,70,78,56,53,54,54,48,52,50,50,54,50,54,29,59,75,53,73,62,39,65,69,62,37,39,73,75,40,46,70,60,43,51,52,53,52,50,49,50,52,51,51,50,49,52,49,52,54,49,51,54,51,49,54,57,50,56,59,47,51,55,34,59,54,58,72,74,46,96,77,71,87,39,52,67,55,51,51,54,42,50,52,55,39,55,80,37,40,78,72,59,54,68,73,56,52,50,50,49,62,76,40,47,66,57,59,52,49,58,55,53,58,55,38,68,91,48,57,67,66,60,34,54,55,50,44,51,52,50,21,56,48,26,42,50,41,20,77,40,41,83,54,64,67,58,19,50,51,25,42,51,51,21,47,44,39,58,71,48,50,46,45,50,53,51,48,57,50,51,72,75,58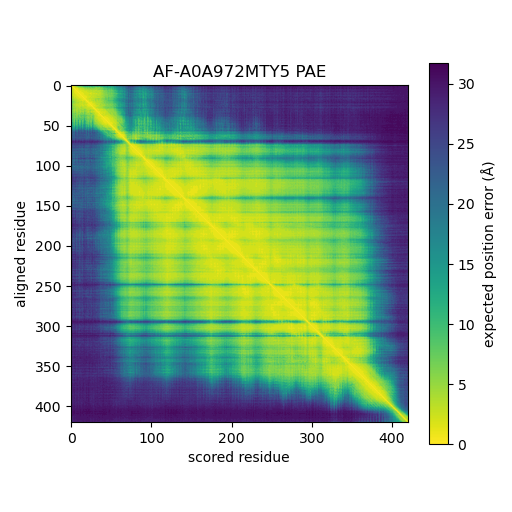,64,56,39,77,72,46,50,57,51,50,39,48,51,45,52,52,27,74,72,50,58,70,71,60,20,50,57,45,52,47,52,54,46,57,48,59,71,72,53,68,56,33,67,38,44,50,47,46,48,32,56,73,70,55,53,58,90,63,40,44,71,60,36,54,52,50,49,52,54,55,58,52,52,64,71,79,22,71,59,72,61,30,64,64,43,48,50,50,33,49,78,70,72,40,46,69,60,48,28,53,32,52,35,51,46,69,45,58,71,58,52,46,53,47,42,77,67,46,50,91,69,53,106,44,70,64,52,41,48,17,56,70,64,22,88,67,86,58,102,71,65,62,39,65,52,54,53,48,55,47,62,78,36,71,86,39,43,67,62,48,46,66,58,62,74,38,87,60,46,48,80,55,61,32,63,72,53,54,49,56,52,51,58,47,34,56,48,49,53,51,52,54,53,49,51,52,54,50,51,54,51,50,51,53,48,52,52,53,51,50,51,50,51,54,50,48,54,52,49,51,59,47,48,58,61,51,60,74,71,62,86,79,82,87,90,85,88,82,90,84,87,91,80,89,81,91,129

Mean predicted aligned error: 14.53 Å

Radius of gyration: 53.38 Å; Cα contacts (8 Å, |Δi|>4): 299; chains: 1; bounding box: 109×84×184 Å

pLDDT: mean 84.66, std 14.17, range [29.27, 97.5]

Foldseek 3Di:
DVVVVVVVVVLVVQCVVVVNPLVSSCVVPVPVSCVVVVVVVVVVVVVVVVVVLVVLQVQLVVLLVVLVDPPPLALVSLLVSLVSNLVCQLPHDPVSVVVCVVCVVVSLVVNLVRLPPPDLLVSLVSLLSQLVSLCSNLVRHPDPVSNVVSPVSSCCSQQPVNLVSLLVCLVPPDLALVVLVVLLSLQVSLVPDPPVSSCSSVVSNVVSVVVDQCQPDPSSVVSLVNHDCVRNPPNNVVSVVNNVVCQPQLAHQHDVVNLVVCVVVPVPVSSLSSLLRHPDAVSNQVNCVVPAVPDPDVSNNVSNLNRPDDHPDDNQVVLVVQCVVCLLPLVSLCVSLVDPSVCVRNHDVVSVVSVVSSVVNVVVVVVVVVVVVVVVVVVVVVVVVVVVVVVVVVVVVVVVVVPPDDDDDDDDDDDDDDDD

Secondary structure (DSSP, 8-state):
-HHHHHHHHHHHHHHHHTTT-HHHHHHH-HHHHHHHHHHHHHHHHHHHHHHHHHHHHHHHHHHHHTTSSS---SHHHHHHHHHHHHTTGGG--HHHHHHHHHHHHHHHHHHHHTTTTS-HHHHHHHHHHHHHHHHHHHHH---HHHHHHHHHHHHHIIIIIHHHHHHHHHHT---SHHHHHHHHHHHHHHHTS-HHHHHHHHHHHHHHHHT--TTS-HHHHHHHHT--HHHHTHHHHHHHHHHHHTTTSS-S---HHHHHHHHHTT-HHHHHHHHHH---HHHHHHHHHHHTTTSS-HHHHHHHHH--S--S--HHHHHHHHHHHTTT-HHHHHHHHTSTTHHHHH-HHHHHHHHHHHHHHHHHHHHHHHHHHHHHHHHHHHHHHHHHHHHHHHHHHHHHTTSS----------------